Protein AF-0000000084678280 (afdb_homodimer)

Sequence (604 aa):
MEQLEYIAAVTRLGSLRRAAEELHLSQPALSETVRNLERELGVDLLERKRSGAKISDEGRELLPHIMSVLEAVDRLRGAAGDQHRISRMVRLGTVNTATVPLVIPTVREFRASHPVTQVELVGAQEADIHRGLLEGAFDLGLVNYLRGDDMPPGFETTELLCGRPVVCVRPDSPLAALDAVDADSLLAEPLVVMRSGYVMHRFVHRLLRGRAPSFSYSTDGAEMGKLMVAEGLGATVLPDFSVVGDPLERRGAITVRPLAGDATDVLLVLQRRHSGSVPRAVRDLHELFVRNAGRTAPLRDVMEQLEYIAAVTRLGSLRRAAEELHLSQPALSETVRNLERELGVDLLERKRSGAKISDEGRELLPHIMSVLEAVDRLRGAAGDQHRISRMVRLGTVNTATVPLVIPTVREFRASHPVTQVELVGAQEADIHRGLLEGAFDLGLVNYLRGDDMPPGFETTELLCGRPVVCVRPDSPLAALDAVDADSLLAEPLVVMRSGYVMHRFVHRLLRGRAPSFSYSTDGAEMGKLMVAEGLGATVLPDFSVVGDPLERRGAITVRPLAGDATDVLLVLQRRHSGSVPRAVRDLHELFVRNAGRTAPLRDV

Foldseek 3Di:
DVLLVLLVLCQVVQFLCRSCVVVVHPSVVSVVSPVVVCVVVVHDQWDQDPVGIGGDPRNVVCVVVSVVVVVVVLVVCVVPDDDPLSLAEAEEEELAALCPQFVVVLVVVLCVVRVSHHYHYDHDFPVVQVVCQVVVVHAKYKAKDWPVDDDDPFKDKAWQAKFAKWKKAACPDPCVPDQADALVNQLVKEEEEEDPRHNRNVVNCVRNVNDDRPHYHYDGYLVVRNVCRLVPRIMYIDTCSSPPPPPCCVVRSMHIHHHPPDDMMMIIMMIHGPDPDRPPSSVSSVVSSNVSSVVRDHPPDD/DVLLVLLVLCQVVQFLCRSCVVVVHPSVVSVVSPVVVCVVVVHDQWDQDPVGIGGDPRNVVCVVVSVVVVVVVLVVCVVPDDPPLSLAEAEEEELAALCQQFVVVLVVVLCVVVVSHHYHYDHDFPVVQVVCQVVVVHAKYKAKDWPVDDDDPFKDKAWQAKFAKWKKAACPDPCVPDQAAALVNQLVKEEAEEDPRHNRNVVNCVRNVNDDRDHYHYDGYLVVRNVCRLVPRIMYIDTCSSPPPPPCCVVRSMHIHHHPPDDMMMIIMMIHGPDPDRPPSSVSSVVSSNVSSVVRDHPPPD

Nearest PDB structures (foldseek):
  3k1m-assembly1_B  TM=5.382E-01  e=1.284E-21  Acinetobacter baylyi ADP1
  5y2v-assembly1_C  TM=5.672E-01  e=5.380E-20  Synechocystis sp. PCC 6803 substr. Kazusa
  8h3z-assembly1_A  TM=8.622E-01  e=3.289E-15  Anabaena
  2esn-assembly1_A  TM=5.997E-01  e=5.510E-19  Pseudomonas aeruginosa
  2esn-assembly1_D  TM=6.721E-01  e=1.251E-17  Pseudomonas aeruginosa

Secondary structure (DSSP, 8-state):
-HHHHHHHHHHHHS-HHHHHHHTT--HHHHHHHHHHHHHHHTS--EEEETTEEEE-HHHHHHHHHHHHHHHHHHHHHHHHS-SS----EEEEEE-S-SIIIIIHHHHHHHHHH-TT-EEEEEE--HHHHHHHHHHTS-SEEEEEEETTPPPPTTEEEEEEEEE-EEEEE-TTSGGGGSSSB-HHHHHTS-EEEEPTTSHHHHHHHHHTTT---SSEEEESHHHHHHHHHHTTS-BEEEEGGGTTT-HHHHTTS-EEEEBTT----EEEEEEEE--S---HHHHHHHHHHHHHHHHS------/-HHHHHHHHHHHHS-HHHHHHHTT--HHHHHHHHHHHHHHHTS--EEEETTEEEE-HHHHHHHHHHHHHHHHHHHHHHHHS-SS---EEEEEEE-S-SIIIIIHHHHHHHHHH-TTEEEEEEE--HHHHHHHHHHTS-SEEEEEEETTPPPPTTEEEEEEEEE-EEEEE-TTSGGGGSSSB-HHHHHTS-EEEEPTTSHHHHHHHHHTTT---SSEEEESHHHHHHHHHHTTS-BEEEEGGGTTT-HHHHTTS-EEEEBTT----EEEEEEEE--S---HHHHHHHHHHHHHHHHS------

Organism: Streptomyces collinus (strain DSM 40733 / Tue 365) (NCBI:txid1214242)

Structure (mmCIF, N/CA/C/O backbone):
data_AF-0000000084678280-model_v1
#
loop_
_entity.id
_entity.type
_entity.pdbx_description
1 polymer 'LysR family transcriptional regulator'
#
loop_
_atom_site.group_PDB
_atom_site.id
_atom_site.type_symbol
_atom_site.label_atom_id
_atom_site.label_alt_id
_atom_site.label_comp_id
_atom_site.label_asym_id
_atom_site.label_entity_id
_atom_site.label_seq_id
_atom_site.pdbx_PDB_ins_code
_atom_site.Cartn_x
_atom_site.Cartn_y
_atom_site.Cartn_z
_atom_site.occupancy
_atom_site.B_iso_or_equiv
_atom_site.auth_seq_id
_atom_site.auth_comp_id
_atom_site.auth_asym_id
_atom_site.auth_atom_id
_atom_site.pdbx_PDB_model_num
ATOM 1 N N . MET A 1 1 ? -7.977 29.594 -11.07 1 44.28 1 MET A N 1
ATOM 2 C CA . MET A 1 1 ? -7.387 28.906 -9.93 1 44.28 1 MET A CA 1
ATOM 3 C C . MET A 1 1 ? -8.406 28.719 -8.812 1 44.28 1 MET A C 1
ATOM 5 O O . MET A 1 1 ? -8.531 27.641 -8.242 1 44.28 1 MET A O 1
ATOM 9 N N . GLU A 1 2 ? -9.117 29.688 -8.523 1 54.56 2 GLU A N 1
ATOM 10 C CA . GLU A 1 2 ? -10.188 29.703 -7.531 1 54.56 2 GLU A CA 1
ATOM 11 C C . GLU A 1 2 ? -11.32 28.766 -7.918 1 54.56 2 GLU A C 1
ATOM 13 O O . GLU A 1 2 ? -11.898 28.094 -7.059 1 54.56 2 GLU A O 1
ATOM 18 N N . GLN A 1 3 ? -11.359 28.625 -9.117 1 55.97 3 GLN A N 1
ATOM 19 C CA . GLN A 1 3 ? -12.484 27.844 -9.633 1 55.97 3 GLN A CA 1
ATOM 20 C C . GLN A 1 3 ? -12.273 26.344 -9.375 1 55.97 3 GLN A C 1
ATOM 22 O O . GLN A 1 3 ? -13.219 25.625 -9.039 1 55.97 3 GLN A O 1
ATOM 27 N N . LEU A 1 4 ? -11.016 26.016 -9.492 1 54.59 4 LEU A N 1
ATOM 28 C CA . LEU A 1 4 ? -10.719 24.609 -9.258 1 54.59 4 LEU A CA 1
ATOM 29 C C . LEU A 1 4 ? -10.867 24.25 -7.785 1 54.59 4 LEU A C 1
ATOM 31 O O . LEU A 1 4 ? -11.297 23.156 -7.445 1 54.59 4 LEU A O 1
ATOM 35 N N . GLU A 1 5 ? -10.594 25.203 -6.98 1 59.41 5 GLU A N 1
ATOM 36 C CA . GLU A 1 5 ? -10.805 25.047 -5.547 1 59.41 5 GLU A CA 1
ATOM 37 C C . GLU A 1 5 ? -12.289 24.922 -5.211 1 59.41 5 GLU A C 1
ATOM 39 O O . GLU A 1 5 ? -12.664 24.156 -4.32 1 59.41 5 GLU A O 1
ATOM 44 N N . TYR A 1 6 ? -13.008 25.656 -5.961 1 62.81 6 TYR A N 1
ATOM 45 C CA . TYR A 1 6 ? -14.453 25.609 -5.758 1 62.81 6 TYR A CA 1
ATOM 46 C C . TYR A 1 6 ? -15.008 24.234 -6.121 1 62.81 6 TYR A C 1
ATOM 48 O O . TYR A 1 6 ? -15.836 23.672 -5.387 1 62.81 6 TYR A O 1
ATOM 56 N N . ILE A 1 7 ? -14.414 23.75 -7.098 1 61.03 7 ILE A N 1
ATOM 57 C CA . ILE A 1 7 ? -14.867 22.438 -7.535 1 61.03 7 ILE A CA 1
ATOM 58 C C . ILE A 1 7 ? -14.43 21.375 -6.535 1 61.03 7 ILE A C 1
ATOM 60 O O . ILE A 1 7 ? -15.188 20.453 -6.215 1 61.03 7 ILE A O 1
ATOM 64 N N . ALA A 1 8 ? -13.312 21.625 -6.102 1 59.69 8 ALA A N 1
ATOM 65 C CA . ALA A 1 8 ? -12.805 20.688 -5.094 1 59.69 8 ALA A CA 1
ATOM 66 C C . ALA A 1 8 ? -13.664 20.734 -3.832 1 59.69 8 ALA A C 1
ATOM 68 O O . ALA A 1 8 ? -13.961 19.688 -3.246 1 59.69 8 ALA A O 1
ATOM 69 N N . ALA A 1 9 ? -14.047 21.875 -3.436 1 64.56 9 ALA A N 1
ATOM 70 C CA . ALA A 1 9 ? -14.891 22.047 -2.256 1 64.56 9 ALA A CA 1
ATOM 71 C C . ALA A 1 9 ? -16.266 21.406 -2.467 1 64.56 9 ALA A C 1
ATOM 73 O O . ALA A 1 9 ? -16.781 20.734 -1.573 1 64.56 9 ALA A O 1
ATOM 74 N N . VAL A 1 10 ? -16.75 21.578 -3.619 1 64 10 VAL A N 1
ATOM 75 C CA . VAL A 1 10 ? -18.078 21.047 -3.934 1 64 10 VAL A CA 1
ATOM 76 C C . VAL A 1 10 ? -18.016 19.516 -3.957 1 64 10 VAL A C 1
ATOM 78 O O . VAL A 1 10 ? -18.922 18.844 -3.447 1 64 10 VAL A O 1
ATOM 81 N N . THR A 1 11 ? -16.938 19.094 -4.445 1 58.16 11 THR A N 1
ATOM 82 C CA . THR A 1 11 ? -16.766 17.641 -4.543 1 58.16 11 THR A CA 1
ATOM 83 C C . THR A 1 11 ? -16.531 17.031 -3.162 1 58.16 11 THR A C 1
ATOM 85 O O . THR A 1 11 ? -17.094 15.984 -2.838 1 58.16 11 THR A O 1
ATOM 88 N N . ARG A 1 12 ? -15.734 17.719 -2.396 1 56.69 12 ARG A N 1
ATOM 89 C CA . ARG A 1 12 ? -15.406 17.281 -1.043 1 56.69 12 ARG A CA 1
ATOM 90 C C . ARG A 1 12 ? -16.641 17.297 -0.147 1 56.69 12 ARG A C 1
ATOM 92 O O . ARG A 1 12 ? -16.859 16.375 0.633 1 56.69 12 ARG A O 1
ATOM 99 N N . LEU A 1 13 ? -17.438 18.297 -0.387 1 57.84 13 LEU A N 1
ATOM 100 C CA . LEU A 1 13 ? -18.562 18.531 0.514 1 57.84 13 LEU A CA 1
ATOM 101 C C . LEU A 1 13 ? -19.859 17.938 -0.052 1 57.84 13 LEU A C 1
ATOM 103 O O . LEU A 1 13 ? -20.844 17.797 0.666 1 57.84 13 LEU A O 1
ATOM 107 N N . GLY A 1 14 ? -19.766 17.5 -1.293 1 56.16 14 GLY A N 1
ATOM 108 C CA . GLY A 1 14 ? -20.891 16.875 -1.977 1 56.16 14 GLY A CA 1
ATOM 109 C C . GLY A 1 14 ? -22.078 17.812 -2.145 1 56.16 14 GLY A C 1
ATOM 110 O O . GLY A 1 14 ? -23.188 17.375 -2.465 1 56.16 14 GLY A O 1
ATOM 111 N N . SER A 1 15 ? -22.047 19.016 -1.707 1 64.31 15 SER A N 1
ATOM 112 C CA . SER A 1 15 ? -23.125 20 -1.734 1 64.31 15 SER A CA 1
ATOM 113 C C . SER A 1 15 ? -22.609 21.375 -2.143 1 64.31 15 SER A C 1
ATOM 115 O O . SER A 1 15 ? -21.594 21.828 -1.619 1 64.31 15 SER A O 1
ATOM 117 N N . LEU A 1 16 ? -23.312 21.969 -3.131 1 69.56 16 LEU A N 1
ATOM 118 C CA . LEU A 1 16 ? -22.969 23.328 -3.545 1 69.56 16 LEU A CA 1
ATOM 119 C C . LEU A 1 16 ? -23.172 24.312 -2.4 1 69.56 16 LEU A C 1
ATOM 121 O O . LEU A 1 16 ? -22.375 25.25 -2.229 1 69.56 16 LEU A O 1
ATOM 125 N N . ARG A 1 17 ? -24.297 24.047 -1.69 1 68.12 17 ARG A N 1
ATOM 126 C CA . ARG A 1 17 ? -24.594 24.922 -0.569 1 68.12 17 ARG A CA 1
ATOM 127 C C . ARG A 1 17 ? -23.5 24.844 0.495 1 68.12 17 ARG A C 1
ATOM 129 O O . ARG A 1 17 ? -23 25.875 0.963 1 68.12 17 ARG A O 1
ATOM 136 N N . ARG A 1 18 ? -23.125 23.766 0.802 1 70.19 18 ARG A N 1
ATOM 137 C CA . ARG A 1 18 ? -22.109 23.578 1.834 1 70.19 18 ARG A CA 1
ATOM 138 C C . ARG A 1 18 ? -20.75 24.062 1.362 1 70.19 18 ARG A C 1
ATOM 140 O O . ARG A 1 18 ? -19.984 24.641 2.141 1 70.19 18 ARG A O 1
ATOM 147 N N . ALA A 1 19 ? -20.531 23.859 0.188 1 70.62 19 ALA A N 1
ATOM 148 C CA . ALA A 1 19 ? -19.281 24.344 -0.395 1 70.62 19 ALA A CA 1
ATOM 149 C C . ALA A 1 19 ? -19.25 25.875 -0.405 1 70.62 19 ALA A C 1
ATOM 151 O O . ALA A 1 19 ? -18.234 26.484 -0.091 1 70.62 19 ALA A O 1
ATOM 152 N N . ALA A 1 20 ? -20.328 26.406 -0.68 1 73.88 20 ALA A N 1
ATOM 153 C CA . ALA A 1 20 ? -20.422 27.859 -0.685 1 73.88 20 ALA A CA 1
ATOM 154 C C . ALA A 1 20 ? -20.188 28.422 0.712 1 73.88 20 ALA A C 1
ATOM 156 O O . ALA A 1 20 ? -19.484 29.422 0.872 1 73.88 20 ALA A O 1
ATOM 157 N N . GLU A 1 21 ? -20.781 27.766 1.615 1 73.81 21 GLU A N 1
ATOM 158 C CA . GLU A 1 21 ? -20.609 28.188 3.002 1 73.81 21 GLU A CA 1
ATOM 159 C C . GLU A 1 21 ? -19.141 28.078 3.432 1 73.81 21 GLU A C 1
ATOM 161 O O . GLU A 1 21 ? -18.594 28.984 4.051 1 73.81 21 GLU A O 1
ATOM 166 N N . GLU A 1 22 ? -18.578 27.109 2.988 1 67.12 22 GLU A N 1
ATOM 167 C CA . GLU A 1 22 ? -17.188 26.859 3.375 1 67.12 22 GLU A CA 1
ATOM 168 C C . GLU A 1 22 ? -16.234 27.828 2.691 1 67.12 22 GLU A C 1
ATOM 170 O O . GLU A 1 22 ? -15.25 28.266 3.289 1 67.12 22 GLU A O 1
ATOM 175 N N . LEU A 1 23 ? -16.547 28.172 1.547 1 66.56 23 LEU A N 1
ATOM 176 C CA . LEU A 1 23 ? -15.688 29.016 0.73 1 66.56 23 LEU A CA 1
ATOM 177 C C . LEU A 1 23 ? -16.047 30.5 0.896 1 66.56 23 LEU A C 1
ATOM 179 O O . LEU A 1 23 ? -15.445 31.359 0.27 1 66.56 23 LEU A O 1
ATOM 183 N N . HIS A 1 24 ? -17.078 30.625 1.818 1 72.38 24 HIS A N 1
ATOM 184 C CA . HIS A 1 24 ? -17.578 31.969 2.08 1 72.38 24 HIS A CA 1
ATOM 185 C C . HIS A 1 24 ? -17.969 32.656 0.783 1 72.38 24 HIS A C 1
ATOM 187 O O . HIS A 1 24 ? -17.594 33.844 0.57 1 72.38 24 HIS A O 1
ATOM 193 N N . LEU A 1 25 ? -18.578 31.875 -0.019 1 73.56 25 LEU A N 1
ATOM 194 C CA . LEU A 1 25 ? -19.172 32.406 -1.248 1 73.56 25 LEU A CA 1
ATOM 195 C C . LEU A 1 25 ? -20.688 32.219 -1.242 1 73.56 25 LEU A C 1
ATOM 197 O O . LEU A 1 25 ? -21.203 31.359 -0.503 1 73.56 25 LEU A O 1
ATOM 201 N N . SER A 1 26 ? -21.375 33.094 -1.889 1 74.88 26 SER A N 1
ATOM 202 C CA . SER A 1 26 ? -22.781 32.812 -2.111 1 74.88 26 SER A CA 1
ATOM 203 C C . SER A 1 26 ? -22.969 31.594 -3.012 1 74.88 26 SER A C 1
ATOM 205 O O . SER A 1 26 ? -22.125 31.312 -3.873 1 74.88 26 SER A O 1
ATOM 207 N N . GLN A 1 27 ? -23.953 30.891 -2.666 1 74.31 27 GLN A N 1
ATOM 208 C CA . GLN A 1 27 ? -24.234 29.703 -3.461 1 74.31 27 GLN A CA 1
ATOM 209 C C . GLN A 1 27 ? -24.375 30.047 -4.941 1 74.31 27 GLN A C 1
ATOM 211 O O . GLN A 1 27 ? -23.844 29.344 -5.805 1 74.31 27 GLN A O 1
ATOM 216 N N . PRO A 1 28 ? -25.016 31.156 -5.301 1 72.81 28 PRO A N 1
ATOM 217 C CA . PRO A 1 28 ? -25.094 31.5 -6.727 1 72.81 28 PRO A CA 1
ATOM 218 C C . PRO A 1 28 ? -23.719 31.797 -7.324 1 72.81 28 PRO A C 1
ATOM 220 O O . PRO A 1 28 ? -23.438 31.406 -8.461 1 72.81 28 PRO A O 1
ATOM 223 N N . ALA A 1 29 ? -22.844 32.375 -6.625 1 70.56 29 ALA A N 1
ATOM 224 C CA . ALA A 1 29 ? -21.5 32.719 -7.09 1 70.56 29 ALA A CA 1
ATOM 225 C C . ALA A 1 29 ? -20.688 31.438 -7.316 1 70.56 29 ALA A C 1
ATOM 227 O O . ALA A 1 29 ? -19.984 31.312 -8.328 1 70.56 29 ALA A O 1
ATOM 228 N N . LEU A 1 30 ? -20.781 30.562 -6.406 1 73.5 30 LEU A N 1
ATOM 229 C CA . LEU A 1 30 ? -20.094 29.297 -6.547 1 73.5 30 LEU A CA 1
ATOM 230 C C . LEU A 1 30 ? -20.641 28.5 -7.719 1 73.5 30 LEU A C 1
ATOM 232 O O . LEU A 1 30 ? -19.891 27.906 -8.492 1 73.5 30 LEU A O 1
ATOM 236 N N . SER A 1 31 ? -21.938 28.547 -7.789 1 72.5 31 SER A N 1
ATOM 237 C CA . SER A 1 31 ? -22.594 27.859 -8.891 1 72.5 31 SER A CA 1
ATOM 238 C C . SER A 1 31 ? -22.172 28.422 -10.234 1 72.5 31 SER A C 1
ATOM 240 O O . SER A 1 31 ? -21.891 27.672 -11.172 1 72.5 31 SER A O 1
ATOM 242 N N . GLU A 1 32 ? -22.078 29.672 -10.297 1 69.69 32 GLU A N 1
ATOM 243 C CA . GLU A 1 32 ? -21.656 30.344 -11.531 1 69.69 32 GLU A CA 1
ATOM 244 C C . GLU A 1 32 ? -20.203 30 -11.859 1 69.69 32 GLU A C 1
ATOM 246 O O . GLU A 1 32 ? -19.859 29.766 -13.023 1 69.69 32 GLU A O 1
ATOM 251 N N . THR A 1 33 ? -19.391 30.062 -10.859 1 66.5 33 THR A N 1
ATOM 252 C CA . THR A 1 33 ? -17.984 29.734 -11.047 1 66.5 33 THR A CA 1
ATOM 253 C C . THR A 1 33 ? -17.812 28.312 -11.547 1 66.5 33 THR A C 1
ATOM 255 O O . THR A 1 33 ? -17.016 28.047 -12.445 1 66.5 33 THR A O 1
ATOM 258 N N . VAL A 1 34 ? -18.594 27.453 -10.938 1 71 34 VAL A N 1
ATOM 259 C CA . VAL A 1 34 ? -18.531 26.047 -11.344 1 71 34 VAL A CA 1
ATOM 260 C C . VAL A 1 34 ? -19.062 25.906 -12.766 1 71 34 VAL A C 1
ATOM 262 O O . VAL A 1 34 ? -18.5 25.172 -13.578 1 71 34 VAL A O 1
ATOM 265 N N . ARG A 1 35 ? -20.078 26.609 -13.07 1 71.06 35 ARG A N 1
ATOM 266 C CA . ARG A 1 35 ? -20.641 26.609 -14.414 1 71.06 35 ARG A CA 1
ATOM 267 C C . ARG A 1 35 ? -19.641 27.141 -15.43 1 71.06 35 ARG A C 1
ATOM 269 O O . ARG A 1 35 ? -19.547 26.609 -16.547 1 71.06 35 ARG A O 1
ATOM 276 N N . ASN A 1 36 ? -18.984 28.156 -15.062 1 63.75 36 ASN A N 1
ATOM 277 C CA . ASN A 1 36 ? -17.953 28.703 -15.938 1 63.75 36 ASN A CA 1
ATOM 278 C C . ASN A 1 36 ? -16.844 27.688 -16.203 1 63.75 36 ASN A C 1
ATOM 280 O O . ASN A 1 36 ? -16.391 27.547 -17.344 1 63.75 36 ASN A O 1
ATOM 284 N N . LEU A 1 37 ? -16.453 27.047 -15.172 1 61.69 37 LEU A N 1
ATOM 285 C CA . LEU A 1 37 ? -15.445 26.016 -15.336 1 61.69 37 LEU A CA 1
ATOM 286 C C . LEU A 1 37 ? -15.961 24.875 -16.219 1 61.69 37 LEU A C 1
ATOM 288 O O . LEU A 1 37 ? -15.227 24.359 -17.047 1 61.69 37 LEU A O 1
ATOM 292 N N . GLU A 1 38 ? -17.172 24.547 -16 1 65.81 38 GLU A N 1
ATOM 293 C CA . GLU A 1 38 ? -17.812 23.547 -16.828 1 65.81 38 GLU A CA 1
ATOM 294 C C . GLU A 1 38 ? -17.828 23.953 -18.297 1 65.81 38 GLU A C 1
ATOM 296 O O . GLU A 1 38 ? -17.531 23.156 -19.188 1 65.81 38 GLU A O 1
ATOM 301 N N . ARG A 1 39 ? -18.125 25.109 -18.516 1 63.31 39 ARG A N 1
ATOM 302 C CA . ARG A 1 39 ? -18.109 25.656 -19.875 1 63.31 39 ARG A CA 1
ATOM 303 C C . ARG A 1 39 ? -16.703 25.641 -20.453 1 63.31 39 ARG A C 1
ATOM 305 O O . ARG A 1 39 ? -16.516 25.297 -21.625 1 63.31 39 ARG A O 1
ATOM 312 N N . GLU A 1 40 ? -15.828 26.016 -19.641 1 57.66 40 GLU A N 1
ATOM 313 C CA . GLU A 1 40 ? -14.445 26.062 -20.094 1 57.66 40 GLU A CA 1
ATOM 314 C C . GLU A 1 40 ? -13.922 24.672 -20.422 1 57.66 40 GLU A C 1
ATOM 316 O O . GLU A 1 40 ? -13.156 24.5 -21.375 1 57.66 40 GLU A O 1
ATOM 321 N N . LEU A 1 41 ? -14.406 23.828 -19.609 1 55.44 41 LEU A N 1
ATOM 322 C CA . LEU A 1 41 ? -13.93 22.453 -19.766 1 55.44 41 LEU A CA 1
ATOM 323 C C . LEU A 1 41 ? -14.828 21.672 -20.719 1 55.44 41 LEU A C 1
ATOM 325 O O . LEU A 1 41 ? -14.453 20.609 -21.203 1 55.44 41 LEU A O 1
ATOM 329 N N . GLY A 1 42 ? -15.938 22.266 -21.031 1 59.56 42 GLY A N 1
ATOM 330 C CA . GLY A 1 42 ? -16.906 21.625 -21.906 1 59.56 42 GLY A CA 1
ATOM 331 C C . GLY A 1 42 ? -17.547 20.406 -21.281 1 59.56 42 GLY A C 1
ATOM 332 O O . GLY A 1 42 ? -17.906 19.453 -22 1 59.56 42 GLY A O 1
ATOM 333 N N . VAL A 1 43 ? -17.484 20.328 -19.922 1 62.22 43 VAL A N 1
ATOM 334 C CA . VAL A 1 43 ? -18.031 19.188 -19.219 1 62.22 43 VAL A CA 1
ATOM 335 C C . VAL A 1 43 ? -18.969 19.656 -18.094 1 62.22 43 VAL A C 1
ATOM 337 O O . VAL A 1 43 ? -18.766 20.75 -17.531 1 62.22 43 VAL A O 1
ATOM 340 N N . ASP A 1 44 ? -20.016 18.891 -17.953 1 66.25 44 ASP A N 1
ATOM 341 C CA . ASP A 1 44 ? -20.891 19.125 -16.797 1 66.25 44 ASP A CA 1
ATOM 342 C C . ASP A 1 44 ? -20.359 18.406 -15.562 1 66.25 44 ASP A C 1
ATOM 344 O O . ASP A 1 44 ? -20.438 17.172 -15.469 1 66.25 44 ASP A O 1
ATOM 348 N N . LEU A 1 45 ? -19.781 19.188 -14.68 1 65.88 45 LEU A N 1
ATOM 349 C CA . LEU A 1 45 ? -19.188 18.609 -13.484 1 65.88 45 LEU A CA 1
ATOM 350 C C . LEU A 1 45 ? -20.25 18.312 -12.43 1 65.88 45 LEU A C 1
ATOM 352 O O . LEU A 1 45 ? -20.109 17.391 -11.633 1 65.88 45 LEU A O 1
ATOM 356 N N . LEU A 1 46 ? -21.359 19.094 -12.5 1 69.5 46 LEU A N 1
ATOM 357 C CA . LEU A 1 46 ? -22.453 18.938 -11.555 1 69.5 46 LEU A CA 1
ATOM 358 C C . LEU A 1 46 ? -23.766 18.656 -12.281 1 69.5 46 LEU A C 1
ATOM 360 O O . LEU A 1 46 ? -24 19.172 -13.375 1 69.5 46 LEU A O 1
ATOM 364 N N . GLU A 1 47 ? -24.5 17.688 -11.727 1 73.25 47 GLU A N 1
ATOM 365 C CA . GLU A 1 47 ? -25.906 17.5 -12.117 1 73.25 47 GLU A CA 1
ATOM 366 C C . GLU A 1 47 ? -26.828 18.344 -11.25 1 73.25 47 GLU A C 1
ATOM 368 O O . GLU A 1 47 ? -26.875 18.188 -10.023 1 73.25 47 GLU A O 1
ATOM 373 N N . ARG A 1 48 ? -27.344 19.312 -11.906 1 65.69 48 ARG A N 1
ATOM 374 C CA . ARG A 1 48 ? -28.203 20.234 -11.18 1 65.69 48 ARG A CA 1
ATOM 375 C C . ARG A 1 48 ? -29.672 19.844 -11.32 1 65.69 48 ARG A C 1
ATOM 377 O O . ARG A 1 48 ? -30.156 19.609 -12.43 1 65.69 48 ARG A O 1
ATOM 384 N N . LYS A 1 49 ? -30.234 19.422 -10.227 1 67 49 LYS A N 1
ATOM 385 C CA . LYS A 1 49 ? -31.656 19.141 -10.148 1 67 49 LYS A CA 1
ATOM 386 C C . LYS A 1 49 ? -32.344 20.109 -9.188 1 67 49 LYS A C 1
ATOM 388 O O . LYS A 1 49 ? -31.703 20.922 -8.539 1 67 49 LYS A O 1
ATOM 393 N N . ARG A 1 50 ? -33.719 20.172 -9.133 1 64.62 50 ARG A N 1
ATOM 394 C CA . ARG A 1 50 ? -34.5 21.031 -8.242 1 64.62 50 ARG A CA 1
ATOM 395 C C . ARG A 1 50 ? -34.062 20.828 -6.789 1 64.62 50 ARG A C 1
ATOM 397 O O . ARG A 1 50 ? -34.125 21.781 -5.996 1 64.62 50 ARG A O 1
ATOM 404 N N . SER A 1 51 ? -33.688 19.75 -6.438 1 56.75 51 SER A N 1
ATOM 405 C CA . SER A 1 51 ? -33.406 19.375 -5.055 1 56.75 51 SER A CA 1
ATOM 406 C C . SER A 1 51 ? -31.969 19.688 -4.672 1 56.75 51 SER A C 1
ATOM 408 O O . SER A 1 51 ? -31.578 19.547 -3.51 1 56.75 51 SER A O 1
ATOM 410 N N . GLY A 1 52 ? -31.172 20.156 -5.652 1 59.84 52 GLY A N 1
ATOM 411 C CA . GLY A 1 52 ? -29.781 20.5 -5.371 1 59.84 52 GLY A CA 1
ATOM 412 C C . GLY A 1 52 ? -28.812 20.016 -6.434 1 59.84 52 GLY A C 1
ATOM 413 O O . GLY A 1 52 ? -29.234 19.484 -7.461 1 59.84 52 GLY A O 1
ATOM 414 N N . ALA A 1 53 ? -27.531 20.375 -6.246 1 62.19 53 ALA A N 1
ATOM 415 C CA . ALA A 1 53 ? -26.516 20.016 -7.242 1 62.19 53 ALA A CA 1
ATOM 416 C C . ALA A 1 53 ? -25.656 18.859 -6.746 1 62.19 53 ALA A C 1
ATOM 418 O O . ALA A 1 53 ? -25.25 18.844 -5.586 1 62.19 53 ALA A O 1
ATOM 419 N N . LYS A 1 54 ? -25.625 17.844 -7.539 1 62.91 54 LYS A N 1
ATOM 420 C CA . LYS A 1 54 ? -24.75 16.719 -7.262 1 62.91 54 LYS A CA 1
ATOM 421 C C . LYS A 1 54 ? -23.688 16.562 -8.352 1 62.91 54 LYS A C 1
ATOM 423 O O . LYS A 1 54 ? -23.859 17.047 -9.469 1 62.91 54 LYS A O 1
ATOM 428 N N . ILE A 1 55 ? -22.547 16.062 -7.965 1 60.75 55 ILE A N 1
ATOM 429 C CA . ILE A 1 55 ? -21.5 15.812 -8.953 1 60.75 55 ILE A CA 1
ATOM 430 C C . ILE A 1 55 ? -22.047 14.891 -10.055 1 60.75 55 ILE A C 1
ATOM 432 O O . ILE A 1 55 ? -22.719 13.898 -9.766 1 60.75 55 ILE A O 1
ATOM 436 N N . SER A 1 56 ? -21.906 15.352 -11.281 1 64.62 56 SER A N 1
ATOM 437 C CA . SER A 1 56 ? -22.344 14.555 -12.414 1 64.62 56 SER A CA 1
ATOM 438 C C . SER A 1 56 ? -21.438 13.352 -12.648 1 64.62 56 SER A C 1
ATOM 440 O O . SER A 1 56 ? -20.344 13.281 -12.078 1 64.62 56 SER A O 1
ATOM 442 N N . ASP A 1 57 ? -21.875 12.469 -13.43 1 56.84 57 ASP A N 1
ATOM 443 C CA . ASP A 1 57 ? -21.062 11.312 -13.812 1 56.84 57 ASP A CA 1
ATOM 444 C C . ASP A 1 57 ? -19.766 11.758 -14.508 1 56.84 57 ASP A C 1
ATOM 446 O O . ASP A 1 57 ? -18.703 11.211 -14.242 1 56.84 57 ASP A O 1
ATOM 450 N N . GLU A 1 58 ? -19.953 12.719 -15.32 1 57.69 58 GLU A N 1
ATOM 451 C CA . GLU A 1 58 ? -18.797 13.305 -16 1 57.69 58 GLU A CA 1
ATOM 452 C C . GLU A 1 58 ? -17.875 14.008 -15.016 1 57.69 58 GLU A C 1
ATOM 454 O O . GLU A 1 58 ? -16.656 13.93 -15.133 1 57.69 58 GLU A O 1
ATOM 459 N N . GLY A 1 59 ? -18.5 14.688 -14.148 1 57.03 59 GLY A N 1
ATOM 460 C CA . GLY A 1 59 ? -17.719 15.344 -13.102 1 57.03 59 GLY A CA 1
ATOM 461 C C . GLY A 1 59 ? -16.922 14.375 -12.258 1 57.03 59 GLY A C 1
ATOM 462 O O . GLY A 1 59 ? -15.75 14.633 -11.953 1 57.03 59 GLY A O 1
ATOM 463 N N . ARG A 1 60 ? -17.547 13.398 -11.938 1 55.06 60 ARG A N 1
ATOM 464 C CA . ARG A 1 60 ? -16.891 12.383 -11.125 1 55.06 60 ARG A CA 1
ATOM 465 C C . ARG A 1 60 ? -15.672 11.812 -11.852 1 55.06 60 ARG A C 1
ATOM 467 O O . ARG A 1 60 ? -14.633 11.555 -11.227 1 55.06 60 ARG A O 1
ATOM 474 N N . GLU A 1 61 ? -15.766 11.719 -13.164 1 53.66 61 GLU A N 1
ATOM 475 C CA . GLU A 1 61 ? -14.672 11.227 -13.992 1 53.66 61 GLU A CA 1
ATOM 476 C C . GLU A 1 61 ? -13.531 12.242 -14.047 1 53.66 61 GLU A C 1
ATOM 478 O O . GLU A 1 61 ? -12.367 11.867 -14.18 1 53.66 61 GLU A O 1
ATOM 483 N N . LEU A 1 62 ? -13.969 13.422 -13.961 1 52.62 62 LEU A N 1
ATOM 484 C CA . LEU A 1 62 ? -12.992 14.492 -14.125 1 52.62 62 LEU A CA 1
ATOM 485 C C . LEU A 1 62 ? -12.359 14.859 -12.781 1 52.62 62 LEU A C 1
ATOM 487 O O . LEU A 1 62 ? -11.289 15.477 -12.742 1 52.62 62 LEU A O 1
ATOM 491 N N . LEU A 1 63 ? -13 14.312 -11.773 1 54.47 63 LEU A N 1
ATOM 492 C CA . LEU A 1 63 ? -12.594 14.727 -10.43 1 54.47 63 LEU A CA 1
ATOM 493 C C . LEU A 1 63 ? -11.125 14.406 -10.18 1 54.47 63 LEU A C 1
ATOM 495 O O . LEU A 1 63 ? -10.375 15.25 -9.695 1 54.47 63 LEU A O 1
ATOM 499 N N . PRO A 1 64 ? -10.734 13.328 -10.586 1 50.84 64 PRO A N 1
ATOM 500 C CA . PRO A 1 64 ? -9.312 13.07 -10.375 1 50.84 64 PRO A CA 1
ATOM 501 C C . PRO A 1 64 ? -8.414 14.031 -11.156 1 50.84 64 PRO A C 1
ATOM 503 O O . PRO A 1 64 ? -7.375 14.461 -10.648 1 50.84 64 PRO A O 1
ATOM 506 N N . HIS A 1 65 ? -8.859 14.375 -12.227 1 49.56 65 HIS A N 1
ATOM 507 C CA . HIS A 1 65 ? -8.117 15.32 -13.047 1 49.56 65 HIS A CA 1
ATOM 508 C C . HIS A 1 65 ? -8.18 16.734 -12.469 1 49.56 65 HIS A C 1
ATOM 510 O O . HIS A 1 65 ? -7.188 17.453 -12.484 1 49.56 65 HIS A O 1
ATOM 516 N N . ILE A 1 66 ? -9.328 17.031 -11.969 1 51.38 66 ILE A N 1
ATOM 517 C CA . ILE A 1 66 ? -9.5 18.328 -11.32 1 51.38 66 ILE A CA 1
ATOM 518 C C . ILE A 1 66 ? -8.625 18.391 -10.062 1 51.38 66 ILE A C 1
ATOM 520 O O . ILE A 1 66 ? -7.949 19.391 -9.82 1 51.38 66 ILE A O 1
ATOM 524 N N . MET A 1 67 ? -8.648 17.312 -9.398 1 49.66 67 MET A N 1
ATOM 525 C CA . MET A 1 67 ? -7.805 17.266 -8.211 1 49.66 67 MET A CA 1
ATOM 526 C C . MET A 1 67 ? -6.328 17.359 -8.578 1 49.66 67 MET A C 1
ATOM 528 O O . MET A 1 67 ? -5.562 18.047 -7.906 1 49.66 67 MET A O 1
ATOM 532 N N . SER A 1 68 ? -6.059 16.797 -9.641 1 48.97 68 SER A N 1
ATOM 533 C CA . SER A 1 68 ? -4.691 16.906 -10.141 1 48.97 68 SER A CA 1
ATOM 534 C C . SER A 1 68 ? -4.355 18.328 -10.539 1 48.97 68 SER A C 1
ATOM 536 O O . SER A 1 68 ? -3.246 18.812 -10.289 1 48.97 68 SER A O 1
ATOM 538 N N . VAL A 1 69 ? -5.234 18.969 -11.164 1 47.62 69 VAL A N 1
ATOM 539 C CA . VAL A 1 69 ? -5.039 20.359 -11.555 1 47.62 69 VAL A CA 1
ATOM 540 C C . VAL A 1 69 ? -4.953 21.234 -10.305 1 47.62 69 VAL A C 1
ATOM 542 O O . VAL A 1 69 ? -4.09 22.109 -10.211 1 47.62 69 VAL A O 1
ATOM 545 N N . LEU A 1 70 ? -5.836 20.953 -9.406 1 49.56 70 LEU A N 1
ATOM 546 C CA . LEU A 1 70 ? -5.789 21.719 -8.172 1 49.56 70 LEU A CA 1
ATOM 547 C C . LEU A 1 70 ? -4.473 21.5 -7.434 1 49.56 70 LEU A C 1
ATOM 549 O O . LEU A 1 70 ? -3.887 22.438 -6.898 1 49.56 70 LEU A O 1
ATOM 553 N N . GLU A 1 71 ? -4.207 20.297 -7.512 1 47.66 71 GLU A N 1
ATOM 554 C CA . GLU A 1 71 ? -2.896 20 -6.941 1 47.66 71 GLU A CA 1
ATOM 555 C C . GLU A 1 71 ? -1.783 20.703 -7.711 1 47.66 71 GLU A C 1
ATOM 557 O O . GLU A 1 71 ? -0.842 21.219 -7.113 1 47.66 71 GLU A O 1
ATOM 562 N N . ALA A 1 72 ? -1.966 20.734 -8.977 1 45.25 72 ALA A N 1
ATOM 563 C CA . ALA A 1 72 ? -0.999 21.422 -9.82 1 45.25 72 ALA A CA 1
ATOM 564 C C . ALA A 1 72 ? -1.053 22.938 -9.586 1 45.25 72 ALA A C 1
ATOM 566 O O . ALA A 1 72 ? -0.015 23.594 -9.531 1 45.25 72 ALA A O 1
ATOM 567 N N . VAL A 1 73 ? -2.189 23.438 -9.547 1 45.28 73 VAL A N 1
ATOM 568 C CA . VAL A 1 73 ? -2.352 24.859 -9.25 1 45.28 73 VAL A CA 1
ATOM 569 C C . VAL A 1 73 ? -1.785 25.172 -7.863 1 45.28 73 VAL A C 1
ATOM 571 O O . VAL A 1 73 ? -1.104 26.172 -7.672 1 45.28 73 VAL A O 1
ATOM 574 N N . ASP A 1 74 ? -2.215 24.281 -7.039 1 45.56 74 ASP A N 1
ATOM 575 C CA . ASP A 1 74 ? -1.639 24.453 -5.707 1 45.56 74 ASP A CA 1
ATOM 576 C C . ASP A 1 74 ? -0.113 24.422 -5.762 1 45.56 74 ASP A C 1
ATOM 578 O O . ASP A 1 74 ? 0.552 25.219 -5.098 1 45.56 74 ASP A O 1
ATOM 582 N N . ARG A 1 75 ? 0.188 23.625 -6.605 1 45.38 75 ARG A N 1
ATOM 583 C CA . ARG A 1 75 ? 1.629 23.594 -6.828 1 45.38 75 ARG A CA 1
ATOM 584 C C . ARG A 1 75 ? 2.121 24.875 -7.477 1 45.38 75 ARG A C 1
ATOM 586 O O . ARG A 1 75 ? 3.166 25.406 -7.098 1 45.38 75 ARG A O 1
ATOM 593 N N . LEU A 1 76 ? 1.41 25.25 -8.461 1 41.41 76 LEU A N 1
ATOM 594 C CA . LEU A 1 76 ? 1.748 26.484 -9.148 1 41.41 76 LEU A CA 1
ATOM 595 C C . LEU A 1 76 ? 1.637 27.688 -8.211 1 41.41 76 LEU A C 1
ATOM 597 O O . LEU A 1 76 ? 2.498 28.562 -8.219 1 41.41 76 LEU A O 1
ATOM 601 N N . ARG A 1 77 ? 0.496 27.875 -7.672 1 43.09 77 ARG A N 1
ATOM 602 C CA . ARG A 1 77 ? 0.364 28.953 -6.68 1 43.09 77 ARG A CA 1
ATOM 603 C C . ARG A 1 77 ? 1.496 28.891 -5.66 1 43.09 77 ARG A C 1
ATOM 605 O O . ARG A 1 77 ? 2.018 29.922 -5.246 1 43.09 77 ARG A O 1
ATOM 612 N N . GLY A 1 78 ? 1.617 27.641 -5.242 1 40.44 78 GLY A N 1
ATOM 613 C CA . GLY A 1 78 ? 2.801 27.5 -4.41 1 40.44 78 GLY A CA 1
ATOM 614 C C . GLY A 1 78 ? 4.059 28.047 -5.062 1 40.44 78 GLY A C 1
ATOM 615 O O . GLY A 1 78 ? 4.895 28.656 -4.395 1 40.44 78 GLY A O 1
ATOM 616 N N . ALA A 1 79 ? 4.062 27.781 -6.344 1 38.97 79 ALA A N 1
ATOM 617 C CA . ALA A 1 79 ? 5.238 28.25 -7.074 1 38.97 79 ALA A CA 1
ATOM 618 C C . ALA A 1 79 ? 5.176 29.75 -7.312 1 38.97 79 ALA A C 1
ATOM 620 O O . ALA A 1 79 ? 6.203 30.438 -7.297 1 38.97 79 ALA A O 1
ATOM 621 N N . ALA A 1 80 ? 4.172 30.281 -7.875 1 37.47 80 ALA A N 1
ATOM 622 C CA . ALA A 1 80 ? 4.09 31.703 -8.219 1 37.47 80 ALA A CA 1
ATOM 623 C C . ALA A 1 80 ? 4.047 32.562 -6.969 1 37.47 80 ALA A C 1
ATOM 625 O O . ALA A 1 80 ? 4.523 33.719 -6.973 1 37.47 80 ALA A O 1
ATOM 626 N N . GLY A 1 81 ? 2.916 32.625 -6.191 1 37.22 81 GLY A N 1
ATOM 627 C CA . GLY A 1 81 ? 2.912 33.594 -5.094 1 37.22 81 GLY A CA 1
ATOM 628 C C . GLY A 1 81 ? 4.176 33.531 -4.254 1 37.22 81 GLY A C 1
ATOM 629 O O . GLY A 1 81 ? 4.934 32.562 -4.324 1 37.22 81 GLY A O 1
ATOM 630 N N . ASP A 1 82 ? 4.34 34.812 -3.271 1 34.12 82 ASP A N 1
ATOM 631 C CA . ASP A 1 82 ? 5.469 35.219 -2.43 1 34.12 82 ASP A CA 1
ATOM 632 C C . ASP A 1 82 ? 6.168 33.969 -1.85 1 34.12 82 ASP A C 1
ATOM 634 O O . ASP A 1 82 ? 5.586 32.906 -1.803 1 34.12 82 ASP A O 1
ATOM 638 N N . GLN A 1 83 ? 7.23 34.219 -0.631 1 33.06 83 GLN A N 1
ATOM 639 C CA . GLN A 1 83 ? 7.996 34.031 0.594 1 33.06 83 GLN A CA 1
ATOM 640 C C . GLN A 1 83 ? 7.234 33.156 1.589 1 33.06 83 GLN A C 1
ATOM 642 O O . GLN A 1 83 ? 7.68 32.969 2.723 1 33.06 83 GLN A O 1
ATOM 647 N N . HIS A 1 84 ? 5.906 33.344 1.839 1 35.5 84 HIS A N 1
ATOM 648 C CA . HIS A 1 84 ? 5.301 32.656 2.969 1 35.5 84 HIS A CA 1
ATOM 649 C C . HIS A 1 84 ? 5.488 31.141 2.85 1 35.5 84 HIS A C 1
ATOM 651 O O . HIS A 1 84 ? 5.672 30.625 1.748 1 35.5 84 HIS A O 1
ATOM 657 N N . ARG A 1 85 ? 5.492 30.438 4.07 1 37.75 85 ARG A N 1
ATOM 658 C CA . ARG A 1 85 ? 5.945 29.109 4.453 1 37.75 85 ARG A CA 1
ATOM 659 C C . ARG A 1 85 ? 5.262 28.031 3.615 1 37.75 85 ARG A C 1
ATOM 661 O O . ARG A 1 85 ? 4.199 27.531 3.986 1 37.75 85 ARG A O 1
ATOM 668 N N . ILE A 1 86 ? 4.887 28.172 2.42 1 40.19 86 ILE A N 1
ATOM 669 C CA . ILE A 1 86 ? 4.227 27.094 1.697 1 40.19 86 ILE A CA 1
ATOM 670 C C . ILE A 1 86 ? 4.898 25.766 2.033 1 40.19 86 ILE A C 1
ATOM 672 O O . ILE A 1 86 ? 6.09 25.578 1.772 1 40.19 86 ILE A O 1
ATOM 676 N N . SER A 1 87 ? 4.426 25.328 2.947 1 49.81 87 SER A N 1
ATOM 677 C CA . SER A 1 87 ? 4.852 24 3.346 1 49.81 87 SER A CA 1
ATOM 678 C C . SER A 1 87 ? 5.176 23.125 2.129 1 49.81 87 SER A C 1
ATOM 680 O O . SER A 1 87 ? 4.344 22.969 1.235 1 49.81 87 SER A O 1
ATOM 682 N N . ARG A 1 88 ? 6.492 23.328 1.326 1 65.56 88 ARG A N 1
ATOM 683 C CA . ARG A 1 88 ? 7.066 22.578 0.211 1 65.56 88 ARG A CA 1
ATOM 684 C C . ARG A 1 88 ? 6.867 21.078 0.396 1 65.56 88 ARG A C 1
ATOM 686 O O . ARG A 1 88 ? 6.879 20.578 1.522 1 65.56 88 ARG A O 1
ATOM 693 N N . MET A 1 89 ? 6.105 20.547 -0.627 1 79.31 89 MET A N 1
ATOM 694 C CA . MET A 1 89 ? 5.863 19.109 -0.63 1 79.31 89 MET A CA 1
ATOM 695 C C . MET A 1 89 ? 6.801 18.406 -1.605 1 79.31 89 MET A C 1
ATOM 697 O O . MET A 1 89 ? 7.023 18.891 -2.717 1 79.31 89 MET A O 1
ATOM 701 N N . VAL A 1 90 ? 7.477 17.406 -1.15 1 88.12 90 VAL A N 1
ATOM 702 C CA . VAL A 1 90 ? 8.211 16.484 -2.016 1 88.12 90 VAL A CA 1
ATOM 703 C C . VAL A 1 90 ? 7.453 15.172 -2.141 1 88.12 90 VAL A C 1
ATOM 705 O O . VAL A 1 90 ? 7.09 14.555 -1.135 1 88.12 90 VAL A O 1
ATOM 708 N N . ARG A 1 91 ? 7.164 14.789 -3.375 1 89.75 91 ARG A N 1
ATOM 709 C CA . ARG A 1 91 ? 6.406 13.57 -3.631 1 89.75 91 ARG A CA 1
ATOM 710 C C . ARG A 1 91 ? 7.32 12.445 -4.098 1 89.75 91 ARG A C 1
ATOM 712 O O . ARG A 1 91 ? 7.992 12.57 -5.121 1 89.75 91 ARG A O 1
ATOM 719 N N . LEU A 1 92 ? 7.281 11.383 -3.332 1 95.38 92 LEU A N 1
ATOM 720 C CA . LEU A 1 92 ? 8.102 10.203 -3.605 1 95.38 92 LEU A CA 1
ATOM 721 C C . LEU A 1 92 ? 7.223 9.016 -3.973 1 95.38 92 LEU A C 1
ATOM 723 O O . LEU A 1 92 ? 6.414 8.555 -3.16 1 95.38 92 LEU A O 1
ATOM 727 N N . GLY A 1 93 ? 7.324 8.562 -5.227 1 95.56 93 GLY A N 1
ATOM 728 C CA . GLY A 1 93 ? 6.73 7.285 -5.605 1 95.56 93 GLY A CA 1
ATOM 729 C C . GLY A 1 93 ? 7.609 6.098 -5.273 1 95.56 93 GLY A C 1
ATOM 730 O O . GLY A 1 93 ? 8.82 6.125 -5.512 1 95.56 93 GLY A O 1
ATOM 731 N N . THR A 1 94 ? 7.004 5.043 -4.691 1 96.12 94 THR A N 1
ATOM 732 C CA . THR A 1 94 ? 7.781 3.859 -4.336 1 96.12 94 THR A CA 1
ATOM 733 C C . THR A 1 94 ? 7.004 2.588 -4.66 1 96.12 94 THR A C 1
ATOM 735 O O . THR A 1 94 ? 5.781 2.541 -4.5 1 96.12 94 THR A O 1
ATOM 738 N N . VAL A 1 95 ? 7.734 1.567 -5.051 1 94.56 95 VAL A N 1
ATOM 739 C CA . VAL A 1 95 ? 7.125 0.254 -5.23 1 94.56 95 VAL A CA 1
ATOM 740 C C . VAL A 1 95 ? 7.051 -0.47 -3.891 1 94.56 95 VAL A C 1
ATOM 742 O O . VAL A 1 95 ? 6.945 -1.698 -3.846 1 94.56 95 VAL A O 1
ATOM 745 N N . ASN A 1 96 ? 7.18 0.28 -2.793 1 93 96 ASN A N 1
ATOM 746 C CA . ASN A 1 96 ? 7.098 -0.24 -1.433 1 93 96 ASN A CA 1
ATOM 747 C C . ASN A 1 96 ? 8.234 -1.214 -1.137 1 93 96 ASN A C 1
ATOM 749 O O . ASN A 1 96 ? 7.996 -2.352 -0.727 1 93 96 ASN A O 1
ATOM 753 N N . THR A 1 97 ? 9.453 -0.688 -1.283 1 92.38 97 THR A N 1
ATOM 754 C CA . THR A 1 97 ? 10.688 -1.446 -1.103 1 92.38 97 THR A CA 1
ATOM 755 C C . THR A 1 97 ? 11.68 -0.667 -0.243 1 92.38 97 THR A C 1
ATOM 757 O O . THR A 1 97 ? 11.672 0.565 -0.24 1 92.38 97 THR A O 1
ATOM 760 N N . ALA A 1 98 ? 12.477 -1.386 0.538 1 96.62 98 ALA A N 1
ATOM 761 C CA . ALA A 1 98 ? 13.516 -0.79 1.372 1 96.62 98 ALA A CA 1
ATOM 762 C C . ALA A 1 98 ? 12.945 0.307 2.264 1 96.62 98 ALA A C 1
ATOM 764 O O . ALA A 1 98 ? 13.594 1.329 2.498 1 96.62 98 ALA A O 1
ATOM 765 N N . THR A 1 99 ? 11.727 0.11 2.725 1 96.12 99 THR A N 1
ATOM 766 C CA . THR A 1 99 ? 11.023 1.129 3.498 1 96.12 99 THR A CA 1
ATOM 767 C C . THR A 1 99 ? 11.727 1.372 4.832 1 96.12 99 THR A C 1
ATOM 769 O O . THR A 1 99 ? 12.039 2.514 5.176 1 96.12 99 THR A O 1
ATOM 772 N N . VAL A 1 100 ? 12.133 0.342 5.477 1 97.12 100 VAL A N 1
ATOM 773 C CA . VAL A 1 100 ? 12.625 0.443 6.848 1 97.12 100 VAL A CA 1
ATOM 774 C C . VAL A 1 100 ? 14.109 0.803 6.836 1 97.12 100 VAL A C 1
ATOM 776 O O . VAL A 1 100 ? 14.531 1.734 7.527 1 97.12 100 VAL A O 1
ATOM 779 N N . PRO A 1 101 ? 14.914 0.156 6.043 1 96.94 101 PRO A N 1
ATOM 780 C CA . PRO A 1 101 ? 16.344 0.437 6.176 1 96.94 101 PRO A CA 1
ATOM 781 C C . PRO A 1 101 ? 16.766 1.731 5.48 1 96.94 101 PRO A C 1
ATOM 783 O O . PRO A 1 101 ? 17.828 2.285 5.777 1 96.94 101 PRO A O 1
ATOM 786 N N . LEU A 1 102 ? 15.93 2.184 4.578 1 97.69 102 LEU A N 1
ATOM 787 C CA . LEU A 1 102 ? 16.438 3.307 3.795 1 97.69 102 LEU A CA 1
ATOM 788 C C . LEU A 1 102 ? 15.422 4.441 3.752 1 97.69 102 LEU A C 1
ATOM 790 O O . LEU A 1 102 ? 15.727 5.57 4.133 1 97.69 102 LEU A O 1
ATOM 794 N N . VAL A 1 103 ? 14.141 4.23 3.363 1 96.88 103 VAL A N 1
ATOM 795 C CA . VAL A 1 103 ? 13.164 5.289 3.121 1 96.88 103 VAL A CA 1
ATOM 796 C C . VAL A 1 103 ? 12.852 6.016 4.426 1 96.88 103 VAL A C 1
ATOM 798 O O . VAL A 1 103 ? 12.953 7.242 4.504 1 96.88 103 VAL A O 1
ATOM 801 N N . ILE A 1 104 ? 12.586 5.27 5.484 1 96.31 104 ILE A N 1
ATOM 802 C CA . ILE A 1 104 ? 12.117 5.855 6.738 1 96.31 104 ILE A CA 1
ATOM 803 C C . ILE A 1 104 ? 13.242 6.668 7.375 1 96.31 104 ILE A C 1
ATOM 805 O O . ILE A 1 104 ? 13.062 7.844 7.699 1 96.31 104 ILE A O 1
ATOM 809 N N . PRO A 1 105 ? 14.484 6.117 7.5 1 96.06 105 PRO A N 1
ATOM 810 C CA . PRO A 1 105 ? 15.539 6.941 8.086 1 96.06 105 PRO A CA 1
ATOM 811 C C . PRO A 1 105 ? 15.859 8.18 7.254 1 96.06 105 PRO A C 1
ATOM 813 O O . PRO A 1 105 ? 16.203 9.227 7.805 1 96.06 105 PRO A O 1
ATOM 816 N N . THR A 1 106 ? 15.734 8.055 5.953 1 96.81 106 THR A N 1
ATOM 817 C CA . THR A 1 106 ? 16.047 9.164 5.066 1 96.81 106 THR A CA 1
ATOM 818 C C . THR A 1 106 ? 15.016 10.281 5.219 1 96.81 106 THR A C 1
ATOM 820 O O . THR A 1 106 ? 15.375 11.453 5.363 1 96.81 106 THR A O 1
ATOM 823 N N . VAL A 1 107 ? 13.742 9.93 5.234 1 94.69 107 VAL A N 1
ATOM 824 C CA . VAL A 1 107 ? 12.695 10.945 5.332 1 94.69 107 VAL A CA 1
ATOM 825 C C . VAL A 1 107 ? 12.711 11.578 6.723 1 94.69 107 VAL A C 1
ATOM 827 O O . VAL A 1 107 ? 12.422 12.766 6.875 1 94.69 107 VAL A O 1
ATOM 830 N N . ARG A 1 108 ? 13.055 10.773 7.699 1 93 108 ARG A N 1
ATOM 831 C CA . ARG A 1 108 ? 13.18 11.305 9.047 1 93 108 ARG A CA 1
ATOM 832 C C . ARG A 1 108 ? 14.281 12.359 9.125 1 93 108 ARG A C 1
ATOM 834 O O . ARG A 1 108 ? 14.07 13.445 9.664 1 93 108 ARG A O 1
ATOM 841 N N . GLU A 1 109 ? 15.422 12.031 8.594 1 94.19 109 GLU A N 1
ATOM 842 C CA . GLU A 1 109 ? 16.531 12.969 8.578 1 94.19 109 GLU A CA 1
ATOM 843 C C . GLU A 1 109 ? 16.203 14.211 7.754 1 94.19 109 GLU A C 1
ATOM 845 O O . GLU A 1 109 ? 16.562 15.328 8.133 1 94.19 109 GLU A O 1
ATOM 850 N N . PHE A 1 110 ? 15.555 14.055 6.676 1 94.44 110 PHE A N 1
ATOM 851 C CA . PHE A 1 110 ? 15.148 15.156 5.812 1 94.44 110 PHE A CA 1
ATOM 852 C C . PHE A 1 110 ? 14.273 16.141 6.57 1 94.44 110 PHE A C 1
ATOM 854 O O . PHE A 1 110 ? 14.43 17.359 6.441 1 94.44 110 PHE A O 1
ATOM 861 N N . ARG A 1 111 ? 13.375 15.617 7.316 1 87.25 111 ARG A N 1
ATOM 862 C CA . ARG A 1 111 ? 12.469 16.453 8.094 1 87.25 111 ARG A CA 1
ATOM 863 C C . ARG A 1 111 ? 13.25 17.344 9.062 1 87.25 111 ARG A C 1
ATOM 865 O O . ARG A 1 111 ? 12.875 18.5 9.281 1 87.25 111 ARG A O 1
ATOM 872 N N . ALA A 1 112 ? 14.25 16.797 9.617 1 87.12 112 ALA A N 1
ATOM 873 C CA . ALA A 1 112 ? 15.055 17.562 10.57 1 87.12 112 ALA A CA 1
ATOM 874 C C . ALA A 1 112 ? 15.68 18.797 9.906 1 87.12 112 ALA A C 1
ATOM 876 O O . ALA A 1 112 ? 15.781 19.859 10.523 1 87.12 112 ALA A O 1
ATOM 877 N N . SER A 1 113 ? 16.016 18.609 8.664 1 87.75 113 SER A N 1
ATOM 878 C CA . SER A 1 113 ? 16.672 19.703 7.957 1 87.75 113 SER A CA 1
ATOM 879 C C . SER A 1 113 ? 15.664 20.547 7.184 1 87.75 113 SER A C 1
ATOM 881 O O . SER A 1 113 ? 15.953 21.688 6.801 1 87.75 113 SER A O 1
ATOM 883 N N . HIS A 1 114 ? 14.547 19.984 6.938 1 85.75 114 HIS A N 1
ATOM 884 C CA . HIS A 1 114 ? 13.469 20.672 6.219 1 85.75 114 HIS A CA 1
ATOM 885 C C . HIS A 1 114 ? 12.156 20.578 6.98 1 85.75 114 HIS A C 1
ATOM 887 O O . HIS A 1 114 ? 11.188 19.984 6.492 1 85.75 114 HIS A O 1
ATOM 893 N N . PRO A 1 115 ? 12.016 21.25 8.07 1 78.62 115 PRO A N 1
ATOM 894 C CA . PRO A 1 115 ? 10.891 21.047 8.984 1 78.62 115 PRO A CA 1
ATOM 895 C C . PRO A 1 115 ? 9.562 21.531 8.391 1 78.62 115 PRO A C 1
ATOM 897 O O . PRO A 1 115 ? 8.492 21.125 8.867 1 78.62 115 PRO A O 1
ATOM 900 N N . VAL A 1 116 ? 9.641 22.312 7.352 1 74.06 116 VAL A N 1
ATOM 901 C CA . VAL A 1 116 ? 8.398 22.859 6.82 1 74.06 116 VAL A CA 1
ATOM 902 C C . VAL A 1 116 ? 8.039 22.156 5.516 1 74.06 116 VAL A C 1
ATOM 904 O O . VAL A 1 116 ? 7.016 22.453 4.898 1 74.06 116 VAL A O 1
ATOM 907 N N . THR A 1 117 ? 8.883 21.266 5.074 1 80.31 117 THR A N 1
ATOM 908 C CA . THR A 1 117 ? 8.633 20.531 3.838 1 80.31 117 THR A CA 1
ATOM 909 C C . THR A 1 117 ? 7.984 19.188 4.125 1 80.31 117 THR A C 1
ATOM 911 O O . THR A 1 117 ? 8.523 18.375 4.883 1 80.31 117 THR A O 1
ATOM 914 N N . GLN A 1 118 ? 6.82 18.953 3.568 1 82.88 118 GLN A N 1
ATOM 915 C CA . GLN A 1 118 ? 6.133 17.672 3.717 1 82.88 118 GLN A CA 1
ATOM 916 C C . GLN A 1 118 ? 6.625 16.656 2.686 1 82.88 118 GLN A C 1
ATOM 918 O O . GLN A 1 118 ? 6.914 17.016 1.543 1 82.88 118 GLN A O 1
ATOM 923 N N . VAL A 1 119 ? 6.773 15.453 3.109 1 89.81 119 VAL A N 1
ATOM 924 C CA . VAL A 1 119 ? 7.105 14.367 2.189 1 89.81 119 VAL A CA 1
ATOM 925 C C . VAL A 1 119 ? 5.906 13.438 2.025 1 89.81 119 VAL A C 1
ATOM 927 O O . VAL A 1 119 ? 5.336 12.969 3.016 1 89.81 119 VAL A O 1
ATOM 930 N N . GLU A 1 120 ? 5.504 13.234 0.861 1 90.38 120 GLU A N 1
ATOM 931 C CA . GLU A 1 120 ? 4.426 12.305 0.534 1 90.38 120 GLU A CA 1
ATOM 932 C C . GLU A 1 120 ? 4.977 11.023 -0.078 1 90.38 120 GLU A C 1
ATOM 934 O O . GLU A 1 120 ? 5.68 11.062 -1.09 1 90.38 120 GLU A O 1
ATOM 939 N N . LEU A 1 121 ? 4.703 9.938 0.586 1 93.62 121 LEU A N 1
ATOM 940 C CA . LEU A 1 121 ? 5.078 8.617 0.093 1 93.62 121 LEU A CA 1
ATOM 941 C C . LEU A 1 121 ? 3.895 7.934 -0.576 1 93.62 121 LEU A C 1
ATOM 943 O O . LEU A 1 121 ? 2.869 7.688 0.065 1 93.62 121 LEU A O 1
ATOM 947 N N . VAL A 1 122 ? 4.074 7.621 -1.828 1 92.06 122 VAL A N 1
ATOM 948 C CA . VAL A 1 122 ? 2.973 7.039 -2.59 1 92.06 122 VAL A CA 1
ATOM 949 C C . VAL A 1 122 ? 3.379 5.668 -3.123 1 92.06 122 VAL A C 1
ATOM 951 O O . VAL A 1 122 ? 4.367 5.547 -3.85 1 92.06 122 VAL A O 1
ATOM 954 N N . GLY A 1 123 ? 2.627 4.695 -2.734 1 93.12 123 GLY A N 1
ATOM 955 C CA . GLY A 1 123 ? 2.832 3.371 -3.305 1 93.12 123 GLY A CA 1
ATOM 956 C C . GLY A 1 123 ? 2.26 3.23 -4.703 1 93.12 123 GLY A C 1
ATOM 957 O O . GLY A 1 123 ? 1.118 3.621 -4.953 1 93.12 123 GLY A O 1
ATOM 958 N N . ALA A 1 124 ? 3.104 2.662 -5.629 1 90.75 124 ALA A N 1
ATOM 959 C CA . ALA A 1 124 ? 2.666 2.457 -7.008 1 90.75 124 ALA A CA 1
ATOM 960 C C . ALA A 1 124 ? 3.541 1.427 -7.715 1 90.75 124 ALA A C 1
ATOM 962 O O . ALA A 1 124 ? 4.602 1.05 -7.207 1 90.75 124 ALA A O 1
ATOM 963 N N . GLN A 1 125 ? 3.025 0.987 -8.812 1 89.44 125 GLN A N 1
ATOM 964 C CA . GLN A 1 125 ? 3.848 0.121 -9.656 1 89.44 125 GLN A CA 1
ATOM 965 C C . GLN A 1 125 ? 4.832 0.937 -10.484 1 89.44 125 GLN A C 1
ATOM 967 O O . GLN A 1 125 ? 4.695 2.156 -10.602 1 89.44 125 GLN A O 1
ATOM 972 N N . GLU A 1 126 ? 5.773 0.244 -10.984 1 89.06 126 GLU A N 1
ATOM 973 C CA . GLU A 1 126 ? 6.875 0.894 -11.688 1 89.06 126 GLU A CA 1
ATOM 974 C C . GLU A 1 126 ? 6.359 1.781 -12.812 1 89.06 126 GLU A C 1
ATOM 976 O O . GLU A 1 126 ? 6.742 2.949 -12.922 1 89.06 126 GLU A O 1
ATOM 981 N N . ALA A 1 127 ? 5.477 1.265 -13.641 1 83.62 127 ALA A N 1
ATOM 982 C CA . ALA A 1 127 ? 4.965 2.016 -14.789 1 83.62 127 ALA A CA 1
ATOM 983 C C . ALA A 1 127 ? 4.246 3.283 -14.336 1 83.62 127 ALA A C 1
ATOM 985 O O . ALA A 1 127 ? 4.363 4.332 -14.977 1 83.62 127 ALA A O 1
ATOM 986 N N . ASP A 1 128 ? 3.518 3.158 -13.281 1 84.75 128 ASP A N 1
ATOM 987 C CA . ASP A 1 128 ? 2.803 4.312 -12.742 1 84.75 128 ASP A CA 1
ATOM 988 C C . ASP A 1 128 ? 3.775 5.344 -12.172 1 84.75 128 ASP A C 1
ATOM 990 O O . ASP A 1 128 ? 3.533 6.551 -12.266 1 84.75 128 ASP A O 1
ATOM 994 N N . ILE A 1 129 ? 4.82 4.879 -11.562 1 92.81 129 ILE A N 1
ATOM 995 C CA . ILE A 1 129 ? 5.84 5.777 -11.039 1 92.81 129 ILE A CA 1
ATOM 996 C C . ILE A 1 129 ? 6.496 6.535 -12.188 1 92.81 129 ILE A C 1
ATOM 998 O O . ILE A 1 129 ? 6.668 7.758 -12.117 1 92.81 129 ILE A O 1
ATOM 1002 N N . HIS A 1 130 ? 6.816 5.848 -13.242 1 89.12 130 HIS A N 1
ATOM 1003 C CA . HIS A 1 130 ? 7.43 6.484 -14.406 1 89.12 130 HIS A CA 1
ATOM 1004 C C . HIS A 1 130 ? 6.496 7.527 -15.016 1 89.12 130 HIS A C 1
ATOM 1006 O O . HIS A 1 130 ? 6.922 8.648 -15.32 1 89.12 130 HIS A O 1
ATOM 1012 N N . ARG A 1 131 ? 5.27 7.133 -15.133 1 81.88 131 ARG A N 1
ATOM 1013 C CA . ARG A 1 131 ? 4.281 8.086 -15.641 1 81.88 131 ARG A CA 1
ATOM 1014 C C . ARG A 1 131 ? 4.184 9.305 -14.734 1 81.88 131 ARG A C 1
ATOM 1016 O O . ARG A 1 131 ? 4.152 10.445 -15.211 1 81.88 131 ARG A O 1
ATOM 1023 N N . GLY A 1 132 ? 4.172 9.039 -13.461 1 83.81 132 GLY A N 1
ATOM 1024 C CA . GLY A 1 132 ? 4.105 10.125 -12.5 1 83.81 132 GLY A CA 1
ATOM 1025 C C . GLY A 1 132 ? 5.312 11.039 -12.555 1 83.81 132 GLY A C 1
ATOM 1026 O O . GLY A 1 132 ? 5.188 12.258 -12.375 1 83.81 132 GLY A O 1
ATOM 1027 N N . LEU A 1 133 ? 6.441 10.492 -12.773 1 87.5 133 LEU A N 1
ATOM 1028 C CA . LEU A 1 133 ? 7.652 11.297 -12.906 1 87.5 133 LEU A CA 1
ATOM 1029 C C . LEU A 1 133 ? 7.586 12.164 -14.156 1 87.5 133 LEU A C 1
ATOM 1031 O O . LEU A 1 133 ? 7.906 13.352 -14.109 1 87.5 133 LEU A O 1
ATOM 1035 N N . LEU A 1 134 ? 7.113 11.602 -15.211 1 80.19 134 LEU A N 1
ATOM 1036 C CA . LEU A 1 134 ? 7.043 12.32 -16.484 1 80.19 134 LEU A CA 1
ATOM 1037 C C . LEU A 1 134 ? 6.016 13.445 -16.406 1 80.19 134 LEU A C 1
ATOM 1039 O O . LEU A 1 134 ? 6.238 14.531 -16.953 1 80.19 134 LEU A O 1
ATOM 1043 N N . GLU A 1 135 ? 4.949 13.164 -15.688 1 72.75 135 GLU A N 1
ATOM 1044 C CA . GLU A 1 135 ? 3.84 14.109 -15.609 1 72.75 135 GLU A CA 1
ATOM 1045 C C . GLU A 1 135 ? 4.039 15.102 -14.469 1 72.75 135 GLU A C 1
ATOM 1047 O O . GLU A 1 135 ? 3.25 16.031 -14.305 1 72.75 135 GLU A O 1
ATOM 1052 N N . GLY A 1 136 ? 4.988 14.859 -13.688 1 76.56 136 GLY A N 1
ATOM 1053 C CA . GLY A 1 136 ? 5.281 15.766 -12.586 1 76.56 136 GLY A CA 1
ATOM 1054 C C . GLY A 1 136 ? 4.492 15.453 -11.328 1 76.56 136 GLY A C 1
ATOM 1055 O O . GLY A 1 136 ? 4.441 16.266 -10.398 1 76.56 136 GLY A O 1
ATOM 1056 N N . ALA A 1 137 ? 3.883 14.312 -11.328 1 79.31 137 ALA A N 1
ATOM 1057 C CA . ALA A 1 137 ? 3.137 13.883 -10.148 1 79.31 137 ALA A CA 1
ATOM 1058 C C . ALA A 1 137 ? 4.082 13.406 -9.047 1 79.31 137 ALA A C 1
ATOM 1060 O O . ALA A 1 137 ? 3.727 13.43 -7.863 1 79.31 137 ALA A O 1
ATOM 1061 N N . PHE A 1 138 ? 5.238 12.969 -9.469 1 90 138 PHE A N 1
ATOM 1062 C CA . PHE A 1 138 ? 6.289 12.578 -8.539 1 90 138 PHE A CA 1
ATOM 1063 C C . PHE A 1 138 ? 7.562 13.375 -8.789 1 90 138 PHE A C 1
ATOM 1065 O O . PHE A 1 138 ? 7.895 13.68 -9.938 1 90 138 PHE A O 1
ATOM 1072 N N . ASP A 1 139 ? 8.18 13.734 -7.715 1 88.88 139 ASP A N 1
ATOM 1073 C CA . ASP A 1 139 ? 9.484 14.375 -7.812 1 88.88 139 ASP A CA 1
ATOM 1074 C C . ASP A 1 139 ? 10.602 13.344 -7.891 1 88.88 139 ASP A C 1
ATOM 1076 O O . ASP A 1 139 ? 11.609 13.555 -8.578 1 88.88 139 ASP A O 1
ATOM 1080 N N . LEU A 1 140 ? 10.469 12.289 -7.148 1 95.81 140 LEU A N 1
ATOM 1081 C CA . LEU A 1 140 ? 11.406 11.164 -7.094 1 95.81 140 LEU A CA 1
ATOM 1082 C C . LEU A 1 140 ? 10.664 9.836 -7.156 1 95.81 140 LEU A C 1
ATOM 1084 O O . LEU A 1 140 ? 9.516 9.742 -6.723 1 95.81 140 LEU A O 1
ATOM 1088 N N . GLY A 1 141 ? 11.297 8.836 -7.77 1 97.25 141 GLY A N 1
ATOM 1089 C CA . GLY A 1 141 ? 10.758 7.488 -7.828 1 97.25 141 GLY A CA 1
ATOM 1090 C C . GLY A 1 141 ? 11.734 6.43 -7.348 1 97.25 141 GLY A C 1
ATOM 1091 O O . GLY A 1 141 ? 12.914 6.465 -7.703 1 97.25 141 GLY A O 1
ATOM 1092 N N . LEU A 1 142 ? 11.297 5.586 -6.48 1 97.19 142 LEU A N 1
ATOM 1093 C CA . LEU A 1 142 ? 12.062 4.43 -6.02 1 97.19 142 LEU A CA 1
ATOM 1094 C C . LEU A 1 142 ? 11.539 3.145 -6.656 1 97.19 142 LEU A C 1
ATOM 1096 O O . LEU A 1 142 ? 10.406 2.74 -6.414 1 97.19 142 LEU A O 1
ATOM 1100 N N . VAL A 1 143 ? 12.383 2.516 -7.477 1 95.75 143 VAL A N 1
ATOM 1101 C CA . VAL A 1 143 ? 11.961 1.321 -8.195 1 95.75 143 VAL A CA 1
ATOM 1102 C C . VAL A 1 143 ? 13.047 0.252 -8.117 1 95.75 143 VAL A C 1
ATOM 1104 O O . VAL A 1 143 ? 14.203 0.557 -7.812 1 95.75 143 VAL A O 1
ATOM 1107 N N . ASN A 1 144 ? 12.625 -0.948 -8.266 1 96.12 144 ASN A N 1
ATOM 1108 C CA . ASN A 1 144 ? 13.555 -2.074 -8.289 1 96.12 144 ASN A CA 1
ATOM 1109 C C . ASN A 1 144 ? 13.805 -2.57 -9.711 1 96.12 144 ASN A C 1
ATOM 1111 O O . ASN A 1 144 ? 12.922 -2.486 -10.562 1 96.12 144 ASN A O 1
ATOM 1115 N N . TYR A 1 145 ? 14.984 -3.082 -9.922 1 93.62 145 TYR A N 1
ATOM 1116 C CA . TYR A 1 145 ? 15.367 -3.791 -11.141 1 93.62 145 TYR A CA 1
ATOM 1117 C C . TYR A 1 145 ? 16.125 -5.074 -10.805 1 93.62 145 TYR A C 1
ATOM 1119 O O . TYR A 1 145 ? 16.719 -5.188 -9.742 1 93.62 145 TYR A O 1
ATOM 1127 N N . LEU A 1 146 ? 15.953 -6.047 -11.711 1 91.94 146 LEU A N 1
ATOM 1128 C CA . LEU A 1 146 ? 16.891 -7.164 -11.672 1 91.94 146 LEU A CA 1
ATOM 1129 C C . LEU A 1 146 ? 18.172 -6.832 -12.438 1 91.94 146 LEU A C 1
ATOM 1131 O O . LEU A 1 146 ? 18.125 -6.168 -13.477 1 91.94 146 LEU A O 1
ATOM 1135 N N . ARG A 1 147 ? 19.234 -7.27 -11.836 1 89.31 147 ARG A N 1
ATOM 1136 C CA . ARG A 1 147 ? 20.469 -7.043 -12.586 1 89.31 147 ARG A CA 1
ATOM 1137 C C . ARG A 1 147 ? 20.359 -7.602 -14 1 89.31 147 ARG A C 1
ATOM 1139 O O . ARG A 1 147 ? 19.938 -8.742 -14.195 1 89.31 147 ARG A O 1
ATOM 1146 N N . GLY A 1 148 ? 20.734 -6.789 -14.922 1 82.88 148 GLY A N 1
ATOM 1147 C CA . GLY A 1 148 ? 20.641 -7.168 -16.328 1 82.88 148 GLY A CA 1
ATOM 1148 C C . GLY A 1 148 ? 19.438 -6.57 -17.031 1 82.88 148 GLY A C 1
ATOM 1149 O O . GLY A 1 148 ? 19.359 -6.578 -18.266 1 82.88 148 GLY A O 1
ATOM 1150 N N . ASP A 1 149 ? 18.438 -6.109 -16.203 1 81.19 149 ASP A N 1
ATOM 1151 C CA . ASP A 1 149 ? 17.297 -5.426 -16.797 1 81.19 149 ASP A CA 1
ATOM 1152 C C . ASP A 1 149 ? 17.75 -4.184 -17.562 1 81.19 149 ASP A C 1
ATOM 1154 O O . ASP A 1 149 ? 18.719 -3.531 -17.188 1 81.19 149 ASP A O 1
ATOM 1158 N N . ASP A 1 150 ? 17.016 -3.928 -18.609 1 74.81 150 ASP A N 1
ATOM 1159 C CA . ASP A 1 150 ? 17.188 -2.625 -19.25 1 74.81 150 ASP A CA 1
ATOM 1160 C C . ASP A 1 150 ? 16.531 -1.52 -18.422 1 74.81 150 ASP A C 1
ATOM 1162 O O . ASP A 1 150 ? 15.375 -1.662 -18 1 74.81 150 ASP A O 1
ATOM 1166 N N . MET A 1 151 ? 17.359 -0.573 -18.156 1 75 151 MET A N 1
ATOM 1167 C CA . MET A 1 151 ? 16.75 0.582 -17.484 1 75 151 MET A CA 1
ATOM 1168 C C . MET A 1 151 ? 16.125 1.53 -18.516 1 75 151 MET A C 1
ATOM 1170 O O . MET A 1 151 ? 16.703 1.76 -19.578 1 75 151 MET A O 1
ATOM 1174 N N . PRO A 1 152 ? 14.898 1.905 -18.203 1 67.88 152 PRO A N 1
ATOM 1175 C CA . PRO A 1 152 ? 14.289 2.812 -19.172 1 67.88 152 PRO A CA 1
ATOM 1176 C C . PRO A 1 152 ? 15.086 4.102 -19.359 1 67.88 152 PRO A C 1
ATOM 1178 O O . PRO A 1 152 ? 15.586 4.668 -18.391 1 67.88 152 PRO A O 1
ATOM 1181 N N . PRO A 1 153 ? 15.133 4.402 -20.688 1 68.56 153 PRO A N 1
ATOM 1182 C CA . PRO A 1 153 ? 15.758 5.703 -20.938 1 68.56 153 PRO A CA 1
ATOM 1183 C C . PRO A 1 153 ? 14.883 6.875 -20.484 1 68.56 153 PRO A C 1
ATOM 1185 O O . PRO A 1 153 ? 13.68 6.711 -20.297 1 68.56 153 PRO A O 1
ATOM 1188 N N . GLY A 1 154 ? 15.492 7.949 -20 1 80.06 154 GLY A N 1
ATOM 1189 C CA . GLY A 1 154 ? 14.703 9.156 -19.812 1 80.06 154 GLY A CA 1
ATOM 1190 C C . GLY A 1 154 ? 14.703 9.648 -18.375 1 80.06 154 GLY A C 1
ATOM 1191 O O . GLY A 1 154 ? 14.156 10.711 -18.078 1 80.06 154 GLY A O 1
ATOM 1192 N N . PHE A 1 155 ? 15.148 8.695 -17.609 1 89.31 155 PHE A N 1
ATOM 1193 C CA . PHE A 1 155 ? 15.219 9.133 -16.219 1 89.31 155 PHE A CA 1
ATOM 1194 C C . PHE A 1 155 ? 16.672 9.156 -15.727 1 89.31 155 PHE A C 1
ATOM 1196 O O . PHE A 1 155 ? 17.484 8.32 -16.125 1 89.31 155 PHE A O 1
ATOM 1203 N N . GLU A 1 156 ? 16.984 10.18 -15.008 1 92.81 156 GLU A N 1
ATOM 1204 C CA . GLU A 1 156 ? 18.203 10.078 -14.211 1 92.81 156 GLU A CA 1
ATOM 1205 C C . GLU A 1 156 ? 18.062 9 -13.141 1 92.81 156 GLU A C 1
ATOM 1207 O O . GLU A 1 156 ? 17.156 9.047 -12.312 1 92.81 156 GLU A O 1
ATOM 1212 N N . THR A 1 157 ? 18.938 8.078 -13.219 1 95 157 THR A N 1
ATOM 1213 C CA . THR A 1 157 ? 18.828 6.914 -12.352 1 95 157 THR A CA 1
ATOM 1214 C C . THR A 1 157 ? 20.062 6.766 -11.477 1 95 157 THR A C 1
ATOM 1216 O O . THR A 1 157 ? 21.188 6.82 -11.977 1 95 157 THR A O 1
ATOM 1219 N N . THR A 1 158 ? 19.844 6.641 -10.188 1 96 158 THR A N 1
ATOM 1220 C CA . THR A 1 158 ? 20.922 6.41 -9.227 1 96 158 THR A CA 1
ATOM 1221 C C . THR A 1 158 ? 20.703 5.09 -8.492 1 96 158 THR A C 1
ATOM 1223 O O . THR A 1 158 ? 19.656 4.875 -7.879 1 96 158 THR A O 1
ATOM 1226 N N . GLU A 1 159 ? 21.703 4.195 -8.57 1 95.5 159 GLU A N 1
ATOM 1227 C CA . GLU A 1 159 ? 21.641 2.953 -7.805 1 95.5 159 GLU A CA 1
ATOM 1228 C C . GLU A 1 159 ? 21.844 3.209 -6.316 1 95.5 159 GLU A C 1
ATOM 1230 O O . GLU A 1 159 ? 22.781 3.904 -5.926 1 95.5 159 GLU A O 1
ATOM 1235 N N . LEU A 1 160 ? 20.969 2.719 -5.531 1 97.56 160 LEU A N 1
ATOM 1236 C CA . LEU A 1 160 ? 21.047 2.943 -4.094 1 97.56 160 LEU A CA 1
ATOM 1237 C C . LEU A 1 160 ? 21.484 1.673 -3.367 1 97.56 160 LEU A C 1
ATOM 1239 O O . LEU A 1 160 ? 22.531 1.656 -2.707 1 97.56 160 LEU A O 1
ATOM 1243 N N . LEU A 1 161 ? 20.734 0.618 -3.514 1 97 161 LEU A N 1
ATOM 1244 C CA . LEU A 1 161 ? 21.016 -0.642 -2.84 1 97 161 LEU A CA 1
ATOM 1245 C C . LEU A 1 161 ? 21.078 -1.793 -3.84 1 97 161 LEU A C 1
ATOM 1247 O O . LEU A 1 161 ? 20.484 -1.714 -4.918 1 97 161 LEU A O 1
ATOM 1251 N N . CYS A 1 162 ? 21.781 -2.801 -3.482 1 96.06 162 CYS A N 1
ATOM 1252 C CA . CYS A 1 162 ? 21.828 -4.086 -4.172 1 96.06 162 CYS A CA 1
ATOM 1253 C C . CYS A 1 162 ? 21.641 -5.238 -3.191 1 96.06 162 CYS A C 1
ATOM 1255 O O . CYS A 1 162 ? 22.375 -5.348 -2.207 1 96.06 162 CYS A O 1
ATOM 1257 N N . GLY A 1 163 ? 20.625 -5.973 -3.451 1 96 163 GLY A N 1
ATOM 1258 C CA . GLY A 1 163 ? 20.328 -7.094 -2.57 1 96 163 GLY A CA 1
ATOM 1259 C C . GLY A 1 163 ? 20.016 -8.375 -3.32 1 96 163 GLY A C 1
ATOM 1260 O O . GLY A 1 163 ? 20.328 -8.508 -4.5 1 96 163 GLY A O 1
ATOM 1261 N N . ARG A 1 164 ? 19.453 -9.336 -2.535 1 96.19 164 ARG A N 1
ATOM 1262 C CA . ARG A 1 164 ? 19.094 -10.641 -3.064 1 96.19 164 ARG A CA 1
ATOM 1263 C C . ARG A 1 164 ? 17.625 -10.969 -2.752 1 96.19 164 ARG A C 1
ATOM 1265 O O . ARG A 1 164 ? 17.109 -10.539 -1.724 1 96.19 164 ARG A O 1
ATOM 1272 N N . PRO A 1 165 ? 17.047 -11.68 -3.77 1 96.56 165 PRO A N 1
ATOM 1273 C CA . PRO A 1 165 ? 15.734 -12.219 -3.387 1 96.56 165 PRO A CA 1
ATOM 1274 C C . PRO A 1 165 ? 15.82 -13.234 -2.246 1 96.56 165 PRO A C 1
ATOM 1276 O O . PRO A 1 165 ? 16.734 -14.062 -2.223 1 96.56 165 PRO A O 1
ATOM 1279 N N . VAL A 1 166 ? 14.93 -13.148 -1.293 1 97.44 166 VAL A N 1
ATOM 1280 C CA . VAL A 1 166 ? 14.859 -14.07 -0.167 1 97.44 166 VAL A CA 1
ATOM 1281 C C . VAL A 1 166 ? 13.422 -14.539 0.033 1 97.44 166 VAL A C 1
ATOM 1283 O O . VAL A 1 166 ? 12.484 -13.891 -0.433 1 97.44 166 VAL A O 1
ATOM 1286 N N . VAL A 1 167 ? 13.312 -15.617 0.689 1 97.75 167 VAL A N 1
ATOM 1287 C CA . VAL A 1 167 ? 12 -16.156 1.043 1 97.75 167 VAL A CA 1
ATOM 1288 C C . VAL A 1 167 ? 11.594 -15.648 2.426 1 97.75 167 VAL A C 1
ATOM 1290 O O . VAL A 1 167 ? 12.336 -15.812 3.398 1 97.75 167 VAL A O 1
ATOM 1293 N N . CYS A 1 168 ? 10.516 -14.945 2.488 1 98.25 168 CYS A N 1
ATOM 1294 C CA . CYS A 1 168 ? 9.914 -14.477 3.73 1 98.25 168 CYS A CA 1
ATOM 1295 C C . CYS A 1 168 ? 8.82 -15.43 4.203 1 98.25 168 CYS A C 1
ATOM 1297 O O . CYS A 1 168 ? 7.859 -15.688 3.475 1 98.25 168 CYS A O 1
ATOM 1299 N N . VAL A 1 169 ? 8.953 -15.977 5.371 1 98.38 169 VAL A N 1
ATOM 1300 C CA . VAL A 1 169 ? 8.039 -17 5.879 1 98.38 169 VAL A CA 1
ATOM 1301 C C . VAL A 1 169 ? 7.793 -16.781 7.367 1 98.38 169 VAL A C 1
ATOM 1303 O O . VAL A 1 169 ? 8.531 -16.031 8.023 1 98.38 169 VAL A O 1
ATOM 1306 N N . ARG A 1 170 ? 6.754 -17.391 7.855 1 98.19 170 ARG A N 1
ATOM 1307 C CA . ARG A 1 170 ? 6.598 -17.469 9.305 1 98.19 170 ARG A CA 1
ATOM 1308 C C . ARG A 1 170 ? 7.652 -18.375 9.93 1 98.19 170 ARG A C 1
ATOM 1310 O O . ARG A 1 170 ? 8.094 -19.344 9.297 1 98.19 170 ARG A O 1
ATOM 1317 N N . PRO A 1 171 ? 7.996 -18.109 11.164 1 98 171 PRO A N 1
ATOM 1318 C CA . PRO A 1 171 ? 9.016 -18.922 11.82 1 98 171 PRO A CA 1
ATOM 1319 C C . PRO A 1 171 ? 8.57 -20.375 12 1 98 171 PRO A C 1
ATOM 1321 O O . PRO A 1 171 ? 9.406 -21.281 12.109 1 98 171 PRO A O 1
ATOM 1324 N N . ASP A 1 172 ? 7.293 -20.578 11.984 1 97.69 172 ASP A N 1
ATOM 1325 C CA . ASP A 1 172 ? 6.789 -21.938 12.203 1 97.69 172 ASP A CA 1
ATOM 1326 C C . ASP A 1 172 ? 6.531 -22.641 10.875 1 97.69 172 ASP A C 1
ATOM 1328 O O . ASP A 1 172 ? 6.062 -23.781 10.859 1 97.69 172 ASP A O 1
ATOM 1332 N N . SER A 1 173 ? 6.828 -22.031 9.781 1 96.94 173 SER A N 1
ATOM 1333 C CA . SER A 1 173 ? 6.699 -22.641 8.469 1 96.94 173 SER A CA 1
ATOM 1334 C C . SER A 1 173 ? 7.719 -23.766 8.273 1 96.94 173 SER A C 1
ATOM 1336 O O . SER A 1 173 ? 8.852 -23.656 8.742 1 96.94 173 SER A O 1
ATOM 1338 N N . PRO A 1 174 ? 7.363 -24.844 7.566 1 96.75 174 PRO A N 1
ATOM 1339 C CA . PRO A 1 174 ? 8.352 -25.859 7.191 1 96.75 174 PRO A CA 1
ATOM 1340 C C . PRO A 1 174 ? 9.539 -25.266 6.43 1 96.75 174 PRO A C 1
ATOM 1342 O O . PRO A 1 174 ? 10.664 -25.766 6.555 1 96.75 174 PRO A O 1
ATOM 1345 N N . LEU A 1 175 ? 9.289 -24.266 5.727 1 97.56 175 LEU A N 1
ATOM 1346 C CA . LEU A 1 175 ? 10.352 -23.641 4.938 1 97.56 175 LEU A CA 1
ATOM 1347 C C . LEU A 1 175 ? 11.383 -22.984 5.844 1 97.56 175 LEU A C 1
ATOM 1349 O O . LEU A 1 175 ? 12.547 -22.828 5.465 1 97.56 175 LEU A O 1
ATOM 1353 N N . ALA A 1 176 ? 10.977 -22.531 7.016 1 97.94 176 ALA A N 1
ATOM 1354 C CA . ALA A 1 176 ? 11.867 -21.844 7.949 1 97.94 176 ALA A CA 1
ATOM 1355 C C . ALA A 1 176 ? 12.914 -22.797 8.516 1 97.94 176 ALA A C 1
ATOM 1357 O O . ALA A 1 176 ? 13.938 -22.359 9.047 1 97.94 176 ALA A O 1
ATOM 1358 N N . ALA A 1 177 ? 12.68 -24.062 8.422 1 97.38 177 ALA A N 1
ATOM 1359 C CA . ALA A 1 177 ? 13.602 -25.062 8.961 1 97.38 177 ALA A CA 1
ATOM 1360 C C . ALA A 1 177 ? 14.734 -25.344 7.977 1 97.38 177 ALA A C 1
ATOM 1362 O O . ALA A 1 177 ? 15.734 -25.969 8.336 1 97.38 177 ALA A O 1
ATOM 1363 N N . LEU A 1 178 ? 14.547 -24.906 6.801 1 97.5 178 LEU A N 1
ATOM 1364 C CA . LEU A 1 178 ? 15.539 -25.156 5.762 1 97.5 178 LEU A CA 1
ATOM 1365 C C . LEU A 1 178 ? 16.656 -24.109 5.801 1 97.5 178 LEU A C 1
ATOM 1367 O O . LEU A 1 178 ? 16.406 -22.953 6.156 1 97.5 178 LEU A O 1
ATOM 1371 N N . ASP A 1 179 ? 17.844 -24.531 5.406 1 96.38 179 ASP A N 1
ATOM 1372 C CA . ASP A 1 179 ? 18.938 -23.562 5.277 1 96.38 179 ASP A CA 1
ATOM 1373 C C . ASP A 1 179 ? 18.734 -22.656 4.074 1 96.38 179 ASP A C 1
ATOM 1375 O O . ASP A 1 179 ? 19.094 -21.484 4.109 1 96.38 179 ASP A O 1
ATOM 1379 N N . ALA A 1 180 ? 18.219 -23.234 3.047 1 97.44 180 ALA A N 1
ATOM 1380 C CA . ALA A 1 180 ? 17.859 -22.531 1.814 1 97.44 180 ALA A CA 1
ATOM 1381 C C . ALA A 1 180 ? 16.625 -23.156 1.165 1 97.44 180 ALA A C 1
ATOM 1383 O O . ALA A 1 180 ? 16.391 -24.359 1.283 1 97.44 180 ALA A O 1
ATOM 1384 N N . VAL A 1 181 ? 15.891 -22.328 0.517 1 97.38 181 VAL A N 1
ATOM 1385 C CA . VAL A 1 181 ? 14.633 -22.797 -0.065 1 97.38 181 VAL A CA 1
ATOM 1386 C C . VAL A 1 181 ? 14.773 -22.891 -1.582 1 97.38 181 VAL A C 1
ATOM 1388 O O . VAL A 1 181 ? 15.148 -21.922 -2.24 1 97.38 181 VAL A O 1
ATOM 1391 N N . ASP A 1 182 ? 14.477 -24 -2.119 1 95.5 182 ASP A N 1
ATOM 1392 C CA . ASP A 1 182 ? 14.484 -24.141 -3.572 1 95.5 182 ASP A CA 1
ATOM 1393 C C . ASP A 1 182 ? 13.086 -23.984 -4.148 1 95.5 182 ASP A C 1
ATOM 1395 O O . ASP A 1 182 ? 12.117 -23.828 -3.404 1 95.5 182 ASP A O 1
ATOM 1399 N N . ALA A 1 183 ? 13.023 -24 -5.496 1 92.44 183 ALA A N 1
ATOM 1400 C CA . ALA A 1 183 ? 11.766 -23.734 -6.188 1 92.44 183 ALA A CA 1
ATOM 1401 C C . ALA A 1 183 ? 10.711 -24.781 -5.844 1 92.44 183 ALA A C 1
ATOM 1403 O O . ALA A 1 183 ? 9.539 -24.469 -5.66 1 92.44 183 ALA A O 1
ATOM 1404 N N . ASP A 1 184 ? 11.109 -26 -5.727 1 91.88 184 ASP A N 1
ATOM 1405 C CA . ASP A 1 184 ? 10.172 -27.094 -5.441 1 91.88 184 ASP A CA 1
ATOM 1406 C C . ASP A 1 184 ? 9.594 -26.953 -4.035 1 91.88 184 ASP A C 1
ATOM 1408 O O . ASP A 1 184 ? 8.391 -27.141 -3.832 1 91.88 184 ASP A O 1
ATOM 1412 N N . SER A 1 185 ? 10.5 -26.688 -3.078 1 93.69 185 SER A N 1
ATOM 1413 C CA . SER A 1 185 ? 10.031 -26.469 -1.714 1 93.69 185 SER A CA 1
ATOM 1414 C C . SER A 1 185 ? 9.086 -25.281 -1.646 1 93.69 185 SER A C 1
ATOM 1416 O O . SER A 1 185 ? 8.094 -25.312 -0.915 1 93.69 185 SER A O 1
ATOM 1418 N N . LEU A 1 186 ? 9.391 -24.25 -2.408 1 92.38 186 LEU A N 1
ATOM 1419 C CA . LEU A 1 186 ? 8.562 -23.047 -2.455 1 92.38 186 LEU A CA 1
ATOM 1420 C C . LEU A 1 186 ? 7.172 -23.375 -2.996 1 92.38 186 LEU A C 1
ATOM 1422 O O . LEU A 1 186 ? 6.168 -22.875 -2.48 1 92.38 186 LEU A O 1
ATOM 1426 N N . LEU A 1 187 ? 7.094 -24.234 -3.939 1 89.5 187 LEU A N 1
ATOM 1427 C CA . LEU A 1 187 ? 5.844 -24.594 -4.605 1 89.5 187 LEU A CA 1
ATOM 1428 C C . LEU A 1 187 ? 4.992 -25.5 -3.723 1 89.5 187 LEU A C 1
ATOM 1430 O O . LEU A 1 187 ? 3.799 -25.672 -3.98 1 89.5 187 LEU A O 1
ATOM 1434 N N . ALA A 1 188 ? 5.602 -26.031 -2.732 1 89 188 ALA A N 1
ATOM 1435 C CA . ALA A 1 188 ? 4.887 -26.922 -1.834 1 89 188 ALA A CA 1
ATOM 1436 C C . ALA A 1 188 ? 4.055 -26.141 -0.822 1 89 188 ALA A C 1
ATOM 1438 O O . ALA A 1 188 ? 3.211 -26.719 -0.127 1 89 188 ALA A O 1
ATOM 1439 N N . GLU A 1 189 ? 4.238 -24.844 -0.729 1 89.19 189 GLU A N 1
ATOM 1440 C CA . GLU A 1 189 ? 3.518 -23.969 0.187 1 89.19 189 GLU A CA 1
ATOM 1441 C C . GLU A 1 189 ? 2.721 -22.906 -0.574 1 89.19 189 GLU A C 1
ATOM 1443 O O . GLU A 1 189 ? 3.074 -22.547 -1.698 1 89.19 189 GLU A O 1
ATOM 1448 N N . PRO A 1 190 ? 1.596 -22.391 0.097 1 89.88 190 PRO A N 1
ATOM 1449 C CA . PRO A 1 190 ? 0.94 -21.234 -0.514 1 89.88 190 PRO A CA 1
ATOM 1450 C C . PRO A 1 190 ? 1.877 -20.047 -0.66 1 89.88 190 PRO A C 1
ATOM 1452 O O . PRO A 1 190 ? 2.738 -19.812 0.194 1 89.88 190 PRO A O 1
ATOM 1455 N N . LEU A 1 191 ? 1.644 -19.328 -1.744 1 92.19 191 LEU A N 1
ATOM 1456 C CA . LEU A 1 191 ? 2.523 -18.203 -2.014 1 92.19 191 LEU A CA 1
ATOM 1457 C C . LEU A 1 191 ? 1.728 -16.906 -2.09 1 92.19 191 LEU A C 1
ATOM 1459 O O . LEU A 1 191 ? 0.632 -16.875 -2.656 1 92.19 191 LEU A O 1
ATOM 1463 N N . VAL A 1 192 ? 2.236 -15.93 -1.429 1 94.19 192 VAL A N 1
ATOM 1464 C CA . VAL A 1 192 ? 1.812 -14.555 -1.649 1 94.19 192 VAL A CA 1
ATOM 1465 C C . VAL A 1 192 ? 2.717 -13.891 -2.688 1 94.19 192 VAL A C 1
ATOM 1467 O O . VAL A 1 192 ? 3.867 -13.562 -2.396 1 94.19 192 VAL A O 1
ATOM 1470 N N . VAL A 1 193 ? 2.197 -13.68 -3.875 1 90.75 193 VAL A N 1
ATOM 1471 C CA . VAL A 1 193 ? 3.037 -13.148 -4.949 1 90.75 193 VAL A CA 1
ATOM 1472 C C . VAL A 1 193 ? 2.691 -11.688 -5.203 1 90.75 193 VAL A C 1
ATOM 1474 O O . VAL A 1 193 ? 1.592 -11.234 -4.875 1 90.75 193 VAL A O 1
ATOM 1477 N N . MET A 1 194 ? 3.668 -10.969 -5.715 1 91.19 194 MET A N 1
ATOM 1478 C CA . MET A 1 194 ? 3.381 -9.602 -6.141 1 91.19 194 MET A CA 1
ATOM 1479 C C . MET A 1 194 ? 2.553 -9.594 -7.422 1 91.19 194 MET A C 1
ATOM 1481 O O . MET A 1 194 ? 2.697 -10.484 -8.266 1 91.19 194 MET A O 1
ATOM 1485 N N . ARG A 1 195 ? 1.734 -8.609 -7.523 1 86.19 195 ARG A N 1
ATOM 1486 C CA . ARG A 1 195 ? 0.948 -8.445 -8.742 1 86.19 195 ARG A CA 1
ATOM 1487 C C . ARG A 1 195 ? 1.847 -8.148 -9.938 1 86.19 195 ARG A C 1
ATOM 1489 O O . ARG A 1 195 ? 2.99 -7.727 -9.773 1 86.19 195 ARG A O 1
ATOM 1496 N N . SER A 1 196 ? 1.226 -8.391 -11.055 1 81.06 196 SER A N 1
ATOM 1497 C CA . SER A 1 196 ? 1.927 -8.023 -12.281 1 81.06 196 SER A CA 1
ATOM 1498 C C . SER A 1 196 ? 2.281 -6.543 -12.297 1 81.06 196 SER A C 1
ATOM 1500 O O . SER A 1 196 ? 1.492 -5.707 -11.852 1 81.06 196 SER A O 1
ATOM 1502 N N . GLY A 1 197 ? 3.477 -6.215 -12.711 1 81.25 197 GLY A N 1
ATOM 1503 C CA . GLY A 1 197 ? 3.959 -4.84 -12.703 1 81.25 197 GLY A CA 1
ATOM 1504 C C . GLY A 1 197 ? 5.078 -4.609 -11.703 1 81.25 197 GLY A C 1
ATOM 1505 O O . GLY A 1 197 ? 5.781 -3.598 -11.773 1 81.25 197 GLY A O 1
ATOM 1506 N N . TYR A 1 198 ? 5.148 -5.492 -10.82 1 88.38 198 TYR A N 1
ATOM 1507 C CA . TYR A 1 198 ? 6.266 -5.477 -9.883 1 88.38 198 TYR A CA 1
ATOM 1508 C C . TYR A 1 198 ? 7.402 -6.359 -10.375 1 88.38 198 TYR A C 1
ATOM 1510 O O . TYR A 1 198 ? 7.168 -7.426 -10.953 1 88.38 198 TYR A O 1
ATOM 1518 N N . VAL A 1 199 ? 8.578 -5.992 -10.109 1 90 199 VAL A N 1
ATOM 1519 C CA . VAL A 1 199 ? 9.75 -6.738 -10.562 1 90 199 VAL A CA 1
ATOM 1520 C C . VAL A 1 199 ? 9.758 -8.125 -9.93 1 90 199 VAL A C 1
ATOM 1522 O O . VAL A 1 199 ? 10.188 -9.102 -10.555 1 90 199 VAL A O 1
ATOM 1525 N N . MET A 1 200 ? 9.281 -8.219 -8.711 1 92.44 200 MET A N 1
ATOM 1526 C CA . MET A 1 200 ? 9.32 -9.5 -8.016 1 92.44 200 MET A CA 1
ATOM 1527 C C . MET A 1 200 ? 8.297 -10.469 -8.594 1 92.44 200 MET A C 1
ATOM 1529 O O . MET A 1 200 ? 8.422 -11.688 -8.422 1 92.44 200 MET A O 1
ATOM 1533 N N . HIS A 1 201 ? 7.27 -9.922 -9.195 1 87.5 201 HIS A N 1
ATOM 1534 C CA . HIS A 1 201 ? 6.371 -10.789 -9.953 1 87.5 201 HIS A CA 1
ATOM 1535 C C . HIS A 1 201 ? 7.121 -11.523 -11.055 1 87.5 201 HIS A C 1
ATOM 1537 O O . HIS A 1 201 ? 7.016 -12.75 -11.172 1 87.5 201 HIS A O 1
ATOM 1543 N N . ARG A 1 202 ? 7.895 -10.789 -11.836 1 82.38 202 ARG A N 1
ATOM 1544 C CA . ARG A 1 202 ? 8.672 -11.359 -12.93 1 82.38 202 ARG A CA 1
ATOM 1545 C C . ARG A 1 202 ? 9.719 -12.328 -12.414 1 82.38 202 ARG A C 1
ATOM 1547 O O . ARG A 1 202 ? 9.93 -13.398 -12.992 1 82.38 202 ARG A O 1
ATOM 1554 N N . PHE A 1 203 ? 10.289 -11.953 -11.391 1 91.69 203 PHE A N 1
ATOM 1555 C CA . PHE A 1 203 ? 11.328 -12.805 -10.828 1 91.69 203 PHE A CA 1
ATOM 1556 C C . PHE A 1 203 ? 10.758 -14.156 -10.43 1 91.69 203 PHE A C 1
ATOM 1558 O O . PHE A 1 203 ? 11.32 -15.203 -10.781 1 91.69 203 PHE A O 1
ATOM 1565 N N . VAL A 1 204 ? 9.664 -14.172 -9.672 1 89.06 204 VAL A N 1
ATOM 1566 C CA . VAL A 1 204 ? 9.07 -15.406 -9.164 1 89.06 204 VAL A CA 1
ATOM 1567 C C . VAL A 1 204 ? 8.594 -16.266 -10.336 1 89.06 204 VAL A C 1
ATOM 1569 O O . VAL A 1 204 ? 8.734 -17.484 -10.312 1 89.06 204 VAL A O 1
ATOM 1572 N N . HIS A 1 205 ? 8.086 -15.609 -11.312 1 81.12 205 HIS A N 1
ATOM 1573 C CA . HIS A 1 205 ? 7.648 -16.344 -12.484 1 81.12 205 HIS A CA 1
ATOM 1574 C C . HIS A 1 205 ? 8.828 -17.047 -13.172 1 81.12 205 HIS A C 1
ATOM 1576 O O . HIS A 1 205 ? 8.703 -18.172 -13.633 1 81.12 205 HIS A O 1
ATOM 1582 N N . ARG A 1 206 ? 9.93 -16.391 -13.273 1 81.44 206 ARG A N 1
ATOM 1583 C CA . ARG A 1 206 ? 11.141 -16.969 -13.844 1 81.44 206 ARG A CA 1
ATOM 1584 C C . ARG A 1 206 ? 11.672 -18.094 -12.969 1 81.44 206 ARG A C 1
ATOM 1586 O O . ARG A 1 206 ? 12.055 -19.156 -13.477 1 81.44 206 ARG A O 1
ATOM 1593 N N . LEU A 1 207 ? 11.648 -17.812 -11.695 1 87.38 207 LEU A N 1
ATOM 1594 C CA . LEU A 1 207 ? 12.156 -18.781 -10.727 1 87.38 207 LEU A CA 1
ATOM 1595 C C . LEU A 1 207 ? 11.391 -20.094 -10.812 1 87.38 207 LEU A C 1
ATOM 1597 O O . LEU A 1 207 ? 11.992 -21.172 -10.742 1 87.38 207 LEU A O 1
ATOM 1601 N N . LEU A 1 208 ? 10.102 -19.969 -11.031 1 83.5 208 LEU A N 1
ATOM 1602 C CA . LEU A 1 208 ? 9.25 -21.156 -11.008 1 83.5 208 LEU A CA 1
ATOM 1603 C C . LEU A 1 208 ? 9.117 -21.766 -12.398 1 83.5 208 LEU A C 1
ATOM 1605 O O . LEU A 1 208 ? 8.422 -22.766 -12.578 1 83.5 208 LEU A O 1
ATOM 1609 N N . ARG A 1 209 ? 9.805 -21.266 -13.367 1 75.75 209 ARG A N 1
ATOM 1610 C CA . ARG A 1 209 ? 9.852 -21.766 -14.742 1 75.75 209 ARG A CA 1
ATOM 1611 C C . ARG A 1 209 ? 8.445 -21.984 -15.289 1 75.75 209 ARG A C 1
ATOM 1613 O O . ARG A 1 209 ? 8.156 -23.047 -15.859 1 75.75 209 ARG A O 1
ATOM 1620 N N . GLY A 1 210 ? 7.672 -21.062 -14.969 1 67.56 210 GLY A N 1
ATOM 1621 C CA . GLY A 1 210 ? 6.328 -21.078 -15.523 1 67.56 210 GLY A CA 1
ATOM 1622 C C . GLY A 1 210 ? 5.379 -21.984 -14.742 1 67.56 210 GLY A C 1
ATOM 1623 O O . GLY A 1 210 ? 4.188 -22.047 -15.047 1 67.56 210 GLY A O 1
ATOM 1624 N N . ARG A 1 211 ? 5.926 -22.688 -13.781 1 75 211 ARG A N 1
ATOM 1625 C CA . ARG A 1 211 ? 5.039 -23.5 -12.945 1 75 211 ARG A CA 1
ATOM 1626 C C . ARG A 1 211 ? 4.145 -22.609 -12.086 1 75 211 ARG A C 1
ATOM 1628 O O . ARG A 1 211 ? 4.574 -21.562 -11.617 1 75 211 ARG A O 1
ATOM 1635 N N . ALA A 1 212 ? 2.883 -22.922 -12.211 1 63.41 212 ALA A N 1
ATOM 1636 C CA . ALA A 1 212 ? 1.949 -22.125 -11.43 1 63.41 212 ALA A CA 1
ATOM 1637 C C . ALA A 1 212 ? 1.904 -22.594 -9.977 1 63.41 212 ALA A C 1
ATOM 1639 O O . ALA A 1 212 ? 1.741 -23.797 -9.719 1 63.41 212 ALA A O 1
ATOM 1640 N N . PRO A 1 213 ? 2.41 -21.641 -9.242 1 61.06 213 PRO A N 1
ATOM 1641 C CA . PRO A 1 213 ? 2.186 -22.078 -7.855 1 61.06 213 PRO A CA 1
ATOM 1642 C C . PRO A 1 213 ? 0.729 -22.438 -7.578 1 61.06 213 PRO A C 1
ATOM 1644 O O . PRO A 1 213 ? -0.17 -21.984 -8.289 1 61.06 213 PRO A O 1
ATOM 1647 N N . SER A 1 214 ? 0.484 -23.703 -6.98 1 53.72 214 SER A N 1
ATOM 1648 C CA . SER A 1 214 ? -0.889 -24.047 -6.637 1 53.72 214 SER A CA 1
ATOM 1649 C C . SER A 1 214 ? -1.72 -22.812 -6.324 1 53.72 214 SER A C 1
ATOM 1651 O O . SER A 1 214 ? -2.881 -22.719 -6.73 1 53.72 214 SER A O 1
ATOM 1653 N N . PHE A 1 215 ? -1.641 -22.062 -4.969 1 56.84 215 PHE A N 1
ATOM 1654 C CA . PHE A 1 215 ? -2.602 -21.047 -4.543 1 56.84 215 PHE A CA 1
ATOM 1655 C C . PHE A 1 215 ? -1.895 -19.734 -4.207 1 56.84 215 PHE A C 1
ATOM 1657 O O . PHE A 1 215 ? -0.884 -19.734 -3.5 1 56.84 215 PHE A O 1
ATOM 1664 N N . SER A 1 216 ? -2.271 -18.641 -5.129 1 70.12 216 SER A N 1
ATOM 1665 C CA . SER A 1 216 ? -1.45 -17.453 -4.969 1 70.12 216 SER A CA 1
ATOM 1666 C C . SER A 1 216 ? -2.305 -16.219 -4.641 1 70.12 216 SER A C 1
ATOM 1668 O O . SER A 1 216 ? -3.486 -16.172 -4.988 1 70.12 216 SER A O 1
ATOM 1670 N N . TYR A 1 217 ? -2.105 -15.641 -3.432 1 78.62 217 TYR A N 1
ATOM 1671 C CA . TYR A 1 217 ? -2.492 -14.25 -3.229 1 78.62 217 TYR A CA 1
ATOM 1672 C C . TYR A 1 217 ? -1.57 -13.312 -3.994 1 78.62 217 TYR A C 1
ATOM 1674 O O . TYR A 1 217 ? -0.386 -13.602 -4.176 1 78.62 217 TYR A O 1
ATOM 1682 N N . SER A 1 218 ? -2.24 -12.422 -4.656 1 81.5 218 SER A N 1
ATOM 1683 C CA . SER A 1 218 ? -1.392 -11.367 -5.203 1 81.5 218 SER A CA 1
ATOM 1684 C C . SER A 1 218 ? -1.688 -10.023 -4.547 1 81.5 218 SER A C 1
ATOM 1686 O O . SER A 1 218 ? -2.834 -9.734 -4.191 1 81.5 218 SER A O 1
ATOM 1688 N N . THR A 1 219 ? -0.608 -9.297 -4.266 1 81.88 219 THR A N 1
ATOM 1689 C CA . THR A 1 219 ? -0.771 -8.055 -3.531 1 81.88 219 THR A CA 1
ATOM 1690 C C . THR A 1 219 ? 0.196 -6.988 -4.047 1 81.88 219 THR A C 1
ATOM 1692 O O . THR A 1 219 ? 1.047 -7.277 -4.891 1 81.88 219 THR A O 1
ATOM 1695 N N . ASP A 1 220 ? -0.075 -5.797 -3.467 1 86.06 220 ASP A N 1
ATOM 1696 C CA . ASP A 1 220 ? 0.77 -4.656 -3.812 1 86.06 220 ASP A CA 1
ATOM 1697 C C . ASP A 1 220 ? 1.841 -4.426 -2.748 1 86.06 220 ASP A C 1
ATOM 1699 O O . ASP A 1 220 ? 1.523 -4.125 -1.596 1 86.06 220 ASP A O 1
ATOM 1703 N N . GLY A 1 221 ? 3.062 -4.645 -3.113 1 85.88 221 GLY A N 1
ATOM 1704 C CA . GLY A 1 221 ? 4.156 -4.137 -2.301 1 85.88 221 GLY A CA 1
ATOM 1705 C C . GLY A 1 221 ? 4.547 -5.078 -1.175 1 85.88 221 GLY A C 1
ATOM 1706 O O . GLY A 1 221 ? 3.838 -6.043 -0.89 1 85.88 221 GLY A O 1
ATOM 1707 N N . ALA A 1 222 ? 5.637 -4.781 -0.58 1 94.06 222 ALA A N 1
ATOM 1708 C CA . ALA A 1 222 ? 6.258 -5.637 0.427 1 94.06 222 ALA A CA 1
ATOM 1709 C C . ALA A 1 222 ? 5.488 -5.582 1.744 1 94.06 222 ALA A C 1
ATOM 1711 O O . ALA A 1 222 ? 5.379 -6.59 2.449 1 94.06 222 ALA A O 1
ATOM 1712 N N . GLU A 1 223 ? 4.859 -4.41 2.043 1 94.88 223 GLU A N 1
ATOM 1713 C CA . GLU A 1 223 ? 4.195 -4.25 3.332 1 94.88 223 GLU A CA 1
ATOM 1714 C C . GLU A 1 223 ? 2.996 -5.188 3.453 1 94.88 223 GLU A C 1
ATOM 1716 O O . GLU A 1 223 ? 2.838 -5.871 4.465 1 94.88 223 GLU A O 1
ATOM 1721 N N . MET A 1 224 ? 2.236 -5.203 2.424 1 94.31 224 MET A N 1
ATOM 1722 C CA . MET A 1 224 ? 1.082 -6.098 2.424 1 94.31 224 MET A CA 1
ATOM 1723 C C . MET A 1 224 ? 1.524 -7.555 2.363 1 94.31 224 MET A C 1
ATOM 1725 O O . MET A 1 224 ? 0.977 -8.406 3.07 1 94.31 224 MET A O 1
ATOM 1729 N N . GLY A 1 225 ? 2.486 -7.855 1.548 1 95.69 225 GLY A N 1
ATOM 1730 C CA . GLY A 1 225 ? 3 -9.211 1.458 1 95.69 225 GLY A CA 1
ATOM 1731 C C . GLY A 1 225 ? 3.498 -9.75 2.785 1 95.69 225 GLY A C 1
ATOM 1732 O O . GLY A 1 225 ? 3.141 -10.859 3.186 1 95.69 225 GLY A O 1
ATOM 1733 N N . LYS A 1 226 ? 4.301 -8.945 3.471 1 97.81 226 LYS A N 1
ATOM 1734 C CA . LYS A 1 226 ? 4.848 -9.359 4.758 1 97.81 226 LYS A CA 1
ATOM 1735 C C . LYS A 1 226 ? 3.736 -9.57 5.785 1 97.81 226 LYS A C 1
ATOM 1737 O O . LYS A 1 226 ? 3.791 -10.508 6.582 1 97.81 226 LYS A O 1
ATOM 1742 N N . LEU A 1 227 ? 2.736 -8.711 5.75 1 97.31 227 LEU A N 1
ATOM 1743 C CA . LEU A 1 227 ? 1.615 -8.836 6.676 1 97.31 227 LEU A CA 1
ATOM 1744 C C . LEU A 1 227 ? 0.856 -10.141 6.434 1 97.31 227 LEU A C 1
ATOM 1746 O O . LEU A 1 227 ? 0.514 -10.852 7.383 1 97.31 227 LEU A O 1
ATOM 1750 N N . MET A 1 228 ? 0.627 -10.422 5.172 1 96.25 228 MET A N 1
ATOM 1751 C CA . MET A 1 228 ? -0.079 -11.648 4.82 1 96.25 228 MET A CA 1
ATOM 1752 C C . MET A 1 228 ? 0.71 -12.875 5.258 1 96.25 228 MET A C 1
ATOM 1754 O O . MET A 1 228 ? 0.133 -13.844 5.754 1 96.25 228 MET A O 1
ATOM 1758 N N . VAL A 1 229 ? 2.01 -12.836 5.125 1 97.44 229 VAL A N 1
ATOM 1759 C CA . VAL A 1 229 ? 2.863 -13.93 5.578 1 97.44 229 VAL A CA 1
ATOM 1760 C C . VAL A 1 229 ? 2.771 -14.062 7.098 1 97.44 229 VAL A C 1
ATOM 1762 O O . VAL A 1 229 ? 2.588 -15.164 7.621 1 97.44 229 VAL A O 1
ATOM 1765 N N . ALA A 1 230 ? 2.885 -12.945 7.789 1 98.25 230 ALA A N 1
ATOM 1766 C CA . ALA A 1 230 ? 2.83 -12.945 9.25 1 98.25 230 ALA A CA 1
ATOM 1767 C C . ALA A 1 230 ? 1.521 -13.547 9.75 1 98.25 230 ALA A C 1
ATOM 1769 O O . ALA A 1 230 ? 1.482 -14.164 10.812 1 98.25 230 ALA A O 1
ATOM 1770 N N . GLU A 1 231 ? 0.514 -13.383 8.953 1 97 231 GLU A N 1
ATOM 1771 C CA . GLU A 1 231 ? -0.808 -13.852 9.359 1 97 231 GLU A CA 1
ATOM 1772 C C . GLU A 1 231 ? -1.089 -15.25 8.812 1 97 231 GLU A C 1
ATOM 1774 O O . GLU A 1 231 ? -2.213 -15.742 8.914 1 97 231 GLU A O 1
ATOM 1779 N N . GLY A 1 232 ? -0.168 -15.82 8.141 1 95.19 232 GLY A N 1
ATOM 1780 C CA . GLY A 1 232 ? -0.199 -17.25 7.879 1 95.19 232 GLY A CA 1
ATOM 1781 C C . GLY A 1 232 ? -0.753 -17.609 6.512 1 95.19 232 GLY A C 1
ATOM 1782 O O . GLY A 1 232 ? -1.229 -18.719 6.293 1 95.19 232 GLY A O 1
ATOM 1783 N N . LEU A 1 233 ? -0.712 -16.641 5.562 1 93.88 233 LEU A N 1
ATOM 1784 C CA . LEU A 1 233 ? -1.286 -16.922 4.25 1 93.88 233 LEU A CA 1
ATOM 1785 C C . LEU A 1 233 ? -0.278 -17.641 3.361 1 93.88 233 LEU A C 1
ATOM 1787 O O . LEU A 1 233 ? -0.618 -18.078 2.26 1 93.88 233 LEU A O 1
ATOM 1791 N N . GLY A 1 234 ? 0.94 -17.781 3.814 1 94.12 234 GLY A N 1
ATOM 1792 C CA . GLY A 1 234 ? 1.947 -18.484 3.035 1 94.12 234 GLY A CA 1
ATOM 1793 C C . GLY A 1 234 ? 3.305 -17.797 3.064 1 94.12 234 GLY A C 1
ATOM 1794 O O . GLY A 1 234 ? 3.645 -17.125 4.035 1 94.12 234 GLY A O 1
ATOM 1795 N N . ALA A 1 235 ? 4.121 -18.094 2.041 1 96.19 235 ALA A N 1
ATOM 1796 C CA . ALA A 1 235 ? 5.445 -17.5 1.882 1 96.19 235 ALA A CA 1
ATOM 1797 C C . ALA A 1 235 ? 5.453 -16.469 0.754 1 96.19 235 ALA A C 1
ATOM 1799 O O . ALA A 1 235 ? 4.566 -16.469 -0.102 1 96.19 235 ALA A O 1
ATOM 1800 N N . THR A 1 236 ? 6.34 -15.586 0.828 1 96.31 236 THR A N 1
ATOM 1801 C CA . THR A 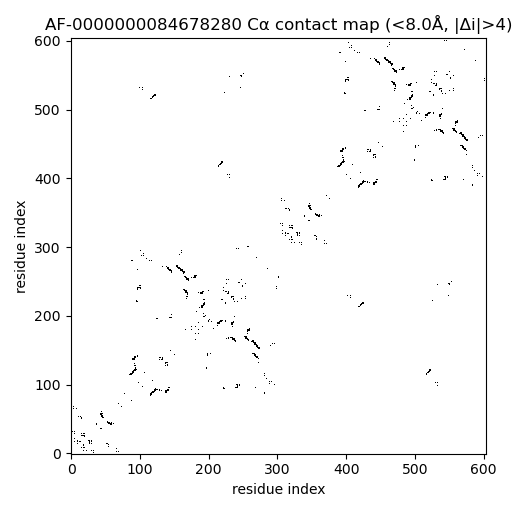1 236 ? 6.543 -14.641 -0.259 1 96.31 236 THR A CA 1
ATOM 1802 C C . THR A 1 236 ? 8.031 -14.484 -0.568 1 96.31 236 THR A C 1
ATOM 1804 O O . THR A 1 236 ? 8.883 -14.945 0.194 1 96.31 236 THR A O 1
ATOM 1807 N N . VAL A 1 237 ? 8.367 -14 -1.759 1 96.06 237 VAL A N 1
ATOM 1808 C CA . VAL A 1 237 ? 9.734 -13.727 -2.186 1 96.06 237 VAL A CA 1
ATOM 1809 C C . VAL A 1 237 ? 9.922 -12.219 -2.391 1 96.06 237 VAL A C 1
ATOM 1811 O O . VAL A 1 237 ? 9.195 -11.602 -3.172 1 96.06 237 VAL A O 1
ATOM 1814 N N . LEU A 1 238 ? 10.82 -11.664 -1.623 1 97.31 238 LEU A N 1
ATOM 1815 C CA .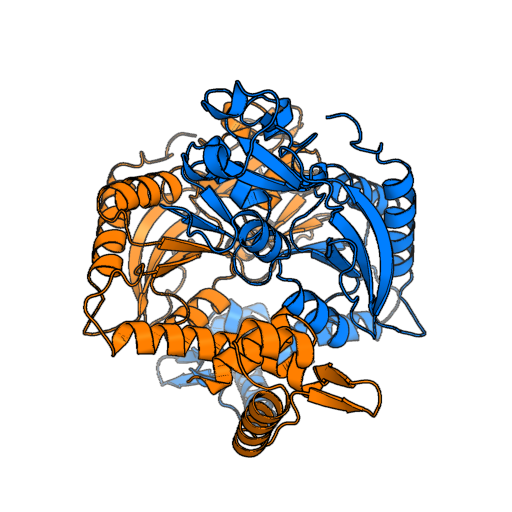 LEU A 1 238 ? 11.086 -10.227 -1.633 1 97.31 238 LEU A CA 1
ATOM 1816 C C . LEU A 1 238 ? 12.586 -9.953 -1.599 1 97.31 238 LEU A C 1
ATOM 1818 O O . LEU A 1 238 ? 13.375 -10.828 -1.23 1 97.31 238 LEU A O 1
ATOM 1822 N N . PRO A 1 239 ? 12.984 -8.734 -2.049 1 96.94 239 PRO A N 1
ATOM 1823 C CA . PRO A 1 239 ? 14.375 -8.375 -1.775 1 96.94 239 PRO A CA 1
ATOM 1824 C C . PRO A 1 239 ? 14.711 -8.383 -0.285 1 96.94 239 PRO A C 1
ATOM 1826 O O . PRO A 1 239 ? 13.875 -7.992 0.539 1 96.94 239 PRO A O 1
ATOM 1829 N N . ASP A 1 240 ? 15.898 -8.797 0.091 1 97 240 ASP A N 1
ATOM 1830 C CA . ASP A 1 240 ? 16.297 -8.898 1.491 1 97 240 ASP A CA 1
ATOM 1831 C C . ASP A 1 240 ? 16.156 -7.555 2.201 1 97 240 ASP A C 1
ATOM 1833 O O . ASP A 1 240 ? 15.719 -7.496 3.352 1 97 240 ASP A O 1
ATOM 1837 N N . PHE A 1 241 ? 16.422 -6.453 1.453 1 97 241 PHE A N 1
ATOM 1838 C CA . PHE A 1 241 ? 16.391 -5.137 2.082 1 97 241 PHE A CA 1
ATOM 1839 C C . PHE A 1 241 ? 14.953 -4.707 2.346 1 97 241 PHE A C 1
ATOM 1841 O O . PHE A 1 241 ? 14.719 -3.654 2.943 1 97 241 PHE A O 1
ATOM 1848 N N . SER A 1 242 ? 13.953 -5.496 1.919 1 96.81 242 SER A N 1
ATOM 1849 C CA . SER A 1 242 ? 12.562 -5.203 2.244 1 96.81 242 SER A CA 1
ATOM 1850 C C . SER A 1 242 ? 12.094 -6.016 3.449 1 96.81 242 SER A C 1
ATOM 1852 O O . SER A 1 242 ? 11 -5.789 3.969 1 96.81 242 SER A O 1
ATOM 1854 N N . VAL A 1 243 ? 12.867 -6.965 3.896 1 97.88 243 VAL A N 1
ATOM 1855 C CA . VAL A 1 243 ? 12.406 -7.867 4.949 1 97.88 243 VAL A CA 1
ATOM 1856 C C . VAL A 1 243 ? 13.32 -7.75 6.168 1 97.88 243 VAL A C 1
ATOM 1858 O O . VAL A 1 243 ? 12.844 -7.633 7.297 1 97.88 243 VAL A O 1
ATOM 1861 N N . VAL A 1 244 ? 14.617 -7.766 5.926 1 96.19 244 VAL A N 1
ATOM 1862 C CA . VAL A 1 244 ? 15.586 -7.738 7.012 1 96.19 244 VAL A CA 1
ATOM 1863 C C . VAL A 1 244 ? 15.492 -6.406 7.758 1 96.19 244 VAL A C 1
ATOM 1865 O O . VAL A 1 244 ? 15.5 -5.34 7.137 1 96.19 244 VAL A O 1
ATOM 1868 N N . GLY A 1 245 ? 15.328 -6.484 9.008 1 95.81 245 GLY A N 1
ATOM 1869 C CA . GLY A 1 245 ? 15.242 -5.289 9.828 1 95.81 245 GLY A CA 1
ATOM 1870 C C . GLY A 1 245 ? 13.82 -4.785 10.008 1 95.81 245 GLY A C 1
ATOM 1871 O O . GLY A 1 245 ? 13.57 -3.898 10.82 1 95.81 245 GLY A O 1
ATOM 1872 N N . ASP A 1 246 ? 12.883 -5.301 9.227 1 97.44 246 ASP A N 1
ATOM 1873 C CA . ASP A 1 246 ? 11.477 -4.949 9.398 1 97.44 246 ASP A CA 1
ATOM 1874 C C . ASP A 1 246 ? 10.992 -5.273 10.812 1 97.44 246 ASP A C 1
ATOM 1876 O O . ASP A 1 246 ? 11.391 -6.289 11.391 1 97.44 246 ASP A O 1
ATOM 1880 N N . PRO A 1 247 ? 10.156 -4.465 11.375 1 98.06 247 PRO A N 1
ATOM 1881 C CA . PRO A 1 247 ? 9.703 -4.734 12.742 1 98.06 247 PRO A CA 1
ATOM 1882 C C . PRO A 1 247 ? 9.031 -6.098 12.883 1 98.06 247 PRO A C 1
ATOM 1884 O O . PRO A 1 247 ? 9.117 -6.723 13.945 1 98.06 247 PRO A O 1
ATOM 1887 N N . LEU A 1 248 ? 8.352 -6.551 11.844 1 98.38 248 LEU A N 1
ATOM 1888 C CA . LEU A 1 248 ? 7.758 -7.883 11.898 1 98.38 248 LEU A CA 1
ATOM 1889 C C . LEU A 1 248 ? 8.836 -8.953 12.016 1 98.38 248 LEU A C 1
ATOM 1891 O O . LEU A 1 248 ? 8.641 -9.969 12.688 1 98.38 248 LEU A O 1
ATOM 1895 N N . GLU A 1 249 ? 9.945 -8.742 11.312 1 98.25 249 GLU A N 1
ATOM 1896 C CA . GLU A 1 249 ? 11.062 -9.68 11.398 1 98.25 249 GLU A CA 1
ATOM 1897 C C . GLU A 1 249 ? 11.773 -9.562 12.742 1 98.25 249 GLU A C 1
ATOM 1899 O O . GLU A 1 249 ? 12.023 -10.57 13.406 1 98.25 249 GLU A O 1
ATOM 1904 N N . ARG A 1 250 ? 12.031 -8.352 13.148 1 97.88 250 ARG A N 1
ATOM 1905 C CA . ARG A 1 250 ? 12.734 -8.094 14.398 1 97.88 250 ARG A CA 1
ATOM 1906 C C . ARG A 1 250 ? 11.961 -8.68 15.586 1 97.88 250 ARG A C 1
ATOM 1908 O O . ARG A 1 250 ? 12.57 -9.094 16.578 1 97.88 250 ARG A O 1
ATOM 1915 N N . ARG A 1 251 ? 10.68 -8.773 15.438 1 97.44 251 ARG A N 1
ATOM 1916 C CA . ARG A 1 251 ? 9.844 -9.18 16.562 1 97.44 251 ARG A CA 1
ATOM 1917 C C . ARG A 1 251 ? 9.367 -10.617 16.391 1 97.44 251 ARG A C 1
ATOM 1919 O O . ARG A 1 251 ? 8.492 -11.078 17.141 1 97.44 251 ARG A O 1
ATOM 1926 N N . GLY A 1 252 ? 9.797 -11.258 15.391 1 97.56 252 GLY A N 1
ATOM 1927 C CA . GLY A 1 252 ? 9.648 -12.703 15.266 1 97.56 252 GLY A CA 1
ATOM 1928 C C . GLY A 1 252 ? 8.352 -13.117 14.609 1 97.56 252 GLY A C 1
ATOM 1929 O O . GLY A 1 252 ? 7.914 -14.258 14.75 1 97.56 252 GLY A O 1
ATOM 1930 N N . ALA A 1 253 ? 7.668 -12.211 13.953 1 98.31 253 ALA A N 1
ATOM 1931 C CA . ALA A 1 253 ? 6.438 -12.562 13.242 1 98.31 253 ALA A CA 1
ATOM 1932 C C . ALA A 1 253 ? 6.746 -13.219 11.898 1 98.31 253 ALA A C 1
ATOM 1934 O O . ALA A 1 253 ? 5.949 -14.008 11.391 1 98.31 253 ALA A O 1
ATOM 1935 N N . ILE A 1 254 ? 7.883 -12.812 11.289 1 98.62 254 ILE A N 1
ATOM 1936 C CA . ILE A 1 254 ? 8.352 -13.398 10.039 1 98.62 254 ILE A CA 1
ATOM 1937 C C . ILE A 1 254 ? 9.859 -13.641 10.117 1 98.62 254 ILE A C 1
ATOM 1939 O O . ILE A 1 254 ? 10.531 -13.125 11.016 1 98.62 254 ILE A O 1
ATOM 1943 N N . THR A 1 255 ? 10.352 -14.461 9.281 1 98.44 255 THR A N 1
ATOM 1944 C CA . THR A 1 255 ? 11.781 -14.711 9.148 1 98.44 255 THR A CA 1
ATOM 1945 C C . THR A 1 255 ? 12.156 -14.914 7.68 1 98.44 255 THR A C 1
ATOM 1947 O O . THR A 1 255 ? 11.289 -14.938 6.809 1 98.44 255 THR A O 1
ATOM 1950 N N . VAL A 1 256 ? 13.453 -14.953 7.418 1 97.81 256 VAL A N 1
ATOM 1951 C CA . VAL A 1 256 ? 13.938 -14.992 6.043 1 97.81 256 VAL A CA 1
ATOM 1952 C C . VAL A 1 256 ? 14.789 -16.234 5.832 1 97.81 256 VAL A C 1
ATOM 1954 O O . VAL A 1 256 ? 15.453 -16.719 6.762 1 97.81 256 VAL A O 1
ATOM 1957 N N . ARG A 1 257 ? 14.695 -16.828 4.664 1 97.94 257 ARG A N 1
ATOM 1958 C CA . ARG A 1 257 ? 15.594 -17.859 4.18 1 97.94 257 ARG A CA 1
ATOM 1959 C C . ARG A 1 257 ? 16.109 -17.531 2.785 1 97.94 257 ARG A C 1
ATOM 1961 O O . ARG A 1 257 ? 15.375 -17.016 1.95 1 97.94 257 ARG A O 1
ATOM 1968 N N . PRO A 1 258 ? 17.359 -17.812 2.547 1 97.06 258 PRO A N 1
ATOM 1969 C CA . PRO A 1 258 ? 17.875 -17.609 1.191 1 97.06 258 PRO A CA 1
ATOM 1970 C C . PRO A 1 258 ? 17.25 -18.547 0.17 1 97.06 258 PRO A C 1
ATOM 1972 O O . PRO A 1 258 ? 16.75 -19.625 0.538 1 97.06 258 PRO A O 1
ATOM 1975 N N . LEU A 1 259 ? 17.156 -18.109 -1.06 1 96.06 259 LEU A N 1
ATOM 1976 C CA . LEU A 1 259 ? 16.797 -18.969 -2.174 1 96.06 259 LEU A CA 1
ATOM 1977 C C . LEU A 1 259 ? 17.984 -19.828 -2.6 1 96.06 259 LEU A C 1
ATOM 1979 O O . LEU A 1 259 ? 19.094 -19.312 -2.789 1 96.06 259 LEU A O 1
ATOM 1983 N N . ALA A 1 260 ? 17.719 -21.094 -2.781 1 94.69 260 ALA A N 1
ATOM 1984 C CA . ALA A 1 260 ? 18.781 -22 -3.172 1 94.69 260 ALA A CA 1
ATOM 1985 C C . ALA A 1 260 ? 19.172 -21.797 -4.633 1 94.69 260 ALA A C 1
ATOM 1987 O O . ALA A 1 260 ? 18.312 -21.75 -5.512 1 94.69 260 ALA A O 1
ATOM 1988 N N . GLY A 1 261 ? 20.484 -21.703 -4.812 1 86.44 261 GLY A N 1
ATOM 1989 C CA . GLY A 1 261 ? 21.031 -21.703 -6.16 1 86.44 261 GLY A CA 1
ATOM 1990 C C . GLY A 1 261 ? 20.688 -20.469 -6.953 1 86.44 261 GLY A C 1
ATOM 1991 O O . GLY A 1 261 ? 20.688 -20.484 -8.188 1 86.44 261 GLY A O 1
ATOM 1992 N N . ASP A 1 262 ? 20.188 -19.406 -6.375 1 82.06 262 ASP A N 1
ATOM 1993 C CA . ASP A 1 262 ? 19.828 -18.188 -7.09 1 82.06 262 ASP A CA 1
ATOM 1994 C C . ASP A 1 262 ? 20.797 -17.062 -6.738 1 82.06 262 ASP A C 1
ATOM 1996 O O . ASP A 1 262 ? 21 -16.75 -5.559 1 82.06 262 ASP A O 1
ATOM 2000 N N . ALA A 1 263 ? 21.391 -16.531 -7.781 1 84.19 263 ALA A N 1
ATOM 2001 C CA . ALA A 1 263 ? 22.359 -15.461 -7.57 1 84.19 263 ALA A CA 1
ATOM 2002 C C . ALA A 1 263 ? 21.875 -14.148 -8.156 1 84.19 263 ALA A C 1
ATOM 2004 O O . ALA A 1 263 ? 22.672 -13.242 -8.43 1 84.19 263 ALA A O 1
ATOM 2005 N N . THR A 1 264 ? 20.594 -14.047 -8.328 1 92.38 264 THR A N 1
ATOM 2006 C CA . THR A 1 264 ? 20.047 -12.844 -8.938 1 92.38 264 THR A CA 1
ATOM 2007 C C . THR A 1 264 ? 20.203 -11.648 -8 1 92.38 264 THR A C 1
ATOM 2009 O O . THR A 1 264 ? 19.969 -11.766 -6.793 1 92.38 264 THR A O 1
ATOM 2012 N N . ASP A 1 265 ? 20.703 -10.531 -8.555 1 95.06 265 ASP A N 1
ATOM 2013 C CA . ASP A 1 265 ? 20.75 -9.273 -7.82 1 95.06 265 ASP A CA 1
ATOM 2014 C C . ASP A 1 265 ? 19.5 -8.453 -8.055 1 95.06 265 ASP A C 1
ATOM 2016 O O . ASP A 1 265 ? 19.031 -8.336 -9.195 1 95.06 265 ASP A O 1
ATOM 2020 N N . VAL A 1 266 ? 18.953 -7.977 -6.988 1 96.12 266 VAL A N 1
ATOM 2021 C CA . VAL A 1 266 ? 17.859 -7.012 -7.066 1 96.12 266 VAL A CA 1
ATOM 2022 C C . VAL A 1 266 ? 18.391 -5.617 -6.73 1 96.12 266 VAL A C 1
ATOM 2024 O O . VAL A 1 266 ? 18.938 -5.395 -5.645 1 96.12 266 VAL A O 1
ATOM 2027 N N . LEU A 1 267 ? 18.203 -4.699 -7.664 1 95.94 267 LEU A N 1
ATOM 2028 C CA . LEU A 1 267 ? 18.703 -3.338 -7.5 1 95.94 267 LEU A CA 1
ATOM 2029 C C . LEU A 1 267 ? 17.578 -2.393 -7.082 1 95.94 267 LEU A C 1
ATOM 2031 O O . LEU A 1 267 ? 16.453 -2.482 -7.598 1 95.94 267 LEU A O 1
ATOM 2035 N N . LEU A 1 268 ? 17.875 -1.606 -6.082 1 97.19 268 LEU A N 1
ATOM 2036 C CA . LEU A 1 268 ? 17.031 -0.45 -5.77 1 97.19 268 LEU A CA 1
ATOM 2037 C C . LEU A 1 268 ? 17.625 0.823 -6.363 1 97.19 268 LEU A C 1
ATOM 2039 O O . LEU A 1 268 ? 18.797 1.143 -6.113 1 97.19 268 LEU A O 1
ATOM 2043 N N . VAL A 1 269 ? 16.797 1.524 -7.098 1 97 269 VAL A N 1
ATOM 2044 C CA . VAL A 1 269 ? 17.312 2.734 -7.727 1 97 269 VAL A CA 1
ATOM 2045 C C . VAL A 1 269 ? 16.375 3.906 -7.445 1 97 269 VAL A C 1
ATOM 2047 O O . VAL A 1 269 ? 15.18 3.713 -7.207 1 97 269 VAL A O 1
ATOM 2050 N N . LEU A 1 270 ? 16.938 5.051 -7.406 1 97.69 270 LEU A N 1
ATOM 2051 C CA . LEU A 1 270 ? 16.234 6.324 -7.32 1 97.69 270 LEU A CA 1
ATOM 2052 C C . LEU A 1 270 ? 16.219 7.031 -8.672 1 97.69 270 LEU A C 1
ATOM 2054 O O . LEU A 1 270 ? 17.266 7.18 -9.312 1 97.69 270 LEU A O 1
ATOM 2058 N N . GLN A 1 271 ? 15.008 7.414 -9.062 1 96.75 271 GLN A N 1
ATOM 2059 C CA . GLN A 1 271 ? 14.875 8.008 -10.383 1 96.75 271 GLN A CA 1
ATOM 2060 C C . GLN A 1 271 ? 14.227 9.391 -10.305 1 96.75 271 GLN A C 1
ATOM 2062 O O . GLN A 1 271 ? 13.391 9.641 -9.445 1 96.75 271 GLN A O 1
ATOM 2067 N N . ARG A 1 272 ? 14.594 10.242 -11.172 1 93.5 272 ARG A N 1
ATOM 2068 C CA . ARG A 1 272 ? 13.961 11.547 -11.367 1 93.5 272 ARG A CA 1
ATOM 2069 C C . ARG A 1 272 ? 13.969 11.938 -12.844 1 93.5 272 ARG A C 1
ATOM 2071 O O . ARG A 1 272 ? 14.75 11.398 -13.633 1 93.5 272 ARG A O 1
ATOM 2078 N N . ARG A 1 273 ? 13.062 12.781 -13.164 1 85.31 273 ARG A N 1
ATOM 2079 C CA . ARG A 1 273 ? 13.039 13.281 -14.531 1 85.31 273 ARG A CA 1
ATOM 2080 C C . ARG A 1 273 ? 14.289 14.086 -14.844 1 85.31 273 ARG A C 1
ATOM 2082 O O . ARG A 1 273 ? 14.867 14.719 -13.953 1 85.31 273 ARG A O 1
ATOM 2089 N N . HIS A 1 274 ? 14.602 14.008 -16.156 1 82.5 274 HIS A N 1
ATOM 2090 C CA . HIS A 1 274 ? 15.688 14.875 -16.594 1 82.5 274 HIS A CA 1
ATOM 2091 C C . HIS A 1 274 ? 15.25 16.328 -16.641 1 82.5 274 HIS A C 1
ATOM 2093 O O . HIS A 1 274 ? 14.32 16.688 -17.375 1 82.5 274 HIS A O 1
ATOM 2099 N N . SER A 1 275 ? 15.453 16.938 -15.57 1 67.44 275 SER A N 1
ATOM 2100 C CA . SER A 1 275 ? 15.102 18.344 -15.609 1 67.44 275 SER A CA 1
ATOM 2101 C C . SER A 1 275 ? 16.297 19.234 -15.258 1 67.44 275 SER A C 1
ATOM 2103 O O . SER A 1 275 ? 17.203 18.797 -14.547 1 67.44 275 SER A O 1
ATOM 2105 N N . GLY A 1 276 ? 16.359 20.312 -15.961 1 59.66 276 GLY A N 1
ATOM 2106 C CA . GLY A 1 276 ? 17.422 21.281 -15.68 1 59.66 276 GLY A CA 1
ATOM 2107 C C . GLY A 1 276 ? 17.328 21.875 -14.289 1 59.66 276 GLY A C 1
ATOM 2108 O O . GLY A 1 276 ? 18.328 21.953 -13.57 1 59.66 276 GLY A O 1
ATOM 2109 N N . SER A 1 277 ? 16.125 22.328 -13.859 1 68.75 277 SER A N 1
ATOM 2110 C CA . SER A 1 277 ? 16.016 22.953 -12.547 1 68.75 277 SER A CA 1
ATOM 2111 C C . SER A 1 277 ? 15.219 22.078 -11.586 1 68.75 277 SER A C 1
ATOM 2113 O O . SER A 1 277 ? 14.086 21.688 -11.883 1 68.75 277 SER A O 1
ATOM 2115 N N . VAL A 1 278 ? 15.922 21.609 -10.523 1 76.88 278 VAL A N 1
ATOM 2116 C CA . VAL A 1 278 ? 15.312 20.797 -9.469 1 76.88 278 VAL A CA 1
ATOM 2117 C C . VAL A 1 278 ? 15.18 21.625 -8.195 1 76.88 278 VAL A C 1
ATOM 2119 O O . VAL A 1 278 ? 16.141 22.266 -7.762 1 76.88 278 VAL A O 1
ATOM 2122 N N . PRO A 1 279 ? 13.922 21.625 -7.645 1 77.12 279 PRO A N 1
ATOM 2123 C CA . PRO A 1 279 ? 13.781 22.328 -6.363 1 77.12 279 PRO A CA 1
ATOM 2124 C C . PRO A 1 279 ? 14.773 21.828 -5.312 1 77.12 279 PRO A C 1
ATOM 2126 O O . PRO A 1 279 ? 15.117 20.641 -5.293 1 77.12 279 PRO A O 1
ATOM 2129 N N . ARG A 1 280 ? 15.219 22.688 -4.535 1 82.88 280 ARG A N 1
ATOM 2130 C CA . ARG A 1 280 ? 16.234 22.406 -3.531 1 82.88 280 ARG A CA 1
ATOM 2131 C C . ARG A 1 280 ? 15.82 21.234 -2.645 1 82.88 280 ARG A C 1
ATOM 2133 O O . ARG A 1 280 ? 16.625 20.359 -2.346 1 82.88 280 ARG A O 1
ATOM 2140 N N . ALA A 1 281 ? 14.547 21.234 -2.174 1 86.69 281 ALA A N 1
ATOM 2141 C CA . ALA A 1 281 ? 14.055 20.188 -1.292 1 86.69 281 ALA A CA 1
ATOM 2142 C C . ALA A 1 281 ? 14.188 18.812 -1.95 1 86.69 281 ALA A C 1
ATOM 2144 O O . ALA A 1 281 ? 14.547 17.828 -1.292 1 86.69 281 ALA A O 1
ATOM 2145 N N . VAL A 1 282 ? 13.93 18.734 -3.213 1 90.88 282 VAL A N 1
ATOM 2146 C CA . VAL A 1 282 ? 14.023 17.484 -3.961 1 90.88 282 VAL A CA 1
ATOM 2147 C C . VAL A 1 282 ? 15.484 17.062 -4.078 1 90.88 282 VAL A C 1
ATOM 2149 O O . VAL A 1 282 ? 15.812 15.891 -3.879 1 90.88 282 VAL A O 1
ATOM 2152 N N . ARG A 1 283 ? 16.328 18 -4.387 1 91.19 283 ARG A N 1
ATOM 2153 C CA . ARG A 1 283 ? 17.75 17.734 -4.48 1 91.19 283 ARG A CA 1
ATOM 2154 C C . ARG A 1 283 ? 18.312 17.234 -3.146 1 91.19 283 ARG A C 1
ATOM 2156 O O . ARG A 1 283 ? 19.094 16.297 -3.105 1 91.19 283 ARG A O 1
ATOM 2163 N N . ASP A 1 284 ? 17.906 17.922 -2.115 1 93.5 284 ASP A N 1
ATOM 2164 C CA . ASP A 1 284 ? 18.391 17.562 -0.787 1 93.5 284 ASP A CA 1
ATOM 2165 C C . ASP A 1 284 ? 17.922 16.156 -0.396 1 93.5 284 ASP A C 1
ATOM 2167 O O . ASP A 1 284 ? 18.688 15.375 0.171 1 93.5 284 ASP A O 1
ATOM 2171 N N . LEU A 1 285 ? 16.672 15.836 -0.689 1 95.56 285 LEU A N 1
ATOM 2172 C CA . LEU A 1 285 ? 16.156 14.508 -0.389 1 95.56 285 LEU A CA 1
ATOM 2173 C C . LEU A 1 285 ? 16.891 13.445 -1.21 1 95.56 285 LEU A C 1
ATOM 2175 O O . LEU A 1 285 ? 17.234 12.383 -0.693 1 95.56 285 LEU A O 1
ATOM 2179 N N . HIS A 1 286 ? 17.125 13.766 -2.453 1 96.62 286 HIS A N 1
ATOM 2180 C CA . HIS A 1 286 ? 17.906 12.875 -3.314 1 96.62 286 HIS A CA 1
ATOM 2181 C C . HIS A 1 286 ? 19.281 12.594 -2.721 1 96.62 286 HIS A C 1
ATOM 2183 O O . HIS A 1 286 ? 19.688 11.43 -2.625 1 96.62 286 HIS A O 1
ATOM 2189 N N . GLU A 1 287 ? 19.953 13.609 -2.326 1 97.06 287 GLU A N 1
ATOM 2190 C CA . GLU A 1 287 ? 21.297 13.469 -1.771 1 97.06 287 GLU A CA 1
ATOM 2191 C C . GLU A 1 287 ? 21.266 12.672 -0.471 1 97.06 287 GLU A C 1
ATOM 2193 O O . GLU A 1 287 ? 22.188 11.883 -0.203 1 97.06 287 GLU A O 1
ATOM 2198 N N . LEU A 1 288 ? 20.281 12.883 0.274 1 97.38 288 LEU A N 1
ATOM 2199 C CA . LEU A 1 288 ? 20.156 12.141 1.526 1 97.38 288 LEU A CA 1
ATOM 2200 C C . LEU A 1 288 ? 19.938 10.656 1.262 1 97.38 288 LEU A C 1
ATOM 2202 O O . LEU A 1 288 ? 20.484 9.812 1.976 1 97.38 288 LEU A O 1
ATOM 2206 N N . PHE A 1 289 ? 19.094 10.344 0.237 1 98.25 289 PHE A N 1
ATOM 2207 C CA . PHE A 1 289 ? 18.922 8.953 -0.139 1 98.25 289 PHE A CA 1
ATOM 2208 C C . PHE A 1 289 ? 20.25 8.312 -0.519 1 98.25 289 PHE A C 1
ATOM 2210 O O . PHE A 1 289 ? 20.562 7.203 -0.086 1 98.25 289 PHE A O 1
ATOM 2217 N N . VAL A 1 290 ? 21 9.023 -1.29 1 97.88 290 VAL A N 1
ATOM 2218 C CA . VAL A 1 290 ? 22.281 8.516 -1.757 1 97.88 290 VAL A CA 1
ATOM 2219 C C . VAL A 1 290 ? 23.219 8.312 -0.57 1 97.88 290 VAL A C 1
ATOM 2221 O O . VAL A 1 290 ? 23.859 7.266 -0.443 1 97.88 290 VAL A O 1
ATOM 2224 N N . ARG A 1 291 ? 23.234 9.234 0.276 1 97.38 291 ARG A N 1
ATOM 2225 C CA . ARG A 1 291 ? 24.125 9.172 1.441 1 97.38 291 ARG A CA 1
ATOM 2226 C C . ARG A 1 291 ? 23.734 8.016 2.357 1 97.38 291 ARG A C 1
ATOM 2228 O O . ARG A 1 291 ? 24.578 7.234 2.775 1 97.38 291 ARG A O 1
ATOM 2235 N N . ASN A 1 292 ? 22.438 7.898 2.664 1 97.38 292 ASN A N 1
ATOM 2236 C CA . ASN A 1 292 ? 21.969 6.883 3.596 1 97.38 292 ASN A CA 1
ATOM 2237 C C . ASN A 1 292 ? 22.078 5.48 3.002 1 97.38 292 ASN A C 1
ATOM 2239 O O . ASN A 1 292 ? 22.266 4.504 3.734 1 97.38 292 ASN A O 1
ATOM 2243 N N . ALA A 1 293 ? 21.891 5.406 1.665 1 97.25 293 ALA A N 1
ATOM 2244 C CA . ALA A 1 293 ? 22.094 4.117 1.011 1 97.25 293 ALA A CA 1
ATOM 2245 C C . ALA A 1 293 ? 23.516 3.607 1.232 1 97.25 293 ALA A C 1
ATOM 2247 O O . ALA A 1 293 ? 23.734 2.406 1.397 1 97.25 293 ALA A O 1
ATOM 2248 N N . GLY A 1 294 ? 24.5 4.477 1.196 1 92.25 294 GLY A N 1
ATOM 2249 C CA . GLY A 1 294 ? 25.891 4.125 1.439 1 92.25 294 GLY A CA 1
ATOM 2250 C C . GLY A 1 294 ? 26.141 3.613 2.846 1 92.25 294 GLY A C 1
ATOM 2251 O O . GLY A 1 294 ? 27.078 2.867 3.078 1 92.25 294 GLY A O 1
ATOM 2252 N N . ARG A 1 295 ? 25.234 3.967 3.742 1 86.31 295 ARG A N 1
ATOM 2253 C CA . ARG A 1 295 ? 25.391 3.578 5.141 1 86.31 295 ARG A CA 1
ATOM 2254 C C . ARG A 1 295 ? 24.641 2.281 5.434 1 86.31 295 ARG A C 1
ATOM 2256 O O . ARG A 1 295 ? 24.812 1.684 6.496 1 86.31 295 ARG A O 1
ATOM 2263 N N . THR A 1 296 ? 23.734 1.997 4.539 1 82.81 296 THR A N 1
ATOM 2264 C CA . THR A 1 296 ? 22.922 0.794 4.738 1 82.81 296 THR A CA 1
ATOM 2265 C C . THR A 1 296 ? 23.75 -0.458 4.441 1 82.81 296 THR A C 1
ATOM 2267 O O . THR A 1 296 ? 24.328 -0.584 3.361 1 82.81 296 THR A O 1
ATOM 2270 N N . ALA A 1 297 ? 24.203 -1.236 5.438 1 64.31 297 ALA A N 1
ATOM 2271 C CA . ALA A 1 297 ? 25.078 -2.41 5.348 1 64.31 297 ALA A CA 1
ATOM 2272 C C . ALA A 1 297 ? 24.578 -3.381 4.281 1 64.31 297 ALA A C 1
ATOM 2274 O O . ALA A 1 297 ? 23.375 -3.566 4.121 1 64.31 297 ALA A O 1
ATOM 2275 N N . PRO A 1 298 ? 25.516 -3.719 3.457 1 60.06 298 PRO A N 1
ATOM 2276 C CA . PRO A 1 298 ? 25.156 -4.785 2.521 1 60.06 298 PRO A CA 1
ATOM 2277 C C . PRO A 1 298 ? 24.562 -6.004 3.219 1 60.06 298 PRO A C 1
ATOM 2279 O O . PRO A 1 298 ? 24.984 -6.363 4.316 1 60.06 298 PRO A O 1
ATOM 2282 N N . LEU A 1 299 ? 23.156 -6.223 3.039 1 57.97 299 LEU A N 1
ATOM 2283 C CA . LEU A 1 299 ? 22.578 -7.414 3.65 1 57.97 299 LEU A CA 1
ATOM 2284 C C . LEU A 1 299 ? 23.234 -8.68 3.105 1 57.97 299 LEU A C 1
ATOM 2286 O O . LEU A 1 299 ? 22.922 -9.125 2.002 1 57.97 299 LEU A O 1
ATOM 2290 N N . ARG A 1 300 ? 24.531 -8.734 2.846 1 47.22 300 ARG A N 1
ATOM 2291 C CA . ARG A 1 300 ? 25.219 -9.875 2.254 1 47.22 300 ARG A CA 1
ATOM 2292 C C . ARG A 1 300 ? 24.688 -11.188 2.814 1 47.22 300 ARG A C 1
ATOM 2294 O O . ARG A 1 300 ? 24.078 -11.977 2.09 1 47.22 300 ARG A O 1
ATOM 2301 N N . ASP A 1 301 ? 25.359 -11.859 3.826 1 45.16 301 ASP A N 1
ATOM 2302 C CA . ASP A 1 301 ? 25.547 -13.266 4.176 1 45.16 301 ASP A CA 1
ATOM 2303 C C . ASP A 1 301 ? 24.281 -13.836 4.816 1 45.16 301 ASP A C 1
ATOM 2305 O O . ASP A 1 301 ? 24.125 -13.789 6.039 1 45.16 301 ASP A O 1
ATOM 2309 N N . VAL A 1 302 ? 23.234 -13.398 4.379 1 36.97 302 VAL A N 1
ATOM 2310 C CA . VAL A 1 302 ? 22.234 -14.312 4.922 1 36.97 302 VAL A CA 1
ATOM 2311 C C . VAL A 1 302 ? 22.188 -15.594 4.09 1 36.97 302 VAL A C 1
ATOM 2313 O O . VAL A 1 302 ? 22.281 -15.547 2.861 1 36.97 302 VAL A O 1
ATOM 2316 N N . MET B 1 1 ? -6.5 -11.336 -30.172 1 44.47 1 MET B N 1
ATOM 2317 C CA . MET B 1 1 ? -6.184 -11.789 -28.812 1 44.47 1 MET B CA 1
ATOM 2318 C C . MET B 1 1 ? -4.719 -12.195 -28.703 1 44.47 1 MET B C 1
ATOM 2320 O O . MET B 1 1 ? -4.035 -11.82 -27.75 1 44.47 1 MET B O 1
ATOM 2324 N N . GLU B 1 2 ? -4.262 -12.891 -29.609 1 54.66 2 GLU B N 1
ATOM 2325 C CA . GLU B 1 2 ? -2.877 -13.344 -29.719 1 54.66 2 GLU B CA 1
ATOM 2326 C C . GLU B 1 2 ? -1.921 -12.164 -29.875 1 54.66 2 GLU B C 1
ATOM 2328 O O . GLU B 1 2 ? -0.831 -12.164 -29.312 1 54.66 2 GLU B O 1
ATOM 2333 N N . GLN B 1 3 ? -2.494 -11.227 -30.391 1 56 3 GLN B N 1
ATOM 2334 C CA . GLN B 1 3 ? -1.66 -10.07 -30.703 1 56 3 GLN B CA 1
ATOM 2335 C C . GLN B 1 3 ? -1.314 -9.289 -29.453 1 56 3 GLN B C 1
ATOM 2337 O O . GLN B 1 3 ? -0.186 -8.812 -29.297 1 56 3 GLN B O 1
ATOM 2342 N N . LEU B 1 4 ? -2.301 -9.266 -28.594 1 54.88 4 LEU B N 1
ATOM 2343 C CA . LEU B 1 4 ? -2.057 -8.539 -27.359 1 54.88 4 LEU B CA 1
ATOM 2344 C C . LEU B 1 4 ? -1.074 -9.289 -26.469 1 54.88 4 LEU B C 1
ATOM 2346 O O . LEU B 1 4 ? -0.26 -8.672 -25.781 1 54.88 4 LEU B O 1
ATOM 2350 N N . GLU B 1 5 ? -1.109 -10.555 -26.594 1 59.47 5 GLU B N 1
ATOM 2351 C CA . GLU B 1 5 ? -0.144 -11.398 -25.891 1 59.47 5 GLU B CA 1
ATOM 2352 C C . GLU B 1 5 ? 1.268 -11.188 -26.438 1 59.47 5 GLU B C 1
ATOM 2354 O O . GLU B 1 5 ? 2.236 -11.195 -25.672 1 59.47 5 GLU B O 1
ATOM 2359 N N . TYR B 1 6 ? 1.277 -11 -27.703 1 62.84 6 TYR B N 1
ATOM 2360 C CA . TYR B 1 6 ? 2.568 -10.766 -28.344 1 62.84 6 TYR B CA 1
ATOM 2361 C C . TYR B 1 6 ? 3.178 -9.453 -27.875 1 62.84 6 TYR B C 1
ATOM 2363 O O . TYR B 1 6 ? 4.371 -9.383 -27.562 1 62.84 6 TYR B O 1
ATOM 2371 N N . ILE B 1 7 ? 2.309 -8.586 -27.688 1 61.09 7 ILE B N 1
ATOM 2372 C CA . ILE B 1 7 ? 2.783 -7.277 -27.25 1 61.09 7 ILE B CA 1
ATOM 2373 C C . ILE B 1 7 ? 3.227 -7.352 -25.781 1 61.09 7 ILE B C 1
ATOM 2375 O O . ILE B 1 7 ? 4.246 -6.77 -25.406 1 61.09 7 ILE B O 1
ATOM 2379 N N . ALA B 1 8 ? 2.482 -8.086 -25.156 1 59.66 8 ALA B N 1
ATOM 2380 C CA . ALA B 1 8 ? 2.844 -8.266 -23.75 1 59.66 8 ALA B CA 1
ATOM 2381 C C . ALA B 1 8 ? 4.191 -8.969 -23.609 1 59.66 8 ALA B C 1
ATOM 2383 O O . ALA B 1 8 ? 5.012 -8.594 -22.781 1 59.66 8 ALA B O 1
ATOM 2384 N N . ALA B 1 9 ? 4.422 -9.938 -24.406 1 64.31 9 ALA B N 1
ATOM 2385 C CA . ALA B 1 9 ? 5.684 -10.672 -24.391 1 64.31 9 ALA B CA 1
ATOM 2386 C C . ALA B 1 9 ? 6.848 -9.766 -24.797 1 64.31 9 ALA B C 1
ATOM 2388 O O . ALA B 1 9 ? 7.914 -9.805 -24.172 1 64.31 9 ALA B O 1
ATOM 2389 N N . VAL B 1 10 ? 6.602 -8.953 -25.75 1 63.81 10 VAL B N 1
ATOM 2390 C CA . VAL B 1 10 ? 7.645 -8.047 -26.25 1 63.81 10 VAL B CA 1
ATOM 2391 C C . VAL B 1 10 ? 7.977 -7.016 -25.172 1 63.81 10 VAL B C 1
ATOM 2393 O O . VAL B 1 10 ? 9.148 -6.703 -24.953 1 63.81 10 VAL B O 1
ATOM 2396 N N . THR B 1 11 ? 6.938 -6.656 -24.531 1 58.41 11 THR B N 1
ATOM 2397 C CA . THR B 1 11 ? 7.125 -5.648 -23.5 1 58.41 11 THR B CA 1
ATOM 2398 C C . THR B 1 11 ? 7.82 -6.254 -22.281 1 58.41 11 THR B C 1
ATOM 2400 O O . THR B 1 11 ? 8.711 -5.637 -21.703 1 58.41 11 THR B O 1
ATOM 2403 N N . ARG B 1 12 ? 7.398 -7.43 -21.938 1 56.75 12 ARG B N 1
ATOM 2404 C CA . ARG B 1 12 ? 7.957 -8.156 -20.812 1 56.75 12 ARG B CA 1
ATOM 2405 C C . ARG B 1 12 ? 9.43 -8.492 -21.047 1 56.75 12 ARG B C 1
ATOM 2407 O O . ARG B 1 12 ? 10.258 -8.359 -20.141 1 56.75 12 ARG B O 1
ATOM 2414 N N . LEU B 1 13 ? 9.703 -8.797 -22.281 1 57.62 13 LEU B N 1
ATOM 2415 C CA . LEU B 1 13 ? 11.031 -9.312 -22.609 1 57.62 13 LEU B CA 1
ATOM 2416 C C . LEU B 1 13 ? 11.922 -8.203 -23.156 1 57.62 13 LEU B C 1
ATOM 2418 O O . LEU B 1 13 ? 13.141 -8.367 -23.25 1 57.62 13 LEU B O 1
ATOM 2422 N N . GLY B 1 14 ? 11.297 -7.07 -23.422 1 56.19 14 GLY B N 1
ATOM 2423 C CA . GLY B 1 14 ? 12.008 -5.906 -23.938 1 56.19 14 GLY B CA 1
ATOM 2424 C C . GLY B 1 14 ? 12.633 -6.133 -25.297 1 56.19 14 GLY B C 1
ATOM 2425 O O . GLY B 1 14 ? 13.477 -5.348 -25.75 1 56.19 14 GLY B O 1
ATOM 2426 N N . SER B 1 15 ? 12.531 -7.25 -25.891 1 64.25 15 SER B N 1
ATOM 2427 C CA . SER B 1 15 ? 13.133 -7.637 -27.172 1 64.25 15 SER B CA 1
ATOM 2428 C C . SER B 1 15 ? 12.148 -8.422 -28.031 1 64.25 15 SER B C 1
ATOM 2430 O O . SER B 1 15 ? 11.492 -9.344 -27.547 1 64.25 15 SER B O 1
ATOM 2432 N N . LEU B 1 16 ? 12.039 -7.977 -29.312 1 69.88 16 LEU B N 1
ATOM 2433 C CA . LEU B 1 16 ? 11.195 -8.695 -30.266 1 69.88 16 LEU B CA 1
ATOM 2434 C C . LEU B 1 16 ? 11.719 -10.109 -30.484 1 69.88 16 LEU B C 1
ATOM 2436 O O . LEU B 1 16 ? 10.93 -11.055 -30.609 1 69.88 16 LEU B O 1
ATOM 2440 N N . ARG B 1 17 ? 13.078 -10.133 -30.547 1 68.44 17 ARG B N 1
ATOM 2441 C CA . ARG B 1 17 ? 13.688 -11.445 -30.766 1 68.44 17 ARG B CA 1
ATOM 2442 C C . ARG B 1 17 ? 13.398 -12.391 -29.609 1 68.44 17 ARG B C 1
ATOM 2444 O O . ARG B 1 17 ? 12.984 -13.531 -29.812 1 68.44 17 ARG B O 1
ATOM 2451 N N . ARG B 1 18 ? 13.547 -11.961 -28.531 1 70.12 18 ARG B N 1
ATOM 2452 C CA . ARG B 1 18 ? 13.328 -12.781 -27.344 1 70.12 18 ARG B CA 1
ATOM 2453 C C . ARG B 1 18 ? 11.852 -13.117 -27.172 1 70.12 18 ARG B C 1
ATOM 2455 O O . ARG B 1 18 ? 11.5 -14.234 -26.781 1 70.12 18 ARG B O 1
ATOM 2462 N N . ALA B 1 19 ? 11.094 -12.227 -27.484 1 70.81 19 ALA B N 1
ATOM 2463 C CA . ALA B 1 19 ? 9.648 -12.461 -27.453 1 70.81 19 ALA B CA 1
ATOM 2464 C C . ALA B 1 19 ? 9.234 -13.5 -28.484 1 70.81 19 ALA B C 1
ATOM 2466 O O . ALA B 1 19 ? 8.422 -14.383 -28.203 1 70.81 19 ALA B O 1
ATOM 2467 N N . ALA B 1 20 ? 9.812 -13.398 -29.562 1 74.12 20 ALA B N 1
ATOM 2468 C CA . ALA B 1 20 ? 9.523 -14.367 -30.609 1 74.12 20 ALA B CA 1
ATOM 2469 C C . ALA B 1 20 ? 9.938 -15.773 -30.188 1 74.12 20 ALA B C 1
ATOM 2471 O O . ALA B 1 20 ? 9.195 -16.734 -30.422 1 74.12 20 ALA B O 1
ATOM 2472 N N . GLU B 1 21 ? 11.062 -15.805 -29.625 1 73.94 21 GLU B N 1
ATOM 2473 C CA . GLU B 1 21 ? 11.547 -17.094 -29.141 1 73.94 21 GLU B CA 1
ATOM 2474 C C . GLU B 1 21 ? 10.625 -17.672 -28.062 1 73.94 21 GLU B C 1
ATOM 2476 O O . GLU B 1 21 ? 10.281 -18.859 -28.109 1 73.94 21 GLU B O 1
ATOM 2481 N N . GLU B 1 22 ? 10.188 -16.844 -27.328 1 67.25 22 GLU B N 1
ATOM 2482 C CA . GLU B 1 22 ? 9.336 -17.281 -26.219 1 67.25 22 GLU B CA 1
ATOM 2483 C C . GLU B 1 22 ? 7.957 -17.703 -26.719 1 67.25 22 GLU B C 1
ATOM 2485 O O . GLU B 1 22 ? 7.367 -18.656 -26.188 1 67.25 22 GLU B O 1
ATOM 2490 N N . LEU B 1 23 ? 7.496 -17.078 -27.672 1 66.75 23 LEU B N 1
ATOM 2491 C CA . LEU B 1 23 ? 6.152 -17.297 -28.188 1 66.75 23 LEU B CA 1
ATOM 2492 C C . LEU B 1 23 ? 6.168 -18.328 -29.312 1 66.75 23 LEU B C 1
ATOM 2494 O O . LEU B 1 23 ? 5.121 -18.641 -29.891 1 66.75 23 LEU B O 1
ATOM 2498 N N . HIS B 1 24 ? 7.453 -18.797 -29.5 1 72.62 24 HIS B N 1
ATOM 2499 C CA . HIS B 1 24 ? 7.656 -19.766 -30.578 1 72.62 24 HIS B CA 1
ATOM 2500 C C . HIS B 1 24 ? 7.094 -19.266 -31.891 1 72.62 24 HIS B C 1
ATOM 2502 O O . HIS B 1 24 ? 6.391 -19.984 -32.594 1 72.62 24 HIS B O 1
ATOM 2508 N N . LEU B 1 25 ? 7.352 -18.031 -32.062 1 73.75 25 LEU B N 1
ATOM 2509 C CA . LEU B 1 25 ? 7.043 -17.375 -33.344 1 73.75 25 LEU B CA 1
ATOM 2510 C C . LEU B 1 25 ? 8.32 -16.891 -34.031 1 73.75 25 LEU B C 1
ATOM 2512 O O . LEU B 1 25 ? 9.344 -16.703 -33.375 1 73.75 25 LEU B O 1
ATOM 2516 N N . SER B 1 26 ? 8.297 -16.875 -35.344 1 75.06 26 SER B N 1
ATOM 2517 C CA . SER B 1 26 ? 9.391 -16.188 -36 1 75.06 26 SER B CA 1
ATOM 2518 C C . SER B 1 26 ? 9.375 -14.695 -35.719 1 75.06 26 SER B C 1
ATOM 2520 O O . SER B 1 26 ? 8.312 -14.109 -35.469 1 75.06 26 SER B O 1
ATOM 2522 N N . GLN B 1 27 ? 10.531 -14.219 -35.562 1 74.5 27 GLN B N 1
ATOM 2523 C CA . GLN B 1 27 ? 10.641 -12.789 -35.312 1 74.5 27 GLN B CA 1
ATOM 2524 C C . GLN B 1 27 ? 9.883 -11.961 -36.344 1 74.5 27 GLN B C 1
ATOM 2526 O O . GLN B 1 27 ? 9.18 -11.016 -36 1 74.5 27 GLN B O 1
ATOM 2531 N N . PRO B 1 28 ? 9.93 -12.312 -37.625 1 73.19 28 PRO B N 1
ATOM 2532 C CA . PRO B 1 28 ? 9.141 -11.539 -38.594 1 73.19 28 PRO B CA 1
ATOM 2533 C C . PRO B 1 28 ? 7.637 -11.656 -38.344 1 73.19 28 PRO B C 1
ATOM 2535 O O . PRO B 1 28 ? 6.906 -10.672 -38.469 1 73.19 28 PRO B O 1
ATOM 2538 N N . ALA B 1 29 ? 7.16 -12.758 -37.938 1 71 29 ALA B N 1
ATOM 2539 C CA . ALA B 1 29 ? 5.742 -12.984 -37.656 1 71 29 ALA B CA 1
ATOM 2540 C C . ALA B 1 29 ? 5.285 -12.156 -36.438 1 71 29 ALA B C 1
ATOM 2542 O O . ALA B 1 29 ? 4.219 -11.539 -36.469 1 71 29 ALA B O 1
ATOM 2543 N N . LEU B 1 30 ? 6.074 -12.172 -35.469 1 73.75 30 LEU B N 1
ATOM 2544 C CA . LEU B 1 30 ? 5.766 -11.383 -34.281 1 73.75 30 LEU B CA 1
ATOM 2545 C C . LEU B 1 30 ? 5.793 -9.891 -34.625 1 73.75 30 LEU B C 1
ATOM 2547 O O . LEU B 1 30 ? 4.922 -9.133 -34.188 1 73.75 30 LEU B O 1
ATOM 2551 N N . SER B 1 31 ? 6.785 -9.57 -35.375 1 72.81 31 SER B N 1
ATOM 2552 C CA . SER B 1 31 ? 6.914 -8.172 -35.812 1 72.81 31 SER B CA 1
ATOM 2553 C C . SER B 1 31 ? 5.703 -7.727 -36.625 1 72.81 31 SER B C 1
ATOM 2555 O O . SER B 1 31 ? 5.176 -6.633 -36.406 1 72.81 31 SER B O 1
ATOM 2557 N N . GLU B 1 32 ? 5.273 -8.562 -37.469 1 70.25 32 GLU B N 1
ATOM 2558 C CA . GLU B 1 32 ? 4.109 -8.266 -38.281 1 70.25 32 GLU B CA 1
ATOM 2559 C C . GLU B 1 32 ? 2.844 -8.156 -37.438 1 70.25 32 GLU B C 1
ATOM 2561 O O . GLU B 1 32 ? 2.014 -7.273 -37.656 1 70.25 32 GLU B O 1
ATOM 2566 N N . THR B 1 33 ? 2.723 -9.078 -36.562 1 66.75 33 THR B N 1
ATOM 2567 C CA . THR B 1 33 ? 1.562 -9.07 -35.656 1 66.75 33 THR B CA 1
ATOM 2568 C C . THR B 1 33 ? 1.524 -7.793 -34.844 1 66.75 33 THR B C 1
ATOM 2570 O O . THR B 1 33 ? 0.465 -7.188 -34.656 1 66.75 33 THR B O 1
ATOM 2573 N N . VAL B 1 34 ? 2.688 -7.445 -34.375 1 71.25 34 VAL B N 1
ATOM 2574 C CA . VAL B 1 34 ? 2.789 -6.223 -33.594 1 71.25 34 VAL B CA 1
ATOM 2575 C C . VAL B 1 34 ? 2.494 -5.012 -34.469 1 71.25 34 VAL B C 1
ATOM 2577 O O . VAL B 1 34 ? 1.798 -4.082 -34.031 1 71.25 34 VAL B O 1
ATOM 2580 N N . ARG B 1 35 ? 2.967 -5.047 -35.656 1 71.44 35 ARG B N 1
ATOM 2581 C CA . ARG B 1 35 ? 2.709 -3.977 -36.594 1 71.44 35 ARG B CA 1
ATOM 2582 C C . ARG B 1 35 ? 1.221 -3.873 -36.906 1 71.44 35 ARG B C 1
ATOM 2584 O O . ARG B 1 35 ? 0.685 -2.771 -37.062 1 71.44 35 ARG B O 1
ATOM 2591 N N . ASN B 1 36 ? 0.629 -4.984 -37.094 1 64.06 36 ASN B N 1
ATOM 2592 C CA . ASN B 1 36 ? -0.808 -5 -37.344 1 64.06 36 ASN B CA 1
ATOM 2593 C C . ASN B 1 36 ? -1.586 -4.383 -36.188 1 64.06 36 ASN B C 1
ATOM 2595 O O . ASN B 1 36 ? -2.527 -3.619 -36.375 1 64.06 36 ASN B O 1
ATOM 2599 N N . LEU B 1 37 ? -1.186 -4.762 -35.031 1 61.88 37 LEU B N 1
ATOM 2600 C CA . LEU B 1 37 ? -1.828 -4.188 -33.844 1 61.88 37 LEU B CA 1
ATOM 2601 C C . LEU B 1 37 ? -1.586 -2.684 -33.781 1 61.88 37 LEU B C 1
ATOM 2603 O O . LEU B 1 37 ? -2.488 -1.92 -33.438 1 61.88 37 LEU B O 1
ATOM 2607 N N . GLU B 1 38 ? -0.41 -2.316 -34.094 1 65.94 38 GLU B N 1
ATOM 2608 C CA . GLU B 1 38 ? -0.077 -0.896 -34.156 1 65.94 38 GLU B CA 1
ATOM 2609 C C . GLU B 1 38 ? -0.959 -0.164 -35.156 1 65.94 38 GLU B C 1
ATOM 2611 O O . GLU B 1 38 ? -1.457 0.928 -34.875 1 65.94 38 GLU B O 1
ATOM 2616 N N . ARG B 1 39 ? -1.133 -0.73 -36.219 1 63.56 39 ARG B N 1
ATOM 2617 C CA . ARG B 1 39 ? -1.993 -0.158 -37.25 1 63.56 39 ARG B CA 1
ATOM 2618 C C . ARG B 1 39 ? -3.441 -0.083 -36.781 1 63.56 39 ARG B C 1
ATOM 2620 O O . ARG B 1 39 ? -4.121 0.92 -37 1 63.56 39 ARG B O 1
ATOM 2627 N N . GLU B 1 40 ? -3.799 -1.119 -36.156 1 58.16 40 GLU B N 1
ATOM 2628 C CA . GLU B 1 40 ? -5.172 -1.164 -35.656 1 58.16 40 GLU B CA 1
ATOM 2629 C C . GLU B 1 40 ? -5.406 -0.111 -34.562 1 58.16 40 GLU B C 1
ATOM 2631 O O . GLU B 1 40 ? -6.48 0.489 -34.5 1 58.16 40 GLU B O 1
ATOM 2636 N N . LEU B 1 41 ? -4.379 0.02 -33.844 1 55.88 41 LEU B N 1
ATOM 2637 C CA . LEU B 1 41 ? -4.488 0.952 -32.719 1 55.88 41 LEU B CA 1
ATOM 2638 C C . LEU B 1 41 ? -4.078 2.357 -33.156 1 55.88 41 LEU B C 1
ATOM 2640 O O . LEU B 1 41 ? -4.371 3.332 -32.469 1 55.88 41 LEU B O 1
ATOM 2644 N N . GLY B 1 42 ? -3.49 2.438 -34.312 1 59.62 42 GLY B N 1
ATOM 2645 C CA . GLY B 1 42 ? -3.004 3.709 -34.812 1 59.62 42 GLY B CA 1
ATOM 2646 C C . GLY B 1 42 ? -1.846 4.273 -34.031 1 59.62 42 GLY B C 1
ATOM 2647 O O . GLY B 1 42 ? -1.696 5.492 -33.906 1 59.62 42 GLY B O 1
ATOM 2648 N N . VAL B 1 43 ? -1.155 3.359 -33.25 1 62.44 43 VAL B N 1
ATOM 2649 C CA . VAL B 1 43 ? -0.033 3.789 -32.438 1 62.44 43 VAL B CA 1
ATOM 2650 C C . VAL B 1 43 ? 1.183 2.908 -32.719 1 62.44 43 VAL B C 1
ATOM 2652 O O . VAL B 1 43 ? 1.038 1.731 -33.062 1 62.44 43 VAL B O 1
ATOM 2655 N N . ASP B 1 44 ? 2.311 3.592 -32.688 1 66.38 44 ASP B N 1
ATOM 2656 C CA . ASP B 1 44 ? 3.559 2.836 -32.75 1 66.38 44 ASP B CA 1
ATOM 2657 C C . ASP B 1 44 ? 3.969 2.342 -31.375 1 66.38 44 ASP B C 1
ATOM 2659 O O . ASP B 1 44 ? 4.398 3.129 -30.531 1 66.38 44 ASP B O 1
ATOM 2663 N N . LEU B 1 45 ? 3.777 1.043 -31.188 1 66.31 45 LEU B N 1
ATOM 2664 C CA . LEU B 1 45 ? 4.078 0.462 -29.875 1 66.31 45 LEU B CA 1
ATOM 2665 C C . LEU B 1 45 ? 5.574 0.193 -29.734 1 66.31 45 LEU B C 1
ATOM 2667 O O . LEU B 1 45 ? 6.113 0.241 -28.625 1 66.31 45 LEU B O 1
ATOM 2671 N N . LEU B 1 46 ? 6.23 -0.015 -30.891 1 69.75 46 LEU B N 1
ATOM 2672 C CA . LEU B 1 46 ? 7.66 -0.305 -30.922 1 69.75 46 LEU B CA 1
ATOM 2673 C C . LEU B 1 46 ? 8.406 0.711 -31.781 1 69.75 46 LEU B C 1
ATOM 2675 O O . LEU B 1 46 ? 7.887 1.171 -32.781 1 69.75 46 LEU B O 1
ATOM 2679 N N . GLU B 1 47 ? 9.539 1.152 -31.25 1 73.62 47 GLU B N 1
ATOM 2680 C CA . GLU B 1 47 ? 10.516 1.881 -32.062 1 73.62 47 GLU B CA 1
ATOM 2681 C C . GLU B 1 47 ? 11.508 0.928 -32.719 1 73.62 47 GLU B C 1
ATOM 2683 O O . GLU B 1 47 ? 12.234 0.21 -32.031 1 73.62 47 GLU B O 1
ATOM 2688 N N . ARG B 1 48 ? 11.32 0.86 -33.969 1 65.94 48 ARG B N 1
ATOM 2689 C CA . ARG B 1 48 ? 12.164 -0.066 -34.719 1 65.94 48 ARG B CA 1
ATOM 2690 C C . ARG B 1 48 ? 13.367 0.652 -35.312 1 65.94 48 ARG B C 1
ATOM 2692 O O . ARG B 1 48 ? 13.227 1.696 -35.969 1 65.94 48 ARG B O 1
ATOM 2699 N N . LYS B 1 49 ? 14.5 0.31 -34.812 1 67.31 49 LYS B N 1
ATOM 2700 C CA . LYS B 1 49 ? 15.773 0.791 -35.344 1 67.31 49 LYS B CA 1
ATOM 2701 C C . LYS B 1 49 ? 16.594 -0.361 -35.906 1 67.31 49 LYS B C 1
ATOM 2703 O O . LYS B 1 49 ? 16.203 -1.524 -35.812 1 67.31 49 LYS B O 1
ATOM 2708 N N . ARG B 1 50 ? 17.719 -0.123 -36.688 1 64.88 50 ARG B N 1
ATOM 2709 C CA . ARG B 1 50 ? 18.609 -1.13 -37.25 1 64.88 50 ARG B CA 1
ATOM 2710 C C . ARG B 1 50 ? 19.094 -2.104 -36.156 1 64.88 50 ARG B C 1
ATOM 2712 O O . ARG B 1 50 ? 19.297 -3.285 -36.438 1 64.88 50 ARG B O 1
ATOM 2719 N N . SER B 1 51 ? 19.219 -1.692 -35.031 1 56.75 51 SER B N 1
ATOM 2720 C CA . SER B 1 51 ? 19.828 -2.455 -33.938 1 56.75 51 SER B CA 1
ATOM 2721 C C . SER B 1 51 ? 18.781 -3.285 -33.188 1 56.75 51 SER B C 1
ATOM 2723 O O . SER B 1 51 ? 19.125 -4.078 -32.312 1 56.75 51 SER B O 1
ATOM 2725 N N . GLY B 1 52 ? 17.516 -3.125 -33.594 1 60.22 52 GLY B N 1
ATOM 2726 C CA . GLY B 1 52 ? 16.453 -3.891 -32.938 1 60.22 52 GLY B CA 1
ATOM 2727 C C . GLY B 1 52 ? 15.242 -3.055 -32.594 1 60.22 52 GLY B C 1
ATOM 2728 O O . GLY B 1 52 ? 15.164 -1.88 -32.969 1 60.22 52 GLY B O 1
ATOM 2729 N N . ALA B 1 53 ? 14.219 -3.734 -32.062 1 62.47 53 ALA B N 1
ATOM 2730 C CA . ALA B 1 53 ? 12.969 -3.043 -31.734 1 62.47 53 ALA B CA 1
ATOM 2731 C C . ALA B 1 53 ? 12.836 -2.812 -30.234 1 62.47 53 ALA B C 1
ATOM 2733 O O . ALA B 1 53 ? 13.141 -3.699 -29.438 1 62.47 53 ALA B O 1
ATOM 2734 N N . LYS B 1 54 ? 12.648 -1.581 -29.906 1 62.81 54 LYS B N 1
ATOM 2735 C CA . LYS B 1 54 ? 12.375 -1.22 -28.516 1 62.81 54 LYS B CA 1
ATOM 2736 C C . LYS B 1 54 ? 10.977 -0.623 -28.375 1 62.81 54 LYS B C 1
ATOM 2738 O O . LYS B 1 54 ? 10.398 -0.138 -29.344 1 62.81 54 LYS B O 1
ATOM 2743 N N . ILE B 1 55 ? 10.391 -0.828 -27.234 1 60.94 55 ILE B N 1
ATOM 2744 C CA . ILE B 1 55 ? 9.094 -0.224 -26.969 1 60.94 55 ILE B CA 1
ATOM 2745 C C . ILE B 1 55 ? 9.18 1.289 -27.172 1 60.94 55 ILE B C 1
ATOM 2747 O O . ILE B 1 55 ? 10.125 1.926 -26.719 1 60.94 55 ILE B O 1
ATOM 2751 N N . SER B 1 56 ? 8.273 1.796 -28 1 64.94 56 SER B N 1
ATOM 2752 C CA . SER B 1 56 ? 8.234 3.232 -28.25 1 64.94 56 SER B CA 1
ATOM 2753 C C . SER B 1 56 ? 7.688 3.988 -27.047 1 64.94 56 SER B C 1
ATOM 2755 O O . SER B 1 56 ? 7.121 3.383 -26.125 1 64.94 56 SER B O 1
ATOM 2757 N N . ASP B 1 57 ? 7.84 5.234 -27.047 1 57.12 57 ASP B N 1
ATOM 2758 C CA . ASP B 1 57 ? 7.277 6.082 -26 1 57.12 57 ASP B CA 1
ATOM 2759 C C . ASP B 1 57 ? 5.758 5.957 -25.953 1 57.12 57 ASP B C 1
ATOM 2761 O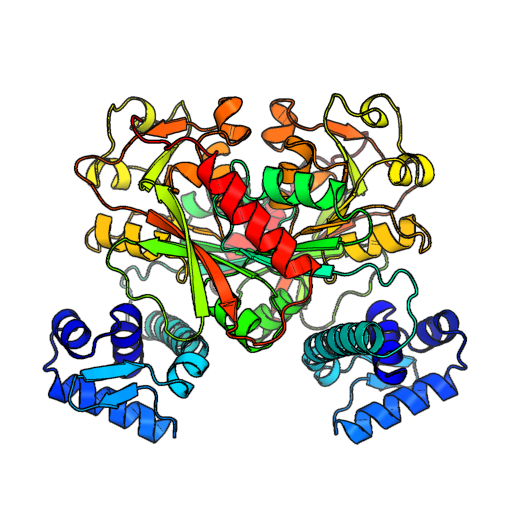 O . ASP B 1 57 ? 5.172 5.883 -24.875 1 57.12 57 ASP B O 1
ATOM 2765 N N . GLU B 1 58 ? 5.219 5.91 -27.109 1 57.84 58 GLU B N 1
ATOM 2766 C CA . GLU B 1 58 ? 3.779 5.707 -27.219 1 57.84 58 GLU B CA 1
ATOM 2767 C C . GLU B 1 58 ? 3.379 4.316 -26.734 1 57.84 58 GLU B C 1
ATOM 2769 O O . GLU B 1 58 ? 2.346 4.156 -26.078 1 57.84 58 GLU B O 1
ATOM 2774 N N . GLY B 1 59 ? 4.176 3.416 -27.094 1 57.25 59 GLY B N 1
ATOM 2775 C CA . GLY B 1 59 ? 3.943 2.059 -26.625 1 57.25 59 GLY B CA 1
ATOM 2776 C C . GLY B 1 59 ? 3.988 1.933 -25.125 1 57.25 59 GLY B C 1
ATOM 2777 O O . GLY B 1 59 ? 3.145 1.264 -24.516 1 57.25 59 GLY B O 1
ATOM 2778 N N . ARG B 1 60 ? 4.91 2.523 -24.641 1 55.22 60 ARG B N 1
ATOM 2779 C CA . ARG B 1 60 ? 5.066 2.49 -23.188 1 55.22 60 ARG B CA 1
ATOM 2780 C C . ARG B 1 60 ? 3.846 3.084 -22.5 1 55.22 60 ARG B C 1
ATOM 2782 O O . ARG B 1 60 ? 3.404 2.578 -21.453 1 55.22 60 ARG B O 1
ATOM 2789 N N . GLU B 1 61 ? 3.254 4.082 -23.125 1 53.69 61 GLU B N 1
ATOM 2790 C CA . GLU B 1 61 ? 2.051 4.727 -22.609 1 53.69 61 GLU B CA 1
ATOM 2791 C C . GLU B 1 61 ? 0.842 3.801 -22.703 1 53.69 61 GLU B C 1
ATOM 2793 O O . GLU B 1 61 ? -0.069 3.867 -21.875 1 53.69 61 GLU B O 1
ATOM 2798 N N . LEU B 1 62 ? 0.944 3.035 -23.703 1 52.72 62 LEU B N 1
ATOM 2799 C CA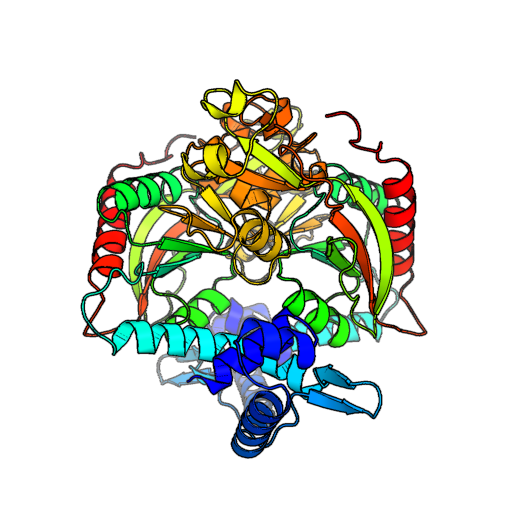 . LEU B 1 62 ? -0.209 2.188 -23.984 1 52.72 62 LEU B CA 1
ATOM 2800 C C . LEU B 1 62 ? -0.102 0.857 -23.25 1 52.72 62 LEU B C 1
ATOM 2802 O O . LEU B 1 62 ? -1.1 0.153 -23.078 1 52.72 62 LEU B O 1
ATOM 2806 N N . LEU B 1 63 ? 1.096 0.692 -22.719 1 54.47 63 LEU B N 1
ATOM 2807 C CA . LEU B 1 63 ? 1.372 -0.619 -22.141 1 54.47 63 LEU B CA 1
ATOM 2808 C C . LEU B 1 63 ? 0.405 -0.925 -21 1 54.47 63 LEU B C 1
ATOM 2810 O O . LEU B 1 63 ? -0.163 -2.018 -20.938 1 54.47 63 LEU B O 1
ATOM 2814 N N . PRO B 1 64 ? 0.159 -0.01 -20.25 1 50.75 64 PRO B N 1
ATOM 2815 C CA . PRO B 1 64 ? -0.812 -0.323 -19.203 1 50.75 64 PRO B CA 1
ATOM 2816 C C . PRO B 1 64 ? -2.197 -0.649 -19.75 1 50.75 64 PRO B C 1
ATOM 2818 O O . PRO B 1 64 ? -2.877 -1.541 -19.25 1 50.75 64 PRO B O 1
ATOM 2821 N N . HIS B 1 65 ? -2.498 -0.021 -20.75 1 49.44 65 HIS B N 1
ATOM 2822 C CA . HIS B 1 65 ? -3.783 -0.265 -21.391 1 49.44 65 HIS B CA 1
ATOM 2823 C C . HIS B 1 65 ? -3.789 -1.608 -22.109 1 49.44 65 HIS B C 1
ATOM 2825 O O . HIS B 1 65 ? -4.789 -2.33 -22.078 1 49.44 65 HIS B O 1
ATOM 2831 N N . ILE B 1 66 ? -2.674 -1.886 -22.688 1 51.53 66 ILE B N 1
ATOM 2832 C CA . ILE B 1 66 ? -2.531 -3.176 -23.359 1 51.53 66 ILE B CA 1
ATOM 2833 C C . ILE B 1 66 ? -2.594 -4.301 -22.328 1 51.53 66 ILE B C 1
ATOM 2835 O O . ILE B 1 66 ? -3.271 -5.309 -22.531 1 51.53 66 ILE B O 1
ATOM 2839 N N . MET B 1 67 ? -1.934 -4.023 -21.281 1 49.75 67 MET B N 1
ATOM 2840 C CA . MET B 1 67 ? -1.969 -5.023 -20.219 1 49.75 67 MET B CA 1
ATOM 2841 C C . MET B 1 67 ? -3.381 -5.188 -19.672 1 49.75 67 MET B C 1
ATOM 2843 O O . MET B 1 67 ? -3.826 -6.305 -19.406 1 49.75 67 MET B O 1
ATOM 2847 N N . SER B 1 68 ? -4.016 -4.117 -19.641 1 48.91 68 SER B N 1
ATOM 2848 C CA . SER B 1 68 ? -5.41 -4.168 -19.219 1 48.91 68 SER B CA 1
ATOM 2849 C C . SER B 1 68 ? -6.266 -4.938 -20.219 1 48.91 68 SER B C 1
ATOM 2851 O O . SER B 1 68 ? -7.152 -5.699 -19.812 1 48.91 68 SER B O 1
ATOM 2853 N N . VAL B 1 69 ? -6.062 -4.727 -21.422 1 47.53 69 VAL B N 1
ATOM 2854 C CA . VAL B 1 69 ? -6.789 -5.453 -22.469 1 47.53 69 VAL B CA 1
ATOM 2855 C C . VAL B 1 69 ? -6.43 -6.934 -22.406 1 47.53 69 VAL B C 1
ATOM 2857 O O . VAL B 1 69 ? -7.305 -7.797 -22.5 1 47.53 69 VAL B O 1
ATOM 2860 N N . LEU B 1 70 ? -5.16 -7.145 -22.266 1 49.81 70 LEU B N 1
ATOM 2861 C CA . LEU B 1 70 ? -4.75 -8.539 -22.172 1 49.81 70 LEU B CA 1
ATOM 2862 C C . LEU B 1 70 ? -5.359 -9.211 -20.953 1 49.81 70 LEU B C 1
ATOM 2864 O O . LEU B 1 70 ? -5.793 -10.367 -21.016 1 49.81 70 LEU B O 1
ATOM 2868 N N . GLU B 1 71 ? -5.289 -8.414 -20.016 1 47.5 71 GLU B N 1
ATOM 2869 C CA . GLU B 1 71 ? -5.961 -8.914 -18.828 1 47.5 71 GLU B CA 1
ATOM 2870 C C . GLU B 1 71 ? -7.449 -9.125 -19.078 1 47.5 71 GLU B C 1
ATOM 2872 O O . GLU B 1 71 ? -8.023 -10.125 -18.641 1 47.5 71 GLU B O 1
ATOM 2877 N N . ALA B 1 72 ? -7.984 -8.219 -19.812 1 45.22 72 ALA B N 1
ATOM 2878 C CA . ALA B 1 72 ? -9.398 -8.336 -20.172 1 45.22 72 ALA B CA 1
ATOM 2879 C C . ALA B 1 72 ? -9.625 -9.508 -21.125 1 45.22 72 ALA B C 1
ATOM 2881 O O . ALA B 1 72 ? -10.602 -10.242 -21 1 45.22 72 ALA B O 1
ATOM 2882 N N . VAL B 1 73 ? -8.82 -9.617 -22.078 1 45.28 73 VAL B N 1
ATOM 2883 C CA . VAL B 1 73 ? -8.898 -10.75 -23 1 45.28 73 VAL B CA 1
ATOM 2884 C C . VAL B 1 73 ? -8.711 -12.047 -22.219 1 45.28 73 VAL B C 1
ATOM 2886 O O . VAL B 1 73 ? -9.422 -13.031 -22.453 1 45.28 73 VAL B O 1
ATOM 2889 N N . ASP B 1 74 ? -7.691 -11.914 -21.453 1 45.72 74 ASP B N 1
ATOM 2890 C CA . ASP B 1 74 ? -7.496 -13.094 -20.609 1 45.72 74 ASP B CA 1
ATOM 2891 C C . ASP B 1 74 ? -8.75 -13.398 -19.797 1 45.72 74 ASP B C 1
ATOM 2893 O O . ASP B 1 74 ? -9.141 -14.555 -19.672 1 45.72 74 ASP B O 1
ATOM 2897 N N . ARG B 1 75 ? -9.211 -12.336 -19.5 1 45.28 75 ARG B N 1
ATOM 2898 C CA . ARG B 1 75 ? -10.477 -12.492 -18.797 1 45.28 75 ARG B CA 1
ATOM 2899 C C . ARG B 1 75 ? -11.555 -13.031 -19.719 1 45.28 75 ARG B C 1
ATOM 2901 O O . ARG B 1 75 ? -12.336 -13.906 -19.344 1 45.28 75 ARG B O 1
ATOM 2908 N N . LEU B 1 76 ? -11.617 -12.445 -20.844 1 41.47 76 LEU B N 1
ATOM 2909 C CA . LEU B 1 76 ? -12.578 -12.891 -21.844 1 41.47 76 LEU B CA 1
ATOM 2910 C C . LEU B 1 76 ? -12.305 -14.328 -22.266 1 41.47 76 LEU B C 1
ATOM 2912 O O . LEU B 1 76 ? -13.234 -15.125 -22.422 1 41.47 76 LEU B O 1
ATOM 2916 N N . ARG B 1 77 ? -11.141 -14.555 -22.781 1 43.16 77 ARG B N 1
ATOM 2917 C CA . ARG B 1 77 ? -10.789 -15.93 -23.109 1 43.16 77 ARG B CA 1
ATOM 2918 C C . ARG B 1 77 ? -11.141 -16.875 -21.969 1 43.16 77 ARG B C 1
ATOM 2920 O O . ARG B 1 77 ? -11.609 -17.984 -22.188 1 43.16 77 ARG B O 1
ATOM 2927 N N . GLY B 1 78 ? -10.648 -16.344 -20.844 1 40.25 78 GLY B N 1
ATOM 2928 C CA . GLY B 1 78 ? -11.109 -17.109 -19.703 1 40.25 78 GLY B CA 1
ATOM 2929 C C . GLY B 1 78 ? -12.609 -17.328 -19.703 1 40.25 78 GLY B C 1
ATOM 2930 O O . GLY B 1 78 ? -13.086 -18.406 -19.344 1 40.25 78 GLY B O 1
ATOM 2931 N N . ALA B 1 79 ? -13.234 -16.25 -20.109 1 39.62 79 ALA B N 1
ATOM 2932 C CA . ALA B 1 79 ? -14.688 -16.344 -20.141 1 39.62 79 ALA B CA 1
ATOM 2933 C C . ALA B 1 79 ? -15.156 -17.203 -21.328 1 39.62 79 ALA B C 1
ATOM 2935 O O . ALA B 1 79 ? -16.156 -17.922 -21.219 1 39.62 79 ALA B O 1
ATOM 2936 N N . ALA B 1 80 ? -14.797 -16.922 -22.484 1 37.91 80 ALA B N 1
ATOM 2937 C CA . ALA B 1 80 ? -15.289 -17.625 -23.656 1 37.91 80 ALA B CA 1
ATOM 2938 C C . ALA B 1 80 ? -14.836 -19.078 -23.656 1 37.91 80 ALA B C 1
ATOM 2940 O O . ALA B 1 80 ? -15.555 -19.969 -24.125 1 37.91 80 ALA B O 1
ATOM 2941 N N . GLY B 1 81 ? -13.57 -19.406 -24.078 1 37.81 81 GLY B N 1
ATOM 2942 C CA . GLY B 1 81 ? -13.234 -20.812 -24.312 1 37.81 81 GLY B CA 1
ATOM 2943 C C . GLY B 1 81 ? -13.586 -21.703 -23.141 1 37.81 81 GLY B C 1
ATOM 2944 O O . GLY B 1 81 ? -14.008 -21.219 -22.094 1 37.81 81 GLY B O 1
ATOM 2945 N N . ASP B 1 82 ? -12.742 -23.141 -23.156 1 33.16 82 ASP B N 1
ATOM 2946 C CA . ASP B 1 82 ? -12.992 -24.391 -22.438 1 33.16 82 ASP B CA 1
ATOM 2947 C C . ASP B 1 82 ? -13.312 -24.125 -20.969 1 33.16 82 ASP B C 1
ATOM 2949 O O . ASP B 1 82 ? -12.914 -23.094 -20.422 1 33.16 82 ASP B O 1
ATOM 2953 N N . GLN B 1 83 ? -14.055 -25.078 -20.172 1 33.66 83 GLN B N 1
ATOM 2954 C CA . GLN B 1 83 ? -14.148 -25.797 -18.906 1 33.66 83 GLN B CA 1
ATOM 2955 C C . GLN B 1 83 ? -12.82 -25.734 -18.156 1 33.66 83 GLN B C 1
ATOM 2957 O O . GLN B 1 83 ? -12.656 -26.406 -17.125 1 33.66 83 GLN B O 1
ATOM 2962 N N . HIS B 1 84 ? -11.664 -25.891 -18.828 1 35.53 84 HIS B N 1
ATOM 2963 C CA . HIS B 1 84 ? -10.398 -26.078 -18.125 1 35.53 84 HIS B CA 1
ATOM 2964 C C . HIS B 1 84 ? -10.203 -25 -17.047 1 35.53 84 HIS B C 1
ATOM 2966 O O . HIS B 1 84 ? -10.812 -23.938 -17.109 1 35.53 84 HIS B O 1
ATOM 2972 N N . ARG B 1 85 ? -9.258 -25.359 -16.062 1 37.62 85 ARG B N 1
ATOM 2973 C CA . ARG B 1 85 ? -9.047 -24.812 -14.727 1 37.62 85 ARG B CA 1
ATOM 2974 C C . ARG B 1 85 ? -8.781 -23.312 -14.773 1 37.62 85 ARG B C 1
ATOM 2976 O O . ARG B 1 85 ? -7.637 -22.891 -14.93 1 37.62 85 ARG B O 1
ATOM 2983 N N . ILE B 1 86 ? -9.281 -22.547 -15.633 1 39.94 86 ILE B N 1
ATOM 2984 C CA . ILE B 1 86 ? -9.039 -21.109 -15.617 1 39.94 86 ILE B CA 1
ATOM 2985 C C . ILE B 1 86 ? -8.945 -20.625 -14.172 1 39.94 86 ILE B C 1
ATOM 2987 O O . ILE B 1 86 ? -9.906 -20.719 -13.414 1 39.94 86 ILE B O 1
ATOM 2991 N N . SER B 1 87 ? -7.914 -20.844 -13.789 1 49.22 87 SER B N 1
ATOM 2992 C CA . SER B 1 87 ? -7.621 -20.312 -12.461 1 49.22 87 SER B CA 1
ATOM 2993 C C . SER B 1 87 ? -8.359 -19 -12.227 1 49.22 87 SER B C 1
ATOM 2995 O O . SER B 1 87 ? -8.219 -18.047 -13 1 49.22 87 SER B O 1
ATOM 2997 N N . ARG B 1 88 ? -9.875 -18.984 -11.953 1 65.38 88 ARG B N 1
ATOM 2998 C CA . ARG B 1 88 ? -10.789 -17.906 -11.609 1 65.38 88 ARG B CA 1
ATOM 2999 C C . ARG B 1 88 ? -10.156 -16.938 -10.617 1 65.38 88 ARG B C 1
ATOM 3001 O O . ARG B 1 88 ? -9.414 -17.359 -9.727 1 65.38 88 ARG B O 1
ATOM 3008 N N . MET B 1 89 ? -9.961 -15.703 -11.195 1 79.38 89 MET B N 1
ATOM 3009 C CA . MET B 1 89 ? -9.406 -14.648 -10.352 1 79.38 89 MET B CA 1
ATOM 3010 C C . MET B 1 89 ? -10.508 -13.734 -9.836 1 79.38 89 MET B C 1
ATOM 3012 O O . MET B 1 89 ? -11.414 -13.367 -10.578 1 79.38 89 MET B O 1
ATOM 3016 N N . VAL B 1 90 ? -10.547 -13.516 -8.555 1 88 90 VAL B N 1
ATOM 3017 C CA . VAL B 1 90 ? -11.375 -12.477 -7.957 1 88 90 VAL B CA 1
ATOM 3018 C C . VAL B 1 90 ? -10.508 -11.289 -7.547 1 88 90 VAL B C 1
ATOM 3020 O O . VAL B 1 90 ? -9.508 -11.461 -6.844 1 88 90 VAL B O 1
ATOM 3023 N N . ARG B 1 91 ? -10.852 -10.117 -8.062 1 89.62 91 ARG B N 1
ATOM 3024 C CA . ARG B 1 91 ? -10.078 -8.914 -7.781 1 89.62 91 ARG B CA 1
ATOM 3025 C C . ARG B 1 91 ? -10.781 -8.039 -6.746 1 89.62 91 ARG B C 1
ATOM 3027 O O . ARG B 1 91 ? -11.914 -7.594 -6.969 1 89.62 91 ARG B O 1
ATOM 3034 N N . LEU B 1 92 ? -10.07 -7.82 -5.672 1 95.38 92 LEU B N 1
ATOM 3035 C CA . LEU B 1 92 ? -10.578 -7.023 -4.562 1 95.38 92 LEU B CA 1
ATOM 3036 C C . LEU B 1 92 ? -9.789 -5.727 -4.418 1 95.38 92 LEU B C 1
ATOM 3038 O O . LEU B 1 92 ? -8.586 -5.762 -4.156 1 95.38 92 LEU B O 1
ATOM 3042 N N . GLY B 1 93 ? -10.438 -4.598 -4.668 1 95.62 93 GLY B N 1
ATOM 3043 C CA . GLY B 1 93 ? -9.859 -3.311 -4.316 1 95.62 93 GLY B CA 1
ATOM 3044 C C . GLY B 1 93 ? -10.086 -2.928 -2.867 1 95.62 93 GLY B C 1
ATOM 3045 O O . GLY B 1 93 ? -11.188 -3.086 -2.342 1 95.62 93 GLY B O 1
ATOM 3046 N N . THR B 1 94 ? -9.023 -2.439 -2.205 1 96.12 94 THR B N 1
ATOM 3047 C CA . THR B 1 94 ? -9.148 -2.055 -0.804 1 96.12 94 THR B CA 1
ATOM 3048 C C . THR B 1 94 ? -8.383 -0.761 -0.527 1 96.12 94 THR B C 1
ATOM 3050 O O . THR B 1 94 ? -7.316 -0.532 -1.093 1 96.12 94 THR B O 1
ATOM 3053 N N . VAL B 1 95 ? -8.93 0.035 0.366 1 94.56 95 VAL B N 1
ATOM 3054 C CA . VAL B 1 95 ? -8.211 1.218 0.831 1 94.56 95 VAL B CA 1
ATOM 3055 C C . VAL B 1 95 ? -7.234 0.828 1.939 1 94.56 95 VAL B C 1
ATOM 3057 O O . VAL B 1 95 ? -6.812 1.676 2.729 1 94.56 95 VAL B O 1
ATOM 3060 N N . ASN B 1 96 ? -6.93 -0.472 2.047 1 92.94 96 ASN B N 1
ATOM 3061 C CA . ASN B 1 96 ? -5.992 -1.015 3.021 1 92.94 96 ASN B CA 1
ATOM 3062 C C . ASN B 1 96 ? -6.492 -0.825 4.449 1 92.94 96 ASN B C 1
ATOM 3064 O O . ASN B 1 96 ? -5.797 -0.248 5.285 1 92.94 96 ASN B O 1
ATOM 3068 N N . THR B 1 97 ? -7.676 -1.393 4.695 1 92.31 97 THR B N 1
ATOM 3069 C CA . THR B 1 97 ? -8.375 -1.296 5.977 1 92.31 97 THR B CA 1
ATOM 3070 C C . THR B 1 97 ? -8.891 -2.664 6.41 1 92.31 97 THR B C 1
ATOM 3072 O O . THR B 1 97 ? -9.18 -3.52 5.574 1 92.31 97 THR B O 1
ATOM 3075 N N . ALA B 1 98 ? -8.922 -2.889 7.711 1 96.56 98 ALA B N 1
ATOM 3076 C CA . ALA B 1 98 ? -9.445 -4.121 8.289 1 96.56 98 ALA B CA 1
ATOM 3077 C C . ALA B 1 98 ? -8.773 -5.348 7.672 1 96.56 98 ALA B C 1
ATOM 3079 O O . ALA B 1 98 ? -9.422 -6.371 7.449 1 96.56 98 ALA B O 1
ATOM 3080 N N . THR B 1 99 ? -7.504 -5.219 7.367 1 96.12 99 THR B N 1
ATOM 3081 C CA . THR B 1 99 ? -6.773 -6.277 6.676 1 96.12 99 THR B CA 1
ATOM 3082 C C . THR B 1 99 ? -6.668 -7.523 7.551 1 96.12 99 THR B C 1
ATOM 3084 O O . THR B 1 99 ? -7.023 -8.625 7.121 1 96.12 99 THR B O 1
ATOM 3087 N N . VAL B 1 100 ? -6.371 -7.348 8.789 1 97.06 100 VAL B N 1
ATOM 3088 C CA . VAL B 1 100 ? -6.043 -8.469 9.664 1 97.06 100 VAL B CA 1
ATOM 3089 C C . VAL B 1 100 ? -7.324 -9.078 10.227 1 97.06 100 VAL B C 1
ATOM 3091 O O . VAL B 1 100 ? -7.52 -10.297 10.164 1 97.06 100 VAL B O 1
ATOM 3094 N N . PRO B 1 101 ? -8.242 -8.289 10.711 1 96.94 101 PRO B N 1
ATOM 3095 C CA . PRO B 1 101 ? -9.391 -8.922 11.367 1 96.94 101 PRO B CA 1
ATOM 3096 C C . PRO B 1 101 ? -10.422 -9.453 10.375 1 96.94 101 PRO B C 1
ATOM 3098 O O . PRO B 1 101 ? -11.25 -10.297 10.734 1 96.94 101 PRO B O 1
ATOM 3101 N N . LEU B 1 102 ? -10.367 -8.953 9.172 1 97.69 102 LEU B N 1
ATOM 3102 C CA . LEU B 1 102 ? -11.477 -9.328 8.305 1 97.69 102 LEU B CA 1
ATOM 3103 C C . LEU B 1 102 ? -10.969 -9.836 6.957 1 97.69 102 LEU B C 1
ATOM 3105 O O . LEU B 1 102 ? -11.289 -10.953 6.547 1 97.69 102 LEU B O 1
ATOM 3109 N N . VAL B 1 103 ? -10.117 -9.109 6.207 1 97 103 VAL B N 1
ATOM 3110 C CA . VAL B 1 103 ? -9.727 -9.438 4.84 1 97 103 VAL B CA 1
ATOM 3111 C C . VAL B 1 103 ? -8.945 -10.75 4.82 1 97 103 VAL B C 1
ATOM 3113 O O . VAL B 1 103 ? -9.297 -11.672 4.086 1 97 103 VAL B O 1
ATOM 3116 N N . ILE B 1 104 ? -7.961 -10.875 5.695 1 96.5 104 ILE B N 1
ATOM 3117 C CA . ILE B 1 104 ? -7.051 -12.016 5.66 1 96.5 104 ILE B CA 1
ATOM 3118 C C . ILE B 1 104 ? -7.805 -13.289 6.047 1 96.5 104 ILE B C 1
ATOM 3120 O O . ILE B 1 104 ? -7.777 -14.281 5.309 1 96.5 104 ILE B O 1
ATOM 3124 N N . PRO B 1 105 ? -8.594 -13.297 7.16 1 96.25 105 PRO B N 1
ATOM 3125 C CA . PRO B 1 105 ? -9.32 -14.531 7.469 1 96.25 105 PRO B CA 1
ATOM 3126 C C . PRO B 1 105 ? -10.336 -14.898 6.395 1 96.25 105 PRO B C 1
ATOM 3128 O O . PRO B 1 105 ? -10.578 -16.078 6.148 1 96.25 105 PRO B O 1
ATOM 3131 N N . THR B 1 106 ? -10.914 -13.906 5.773 1 96.94 106 THR B N 1
ATOM 3132 C CA . THR B 1 106 ? -11.93 -14.156 4.754 1 96.94 106 THR B CA 1
ATOM 3133 C C . THR B 1 106 ? -11.305 -14.781 3.51 1 96.94 106 THR B C 1
ATOM 3135 O O . THR B 1 106 ? -11.805 -15.773 2.988 1 96.94 106 THR B O 1
ATOM 3138 N N . VAL B 1 107 ? -10.188 -14.234 3.055 1 94.94 107 VAL B N 1
ATOM 3139 C CA . VAL B 1 107 ? -9.547 -14.742 1.844 1 94.94 107 VAL B CA 1
ATOM 3140 C C . VAL B 1 107 ? -8.961 -16.125 2.113 1 94.94 107 VAL B C 1
ATOM 3142 O O . VAL B 1 107 ? -8.938 -16.984 1.227 1 94.94 107 VAL B O 1
ATOM 3145 N N . ARG B 1 108 ? -8.5 -16.328 3.324 1 93.25 108 ARG B N 1
ATOM 3146 C CA . ARG B 1 108 ? -7.992 -17.641 3.699 1 93.25 108 ARG B CA 1
ATOM 3147 C C . ARG B 1 108 ? -9.094 -18.688 3.623 1 93.25 108 ARG B C 1
ATOM 3149 O O . ARG B 1 108 ? -8.906 -19.75 3.041 1 93.25 108 ARG B O 1
ATOM 3156 N N . GLU B 1 109 ? -10.219 -18.375 4.211 1 94.38 109 GLU B N 1
ATOM 3157 C CA . GLU B 1 109 ? -11.359 -19.297 4.184 1 94.38 109 GLU B CA 1
ATOM 3158 C C . GLU B 1 109 ? -11.852 -19.516 2.756 1 94.38 109 GLU B C 1
ATOM 3160 O O . GLU B 1 109 ? -12.211 -20.641 2.383 1 94.38 109 GLU B O 1
ATOM 3165 N N . PHE B 1 110 ? -11.891 -18.516 1.969 1 94.56 110 PHE B N 1
ATOM 3166 C CA . PHE B 1 110 ? -12.312 -18.594 0.576 1 94.56 110 PHE B CA 1
ATOM 3167 C C . PHE B 1 110 ? -11.445 -19.578 -0.2 1 94.56 110 PHE B C 1
ATOM 3169 O O . PHE B 1 110 ? -11.945 -20.359 -1.004 1 94.56 110 PHE B O 1
ATOM 3176 N N . ARG B 1 111 ? -10.188 -19.484 0.049 1 87.81 111 ARG B N 1
ATOM 3177 C CA . ARG B 1 111 ? -9.25 -20.375 -0.637 1 87.81 111 ARG B CA 1
ATOM 3178 C C . ARG B 1 111 ? -9.562 -21.844 -0.343 1 87.81 111 ARG B C 1
ATOM 3180 O O . ARG B 1 111 ? -9.43 -22.703 -1.219 1 87.81 111 ARG B O 1
ATOM 3187 N N . ALA B 1 112 ? -9.93 -22.094 0.84 1 87.62 112 ALA B N 1
ATOM 3188 C CA . ALA B 1 112 ? -10.242 -23.469 1.225 1 87.62 112 ALA B CA 1
ATOM 3189 C C . ALA B 1 112 ? -11.406 -24.016 0.406 1 87.62 112 ALA B C 1
ATOM 3191 O O . ALA B 1 112 ? -11.422 -25.188 0.039 1 87.62 112 ALA B O 1
ATOM 3192 N N . SER B 1 113 ? -12.312 -23.141 0.106 1 87.81 113 SER B N 1
ATOM 3193 C CA . SER B 1 113 ? -13.5 -23.562 -0.627 1 87.81 113 SER B CA 1
ATOM 3194 C C . SER B 1 113 ? -13.32 -23.375 -2.129 1 87.81 113 SER B C 1
ATOM 3196 O O . SER B 1 113 ? -14.047 -23.969 -2.928 1 87.81 113 SER B O 1
ATOM 3198 N N . HIS B 1 114 ? -12.422 -22.547 -2.479 1 86 114 HIS B N 1
ATOM 3199 C CA . HIS B 1 114 ? -12.125 -22.266 -3.879 1 86 114 HIS B CA 1
ATOM 3200 C C . HIS B 1 114 ? -10.633 -22.391 -4.164 1 86 114 HIS B C 1
ATOM 3202 O O . HIS B 1 114 ? -9.984 -21.422 -4.535 1 86 114 HIS B O 1
ATOM 3208 N N . PRO B 1 115 ? -10.102 -23.562 -4.148 1 79.38 115 PRO B N 1
ATOM 3209 C CA . PRO B 1 115 ? -8.648 -23.766 -4.184 1 79.38 115 PRO B CA 1
ATOM 3210 C C . PRO B 1 115 ? -8.031 -23.375 -5.523 1 79.38 115 PRO B C 1
ATOM 3212 O O . PRO B 1 115 ? -6.82 -23.156 -5.605 1 79.38 115 PRO B O 1
ATOM 3215 N N . VAL B 1 116 ? -8.859 -23.234 -6.539 1 74.69 116 VAL B N 1
ATOM 3216 C CA . VAL B 1 116 ? -8.297 -22.938 -7.852 1 74.69 116 VAL B CA 1
ATOM 3217 C C . VAL B 1 116 ? -8.539 -21.484 -8.203 1 74.69 116 VAL B C 1
ATOM 3219 O O . VAL B 1 116 ? -8.141 -21.016 -9.273 1 74.69 116 VAL B O 1
ATOM 3222 N N . THR B 1 117 ? -9.211 -20.766 -7.348 1 80.62 117 THR B N 1
ATOM 3223 C CA . THR B 1 117 ? -9.5 -19.359 -7.598 1 80.62 117 THR B CA 1
ATOM 3224 C C . THR B 1 117 ? -8.477 -18.469 -6.902 1 80.62 117 THR B C 1
ATOM 3226 O O . THR B 1 117 ? -8.281 -18.562 -5.688 1 80.62 117 THR B O 1
ATOM 3229 N N . GLN B 1 118 ? -7.797 -17.625 -7.66 1 83.44 118 GLN B N 1
ATOM 3230 C CA . GLN B 1 118 ? -6.852 -16.672 -7.102 1 83.44 118 GLN B CA 1
ATOM 3231 C C . GLN B 1 118 ? -7.559 -15.398 -6.652 1 83.44 118 GLN B C 1
ATOM 3233 O O . GLN B 1 118 ? -8.508 -14.953 -7.293 1 83.44 118 GLN B O 1
ATOM 3238 N N . VAL B 1 119 ? -7.133 -14.891 -5.543 1 90.19 119 VAL B N 1
ATOM 3239 C CA . VAL B 1 119 ? -7.633 -13.602 -5.078 1 90.19 119 VAL B CA 1
ATOM 3240 C C . VAL B 1 119 ? -6.531 -12.547 -5.184 1 90.19 119 VAL B C 1
ATOM 3242 O O . VAL B 1 119 ? -5.422 -12.75 -4.691 1 90.19 119 VAL B O 1
ATOM 3245 N N . GLU B 1 120 ? -6.809 -11.516 -5.848 1 90.56 120 GLU B N 1
ATOM 3246 C CA . GLU B 1 120 ? -5.898 -10.383 -5.965 1 90.56 120 GLU B CA 1
ATOM 3247 C C . GLU B 1 120 ? -6.355 -9.219 -5.094 1 90.56 120 GLU B C 1
ATOM 3249 O O . GLU B 1 120 ? -7.484 -8.742 -5.227 1 90.56 120 GLU B O 1
ATOM 3254 N N . LEU B 1 121 ? -5.504 -8.844 -4.188 1 93.75 121 LEU B N 1
ATOM 3255 C CA . LEU B 1 121 ? -5.746 -7.691 -3.328 1 93.75 121 LEU B CA 1
ATOM 3256 C C . LEU B 1 121 ? -4.996 -6.465 -3.836 1 93.75 121 LEU B C 1
ATOM 3258 O O . LEU B 1 121 ? -3.764 -6.473 -3.908 1 93.75 121 LEU B O 1
ATOM 3262 N N . VAL B 1 122 ? -5.742 -5.441 -4.148 1 92.25 122 VAL B N 1
ATOM 3263 C CA . VAL B 1 122 ? -5.137 -4.25 -4.734 1 92.25 122 VAL B CA 1
ATOM 3264 C C . VAL B 1 122 ? -5.41 -3.041 -3.842 1 92.25 122 VAL B C 1
ATOM 3266 O O . VAL B 1 122 ? -6.566 -2.711 -3.572 1 92.25 122 VAL B O 1
ATOM 3269 N N . GLY B 1 123 ? -4.359 -2.449 -3.402 1 93.19 123 GLY B N 1
ATOM 3270 C CA . GLY B 1 123 ? -4.508 -1.2 -2.674 1 93.19 123 GLY B CA 1
ATOM 3271 C C . GLY B 1 123 ? -4.781 -0.011 -3.576 1 93.19 123 GLY B C 1
ATOM 3272 O O . GLY B 1 123 ? -4.102 0.176 -4.586 1 93.19 123 GLY B O 1
ATOM 3273 N N . ALA B 1 124 ? -5.816 0.806 -3.189 1 90.81 124 ALA B N 1
ATOM 3274 C CA . ALA B 1 124 ? -6.172 1.989 -3.969 1 90.81 124 ALA B CA 1
ATOM 3275 C C . ALA B 1 124 ? -7 2.965 -3.137 1 90.81 124 ALA B C 1
ATOM 3277 O O . ALA B 1 124 ? -7.473 2.619 -2.053 1 90.81 124 ALA B O 1
ATOM 3278 N N . GLN B 1 125 ? -7.09 4.148 -3.662 1 89.31 125 GLN B N 1
ATOM 3279 C CA . GLN B 1 125 ? -7.984 5.113 -3.035 1 89.31 125 GLN B CA 1
ATOM 3280 C C . GLN B 1 125 ? -9.43 4.875 -3.457 1 89.31 125 GLN B C 1
ATOM 3282 O O . GLN B 1 125 ? -9.695 4.145 -4.414 1 89.31 125 GLN B O 1
ATOM 3287 N N . GLU B 1 126 ? -10.281 5.457 -2.721 1 88.88 126 GLU B N 1
ATOM 3288 C CA . GLU B 1 126 ? -11.711 5.211 -2.902 1 88.88 126 GLU B CA 1
ATOM 3289 C C . GLU B 1 126 ? -12.141 5.488 -4.34 1 88.88 126 GLU B C 1
ATOM 3291 O O . GLU B 1 126 ? -12.797 4.656 -4.969 1 88.88 126 GLU B O 1
ATOM 3296 N N . ALA B 1 127 ? -11.758 6.629 -4.883 1 83.62 127 ALA B N 1
ATOM 3297 C CA . ALA B 1 127 ? -12.164 7.012 -6.23 1 83.62 127 ALA B CA 1
ATOM 3298 C C . ALA B 1 127 ? -11.656 6.008 -7.262 1 83.62 127 ALA B C 1
ATOM 3300 O O . ALA B 1 127 ? -12.359 5.688 -8.227 1 83.62 127 ALA B O 1
ATOM 3301 N N . ASP B 1 128 ? -10.461 5.555 -7.051 1 84.88 128 ASP B N 1
ATOM 3302 C CA . ASP B 1 128 ? -9.883 4.566 -7.957 1 84.88 128 ASP B CA 1
ATOM 3303 C C . ASP B 1 128 ? -10.609 3.229 -7.848 1 84.88 128 ASP B C 1
ATOM 3305 O O . ASP B 1 128 ? -10.766 2.518 -8.844 1 84.88 128 ASP B O 1
ATOM 3309 N N . ILE B 1 129 ? -10.992 2.875 -6.66 1 92.88 129 ILE B N 1
ATOM 3310 C CA . ILE B 1 129 ? -11.75 1.644 -6.453 1 92.88 129 ILE B CA 1
ATOM 3311 C C . ILE B 1 129 ? -13.094 1.734 -7.176 1 92.88 129 ILE B C 1
ATOM 3313 O O . ILE B 1 129 ? -13.492 0.799 -7.875 1 92.88 129 ILE B O 1
ATOM 3317 N N . HIS B 1 130 ? -13.758 2.85 -7.055 1 88.94 130 HIS B N 1
ATOM 3318 C CA . HIS B 1 130 ? -15.039 3.043 -7.723 1 88.94 130 HIS B CA 1
ATOM 3319 C C . HIS B 1 130 ? -14.883 2.969 -9.242 1 88.94 130 HIS B C 1
ATOM 3321 O O . HIS B 1 130 ? -15.672 2.293 -9.914 1 88.94 130 HIS B O 1
ATOM 3327 N N . ARG B 1 131 ? -13.867 3.637 -9.711 1 81.88 131 ARG B N 1
ATOM 3328 C CA . ARG B 1 131 ? -13.594 3.568 -11.141 1 81.88 131 ARG B CA 1
ATOM 3329 C C . ARG B 1 131 ? -13.32 2.131 -11.578 1 81.88 131 ARG B C 1
ATOM 3331 O O . ARG B 1 131 ? -13.844 1.68 -12.602 1 81.88 131 ARG B O 1
ATOM 3338 N N . GLY B 1 132 ? -12.547 1.449 -10.781 1 83.69 132 GLY B N 1
ATOM 3339 C CA . GLY B 1 132 ? -12.234 0.06 -11.086 1 83.69 132 GLY B CA 1
ATOM 3340 C C . GLY B 1 132 ? -13.461 -0.838 -11.07 1 83.69 132 GLY B C 1
ATOM 3341 O O . GLY B 1 132 ? -13.562 -1.766 -11.875 1 83.69 132 GLY B O 1
ATOM 3342 N N . LEU B 1 133 ? -14.344 -0.596 -10.18 1 87.25 133 LEU B N 1
ATOM 3343 C CA . LEU B 1 133 ? -15.586 -1.358 -10.133 1 87.25 133 LEU B CA 1
ATOM 3344 C C . LEU B 1 133 ? -16.438 -1.099 -11.375 1 87.25 133 LEU B C 1
ATOM 3346 O O . LEU B 1 133 ? -16.969 -2.035 -11.977 1 87.25 133 LEU B O 1
ATOM 3350 N N . LEU B 1 134 ? -16.5 0.137 -11.758 1 79.88 134 LEU B N 1
ATOM 3351 C CA . LEU B 1 134 ? -17.312 0.518 -12.906 1 79.88 134 LEU B CA 1
ATOM 3352 C C . LEU B 1 134 ? -16.734 -0.051 -14.195 1 79.88 134 LEU B C 1
ATOM 3354 O O . LEU B 1 134 ? -17.484 -0.493 -15.078 1 79.88 134 LEU B O 1
ATOM 3358 N N . GLU B 1 135 ? -15.414 -0.093 -14.234 1 72.62 135 GLU B N 1
ATOM 3359 C CA . GLU B 1 135 ? -14.727 -0.525 -15.445 1 72.62 135 GLU B CA 1
ATOM 3360 C C . GLU B 1 135 ? -14.508 -2.035 -15.445 1 72.62 135 GLU B C 1
ATOM 3362 O O . GLU B 1 135 ? -14.023 -2.598 -16.438 1 72.62 135 GLU B O 1
ATOM 3367 N N . GLY B 1 136 ? -14.781 -2.639 -14.383 1 76.25 136 GLY B N 1
ATOM 3368 C CA . GLY B 1 136 ? -14.641 -4.082 -14.297 1 76.25 136 GLY B CA 1
ATOM 3369 C C . GLY B 1 136 ? -13.242 -4.523 -13.898 1 76.25 136 GLY B C 1
ATOM 3370 O O . GLY B 1 136 ? -12.906 -5.703 -14.016 1 76.25 136 GLY B O 1
ATOM 3371 N N . ALA B 1 137 ? -12.469 -3.586 -13.453 1 79.19 137 ALA B N 1
ATOM 3372 C CA . ALA B 1 137 ? -11.117 -3.898 -12.984 1 79.19 137 ALA B CA 1
ATOM 3373 C C . ALA B 1 137 ? -11.156 -4.555 -11.602 1 79.19 137 ALA B C 1
ATOM 3375 O O . ALA B 1 137 ? -10.234 -5.281 -11.234 1 79.19 137 ALA B O 1
ATOM 3376 N N . PHE B 1 138 ? -12.203 -4.258 -10.891 1 89.94 138 PHE B N 1
ATOM 3377 C CA . PHE B 1 138 ? -12.438 -4.875 -9.586 1 89.94 138 PHE B CA 1
ATOM 3378 C C . PHE B 1 138 ? -13.789 -5.574 -9.555 1 89.94 138 PHE B C 1
ATOM 3380 O O . PHE B 1 138 ? -14.758 -5.09 -10.141 1 89.94 138 PHE B O 1
ATOM 3387 N N . ASP B 1 139 ? -13.781 -6.695 -8.93 1 88.75 139 ASP B N 1
ATOM 3388 C CA . ASP B 1 139 ? -15.039 -7.398 -8.695 1 88.75 139 ASP B CA 1
ATOM 3389 C C . ASP B 1 139 ? -15.719 -6.906 -7.422 1 88.75 139 ASP B C 1
ATOM 3391 O O . ASP B 1 139 ? -16.938 -6.836 -7.352 1 88.75 139 ASP B O 1
ATOM 3395 N N . LEU B 1 140 ? -14.938 -6.648 -6.41 1 95.69 140 LEU B N 1
ATOM 3396 C CA . LEU B 1 140 ? -15.383 -6.141 -5.113 1 95.69 140 LEU B CA 1
ATOM 3397 C C . LEU B 1 140 ? -14.492 -4.992 -4.648 1 95.69 140 LEU B C 1
ATOM 3399 O O . LEU B 1 140 ? -13.312 -4.934 -5 1 95.69 140 LEU B O 1
ATOM 3403 N N . GLY B 1 141 ? -15.078 -4.039 -3.936 1 97.19 141 GLY B N 1
ATOM 3404 C CA . GLY B 1 141 ? -14.344 -2.932 -3.346 1 97.19 141 GLY B CA 1
ATOM 3405 C C . GLY B 1 141 ? -14.602 -2.77 -1.859 1 97.19 141 GLY B C 1
ATOM 3406 O O . GLY B 1 141 ? -15.742 -2.848 -1.409 1 97.19 141 GLY B O 1
ATOM 3407 N N . LEU B 1 142 ? -13.562 -2.662 -1.096 1 97.19 142 LEU B N 1
ATOM 3408 C CA . LEU B 1 142 ? -13.633 -2.365 0.331 1 97.19 142 LEU B CA 1
ATOM 3409 C C . LEU B 1 142 ? -13.25 -0.915 0.604 1 97.19 142 LEU B C 1
ATOM 3411 O O . LEU B 1 142 ? -12.109 -0.519 0.378 1 97.19 142 LEU B O 1
ATOM 3415 N N . VAL B 1 143 ? -14.219 -0.136 1.085 1 95.75 143 VAL B N 1
ATOM 3416 C CA . VAL B 1 143 ? -13.977 1.286 1.305 1 95.75 143 VAL B CA 1
ATOM 3417 C C . VAL B 1 143 ? -14.531 1.701 2.666 1 95.75 143 VAL B C 1
ATOM 3419 O O . VAL B 1 143 ? -15.375 1.004 3.238 1 95.75 143 VAL B O 1
ATOM 3422 N N . ASN B 1 144 ? -13.984 2.73 3.176 1 96.06 144 ASN B N 1
ATOM 3423 C CA . ASN B 1 144 ? -14.453 3.295 4.438 1 96.06 144 ASN B CA 1
ATOM 3424 C C . ASN B 1 144 ? -15.305 4.539 4.211 1 96.06 144 ASN B C 1
ATOM 3426 O O . ASN B 1 144 ? -15.086 5.277 3.248 1 96.06 144 ASN B O 1
ATOM 3430 N N . TYR B 1 145 ? -16.234 4.75 5.105 1 93.62 145 TYR B N 1
ATOM 3431 C CA . TYR B 1 145 ? -17.031 5.973 5.199 1 93.62 145 TYR B CA 1
ATOM 3432 C C . TYR B 1 145 ? -17.125 6.449 6.645 1 93.62 145 TYR B C 1
ATOM 3434 O O . TYR B 1 145 ? -17 5.656 7.578 1 93.62 145 TYR B O 1
ATOM 3442 N N . LEU B 1 146 ? -17.25 7.77 6.766 1 91.88 146 LEU B N 1
ATOM 3443 C CA . LEU B 1 146 ? -17.703 8.289 8.055 1 91.88 146 LEU B CA 1
ATOM 3444 C C . LEU B 1 146 ? -19.219 8.25 8.148 1 91.88 146 LEU B C 1
ATOM 3446 O O . LEU B 1 146 ? -19.922 8.508 7.168 1 91.88 146 LEU B O 1
ATOM 3450 N N . ARG B 1 147 ? -19.641 7.879 9.32 1 89.38 147 ARG B N 1
ATOM 3451 C CA . ARG B 1 147 ? -21.094 7.918 9.477 1 89.38 147 ARG B CA 1
ATOM 3452 C C . ARG B 1 147 ? -21.641 9.289 9.102 1 89.38 147 ARG B C 1
ATOM 3454 O O . ARG B 1 147 ? -21.141 10.32 9.547 1 89.38 147 ARG B O 1
ATOM 3461 N N . GLY B 1 148 ? -22.656 9.258 8.305 1 83.06 148 GLY B N 1
ATOM 3462 C CA . GLY B 1 148 ? -23.25 10.492 7.824 1 83.06 148 GLY B CA 1
ATOM 3463 C C . GLY B 1 148 ? -22.828 10.859 6.418 1 83.06 148 GLY B C 1
ATOM 3464 O O . GLY B 1 148 ? -23.438 11.719 5.777 1 83.06 148 GLY B O 1
ATOM 3465 N N . ASP B 1 149 ? -21.688 10.234 5.961 1 81.44 149 ASP B N 1
ATOM 3466 C CA . ASP B 1 149 ? -21.266 10.461 4.582 1 81.44 149 ASP B CA 1
ATOM 3467 C C . ASP B 1 149 ? -22.344 10 3.604 1 81.44 149 ASP B C 1
ATOM 3469 O O . ASP B 1 149 ? -23.078 9.047 3.879 1 81.44 149 ASP B O 1
ATOM 3473 N N . ASP B 1 150 ? -22.391 10.719 2.521 1 74.94 150 ASP B N 1
ATOM 3474 C CA . ASP B 1 150 ? -23.203 10.203 1.423 1 74.94 150 ASP B CA 1
ATOM 3475 C C . ASP B 1 150 ? -22.5 9.047 0.714 1 74.94 150 ASP B C 1
ATOM 3477 O O . ASP B 1 150 ? -21.312 9.133 0.402 1 74.94 150 ASP B O 1
ATOM 3481 N N . MET B 1 151 ? -23.266 7.996 0.654 1 75.31 151 MET B N 1
ATOM 3482 C CA . MET B 1 151 ? -22.703 6.895 -0.131 1 75.31 151 MET B CA 1
ATOM 3483 C C . MET B 1 151 ? -23 7.086 -1.615 1 75.31 151 MET B C 1
ATOM 3485 O O . MET B 1 151 ? -24.109 7.496 -1.987 1 75.31 151 MET B O 1
ATOM 3489 N N . PRO B 1 152 ? -21.938 6.938 -2.391 1 67.81 152 PRO B N 1
ATOM 3490 C CA . PRO B 1 152 ? -22.203 7.117 -3.818 1 67.81 152 PRO B CA 1
ATOM 3491 C C . PRO B 1 152 ? -23.266 6.156 -4.348 1 67.81 152 PRO B C 1
ATOM 3493 O O . PRO B 1 152 ? -23.266 4.977 -3.979 1 67.81 152 PRO B O 1
ATOM 3496 N N . PRO B 1 153 ? -24.109 6.84 -5.18 1 68.62 153 PRO B N 1
ATOM 3497 C CA . PRO B 1 153 ? -25.062 5.941 -5.836 1 68.62 153 PRO B CA 1
ATOM 3498 C C . PRO B 1 153 ? -24.406 5.051 -6.887 1 68.62 153 PRO B C 1
ATOM 3500 O O . PRO B 1 153 ? -23.297 5.336 -7.336 1 68.62 153 PRO B O 1
ATOM 3503 N N . GLY B 1 154 ? -24.891 3.824 -7.059 1 80.38 154 GLY B N 1
ATOM 3504 C CA . GLY B 1 154 ? -24.453 3.055 -8.211 1 80.38 154 GLY B CA 1
ATOM 3505 C C . GLY B 1 154 ? -23.797 1.744 -7.84 1 80.38 154 GLY B C 1
ATOM 3506 O O . GLY B 1 154 ? -23.469 0.937 -8.711 1 80.38 154 GLY B O 1
ATOM 3507 N N . PHE B 1 155 ? -23.5 1.758 -6.57 1 89.31 155 PHE B N 1
ATOM 3508 C CA . PHE B 1 155 ? -22.906 0.494 -6.145 1 89.31 155 PHE B CA 1
ATOM 3509 C C . PHE B 1 155 ? -23.812 -0.209 -5.133 1 89.31 155 PHE B C 1
ATOM 3511 O O . PHE B 1 155 ? -24.469 0.444 -4.32 1 89.31 155 PHE B O 1
ATOM 3518 N N . GLU B 1 156 ? -23.906 -1.48 -5.293 1 92.75 156 GLU B N 1
ATOM 3519 C CA . GLU B 1 156 ? -24.422 -2.244 -4.16 1 92.75 156 GLU B CA 1
ATOM 3520 C C . GLU B 1 156 ? -23.469 -2.195 -2.977 1 92.75 156 GLU B C 1
ATOM 3522 O O . GLU B 1 156 ? -22.297 -2.557 -3.105 1 92.75 156 GLU B O 1
ATOM 3527 N N . THR B 1 157 ? -23.984 -1.718 -1.921 1 94.94 157 THR B N 1
ATOM 3528 C CA . THR B 1 157 ? -23.125 -1.474 -0.768 1 94.94 157 THR B CA 1
ATOM 3529 C C . THR B 1 157 ? -23.609 -2.271 0.442 1 94.94 157 THR B C 1
ATOM 3531 O O . THR B 1 157 ? -24.797 -2.252 0.775 1 94.94 157 THR B O 1
ATOM 3534 N N . THR B 1 158 ? -22.703 -3.01 1.043 1 95.94 158 THR B N 1
ATOM 3535 C CA . THR B 1 158 ? -22.969 -3.766 2.26 1 95.94 158 THR B CA 1
ATOM 3536 C C . THR B 1 158 ? -22.062 -3.301 3.4 1 95.94 158 THR B C 1
ATOM 3538 O O . THR B 1 158 ? -20.844 -3.307 3.271 1 95.94 158 THR B O 1
ATOM 3541 N N . GLU B 1 159 ? -22.688 -2.873 4.512 1 95.5 159 GLU B N 1
ATOM 3542 C CA . GLU B 1 159 ? -21.891 -2.514 5.688 1 95.5 159 GLU B CA 1
ATOM 3543 C C . GLU B 1 159 ? -21.312 -3.752 6.363 1 95.5 159 GLU B C 1
ATOM 3545 O O . GLU B 1 159 ? -22.031 -4.73 6.598 1 95.5 159 GLU B O 1
ATOM 3550 N N . LEU B 1 160 ? -20.062 -3.725 6.613 1 97.56 160 LEU B N 1
ATOM 3551 C CA . LEU B 1 160 ? -19.406 -4.875 7.215 1 97.56 160 LEU B CA 1
ATOM 3552 C C . LEU B 1 160 ? -19.047 -4.594 8.672 1 97.56 160 LEU B C 1
ATOM 3554 O O . LEU B 1 160 ? -19.5 -5.289 9.57 1 97.56 160 LEU B O 1
ATOM 3558 N N . LEU B 1 161 ? -18.25 -3.574 8.891 1 97 161 LEU B N 1
ATOM 3559 C CA . LEU B 1 161 ? -17.797 -3.232 10.234 1 97 161 LEU B CA 1
ATOM 3560 C C . LEU B 1 161 ? -18.109 -1.775 10.562 1 97 161 LEU B C 1
ATOM 3562 O O . LEU B 1 161 ? -18.234 -0.95 9.656 1 97 161 LEU B O 1
ATOM 3566 N N . CYS B 1 162 ? -18.219 -1.49 11.797 1 96 162 CYS B N 1
ATOM 3567 C CA . CYS B 1 162 ? -18.328 -0.148 12.359 1 96 162 CYS B CA 1
ATOM 3568 C C . CYS B 1 162 ? -17.344 0.029 13.516 1 96 162 CYS B C 1
ATOM 3570 O O . CYS B 1 162 ? -17.359 -0.744 14.477 1 96 162 CYS B O 1
ATOM 3572 N N . GLY B 1 163 ? -16.484 0.962 13.336 1 95.88 163 GLY B N 1
ATOM 3573 C CA . GLY B 1 163 ? -15.5 1.21 14.375 1 95.88 163 GLY B CA 1
ATOM 3574 C C . GLY B 1 163 ? -15.328 2.682 14.695 1 95.88 163 GLY B C 1
ATOM 3575 O O . GLY B 1 163 ? -16.203 3.496 14.391 1 95.88 163 GLY B O 1
ATOM 3576 N N . ARG B 1 164 ? -14.219 2.955 15.422 1 96.06 164 ARG B N 1
ATOM 3577 C CA . ARG B 1 164 ? -13.883 4.312 15.844 1 96.06 164 ARG B CA 1
ATOM 3578 C C . ARG B 1 164 ? -12.469 4.688 15.414 1 96.06 164 ARG B C 1
ATOM 3580 O O . ARG B 1 164 ? -11.594 3.828 15.344 1 96.06 164 ARG B O 1
ATOM 3587 N N . PRO B 1 165 ? -12.375 6.016 15.078 1 96.44 165 PRO B N 1
ATOM 3588 C CA . PRO B 1 165 ? -10.984 6.453 14.914 1 96.44 165 PRO B CA 1
ATOM 3589 C C . PRO B 1 165 ? -10.18 6.355 16.203 1 96.44 165 PRO B C 1
ATOM 3591 O O . PRO B 1 165 ? -10.688 6.691 17.281 1 96.44 165 PRO B O 1
ATOM 3594 N N . VAL B 1 166 ? -8.969 5.867 16.141 1 97.38 166 VAL B N 1
ATOM 3595 C CA . VAL B 1 166 ? -8.062 5.758 17.281 1 97.38 166 VAL B CA 1
ATOM 3596 C C . VAL B 1 166 ? -6.691 6.309 16.906 1 97.38 166 VAL B C 1
ATOM 3598 O O . VAL B 1 166 ? -6.359 6.414 15.719 1 97.38 166 VAL B O 1
ATOM 3601 N N . VAL B 1 167 ? -5.973 6.637 17.891 1 97.69 167 VAL B N 1
ATOM 3602 C CA . VAL B 1 167 ? -4.602 7.098 17.703 1 97.69 167 VAL B CA 1
ATOM 3603 C C . VAL B 1 167 ? -3.639 5.914 17.812 1 97.69 167 VAL B C 1
ATOM 3605 O O . VAL B 1 167 ? -3.652 5.191 18.812 1 97.69 167 VAL B O 1
ATOM 3608 N N . CYS B 1 168 ? -2.92 5.66 16.781 1 98.19 168 CYS B N 1
ATOM 3609 C CA . CYS B 1 168 ? -1.873 4.645 16.734 1 98.19 168 CYS B CA 1
ATOM 3610 C C . CYS B 1 168 ? -0.507 5.258 17.016 1 98.19 168 CYS B C 1
ATOM 3612 O O . CYS B 1 168 ? -0.073 6.168 16.312 1 98.19 168 CYS B O 1
ATOM 3614 N N . VAL B 1 169 ? 0.158 4.801 18.031 1 98.31 169 VAL B N 1
ATOM 3615 C CA . VAL B 1 169 ? 1.416 5.391 18.484 1 98.31 169 VAL B CA 1
ATOM 3616 C C . VAL B 1 169 ? 2.377 4.289 18.922 1 98.31 169 VAL B C 1
ATOM 3618 O O . VAL B 1 169 ? 1.965 3.15 19.141 1 98.31 169 VAL B O 1
ATOM 3621 N N . ARG B 1 170 ? 3.627 4.645 19 1 98.19 170 ARG B N 1
ATOM 3622 C CA . ARG B 1 170 ? 4.57 3.756 19.672 1 98.19 170 ARG B CA 1
ATOM 3623 C C . ARG B 1 170 ? 4.293 3.699 21.172 1 98.19 170 ARG B C 1
ATOM 3625 O O . ARG B 1 170 ? 3.84 4.684 21.766 1 98.19 170 ARG B O 1
ATOM 3632 N N . PRO B 1 171 ? 4.637 2.584 21.797 1 98 171 PRO B N 1
ATOM 3633 C CA . PRO B 1 171 ? 4.391 2.461 23.234 1 98 171 PRO B CA 1
ATOM 3634 C C . PRO B 1 171 ? 5.203 3.451 24.062 1 98 171 PRO B C 1
ATOM 3636 O O . PRO B 1 171 ? 4.816 3.789 25.172 1 98 171 PRO B O 1
ATOM 3639 N N . ASP B 1 172 ? 6.262 3.912 23.484 1 97.69 172 ASP B N 1
ATOM 3640 C CA . ASP B 1 172 ? 7.121 4.824 24.234 1 97.69 172 ASP B CA 1
ATOM 3641 C C . ASP B 1 172 ? 6.777 6.281 23.922 1 97.69 172 ASP B C 1
ATOM 3643 O O . ASP B 1 172 ? 7.43 7.195 24.422 1 97.69 172 ASP B O 1
ATOM 3647 N N . SER B 1 173 ? 5.785 6.527 23.141 1 96.88 173 SER B N 1
ATOM 3648 C CA . SER B 1 173 ? 5.324 7.879 22.844 1 96.88 173 SER B CA 1
ATOM 3649 C C . SER B 1 173 ? 4.684 8.523 24.062 1 96.88 173 SER B C 1
ATOM 3651 O O . SER B 1 173 ? 4.004 7.855 24.844 1 96.88 173 SER B O 1
ATOM 3653 N N . PRO B 1 174 ? 4.84 9.852 24.25 1 96.69 174 PRO B N 1
ATOM 3654 C CA . PRO B 1 174 ? 4.098 10.555 25.297 1 96.69 174 PRO B CA 1
ATOM 3655 C C . PRO B 1 174 ? 2.588 10.375 25.172 1 96.69 174 PRO B C 1
ATOM 3657 O O . PRO B 1 174 ? 1.882 10.344 26.188 1 96.69 174 PRO B O 1
ATOM 3660 N N . LEU B 1 175 ? 2.15 10.219 24.016 1 97.56 175 LEU B N 1
ATOM 3661 C CA . LEU B 1 175 ? 0.718 10.055 23.797 1 97.56 175 LEU B CA 1
ATOM 3662 C C . LEU B 1 175 ? 0.228 8.719 24.344 1 97.56 175 LEU B C 1
ATOM 3664 O O . LEU B 1 175 ? -0.947 8.586 24.688 1 97.56 175 LEU B O 1
ATOM 3668 N N . ALA B 1 176 ? 1.086 7.727 24.391 1 97.94 176 ALA B N 1
ATOM 3669 C CA . ALA B 1 176 ? 0.718 6.395 24.875 1 97.94 176 ALA B CA 1
ATOM 3670 C C . ALA B 1 176 ? 0.423 6.402 26.359 1 97.94 176 ALA B C 1
ATOM 3672 O O . ALA B 1 176 ? -0.214 5.484 26.891 1 97.94 176 ALA B O 1
ATOM 3673 N N . ALA B 1 177 ? 0.879 7.395 27.062 1 97.38 177 ALA B N 1
ATOM 3674 C CA . ALA B 1 177 ? 0.688 7.492 28.5 1 97.38 177 ALA B CA 1
ATOM 3675 C C . ALA B 1 177 ? -0.679 8.078 28.844 1 97.38 177 ALA B C 1
ATOM 3677 O O . ALA B 1 177 ? -1.125 8.016 29.984 1 97.38 177 ALA B O 1
ATOM 3678 N N . LEU B 1 178 ? -1.292 8.617 27.859 1 97.44 178 LEU B N 1
ATOM 3679 C CA . LEU B 1 178 ? -2.59 9.25 28.062 1 97.44 178 LEU B CA 1
ATOM 3680 C C . LEU B 1 178 ? -3.715 8.227 27.984 1 97.44 178 LEU B C 1
ATOM 3682 O O . LEU B 1 178 ? -3.613 7.242 27.25 1 97.44 178 LEU B O 1
ATOM 3686 N N . ASP B 1 179 ? -4.785 8.484 28.719 1 96.38 179 ASP B N 1
ATOM 3687 C CA . ASP B 1 179 ? -5.973 7.641 28.609 1 96.38 179 ASP B CA 1
ATOM 3688 C C . ASP B 1 179 ? -6.691 7.871 27.281 1 96.38 179 ASP B C 1
ATOM 3690 O O . ASP B 1 179 ? -7.266 6.945 26.719 1 96.38 179 ASP B O 1
ATOM 3694 N N . ALA B 1 180 ? -6.691 9.094 26.891 1 97.38 180 ALA B N 1
ATOM 3695 C CA . ALA B 1 180 ? -7.258 9.531 25.625 1 97.38 180 ALA B CA 1
ATOM 3696 C C . ALA B 1 180 ? -6.473 10.711 25.047 1 97.38 180 ALA B C 1
ATOM 3698 O O . ALA B 1 180 ? -5.918 11.516 25.797 1 97.38 180 ALA B O 1
ATOM 3699 N N . VAL B 1 181 ? -6.449 10.758 23.766 1 97.38 181 VAL B N 1
ATOM 3700 C CA . VAL B 1 181 ? -5.652 11.789 23.094 1 97.38 181 VAL B CA 1
ATOM 3701 C C . VAL B 1 181 ? -6.57 12.852 22.5 1 97.38 181 VAL B C 1
ATOM 3703 O O . VAL B 1 181 ? -7.477 12.523 21.734 1 97.38 181 VAL B O 1
ATOM 3706 N N . ASP B 1 182 ? -6.348 14.062 22.812 1 95.31 182 ASP B N 1
ATOM 3707 C CA . ASP B 1 182 ? -7.113 15.141 22.203 1 95.31 182 ASP B CA 1
ATOM 3708 C C . ASP B 1 182 ? -6.352 15.766 21.031 1 95.31 182 ASP B C 1
ATOM 3710 O O . ASP B 1 182 ? -5.203 15.398 20.781 1 95.31 182 ASP B O 1
ATOM 3714 N N . ALA B 1 183 ? -7.035 16.703 20.359 1 92.19 183 ALA B N 1
ATOM 3715 C CA . ALA B 1 183 ? -6.477 17.297 19.156 1 92.19 183 ALA B CA 1
ATOM 3716 C C . ALA B 1 183 ? -5.188 18.062 19.453 1 92.19 183 ALA B C 1
ATOM 3718 O O . ALA B 1 183 ? -4.227 18 18.688 1 92.19 183 ALA B O 1
ATOM 3719 N N . ASP B 1 184 ? -5.133 18.719 20.562 1 91.56 184 ASP B N 1
ATOM 3720 C CA . ASP B 1 184 ? -3.959 19.516 20.922 1 91.56 184 ASP B CA 1
ATOM 3721 C C . ASP B 1 184 ? -2.76 18.609 21.203 1 91.56 184 ASP B C 1
ATOM 3723 O O . ASP B 1 184 ? -1.642 18.906 20.781 1 91.56 184 ASP B O 1
ATOM 3727 N N . SER B 1 185 ? -3.029 17.547 22 1 93.38 185 SER B N 1
ATOM 3728 C CA . SER B 1 185 ? -1.963 16.594 22.266 1 93.38 185 SER B CA 1
ATOM 3729 C C . SER B 1 185 ? -1.465 15.945 20.969 1 93.38 185 SER B C 1
ATOM 3731 O O . SER B 1 185 ? -0.264 15.727 20.812 1 93.38 185 SER B O 1
ATOM 3733 N N . LEU B 1 186 ? -2.387 15.672 20.062 1 92.25 186 LEU B N 1
ATOM 3734 C CA . LEU B 1 186 ? -2.045 15.078 18.781 1 92.25 186 LEU B CA 1
ATOM 3735 C C . LEU B 1 186 ? -1.149 16.016 17.969 1 92.25 186 LEU B C 1
ATOM 3737 O O . LEU B 1 186 ? -0.188 15.57 17.344 1 92.25 186 LEU B O 1
ATOM 3741 N N . LEU B 1 187 ? -1.396 17.281 18.047 1 89.25 187 LEU B N 1
ATOM 3742 C CA . LEU B 1 187 ? -0.676 18.281 17.266 1 89.25 187 LEU B CA 1
ATOM 3743 C C . LEU B 1 187 ? 0.714 18.516 17.844 1 89.25 187 LEU B C 1
ATOM 3745 O O . LEU B 1 187 ? 1.571 19.109 17.188 1 89.25 187 LEU B O 1
ATOM 3749 N N . ALA B 1 188 ? 0.908 18.078 19.031 1 88.56 188 ALA B N 1
ATOM 3750 C CA . ALA B 1 188 ? 2.197 18.281 19.688 1 88.56 188 ALA B CA 1
ATOM 3751 C C . ALA B 1 188 ? 3.223 17.25 19.203 1 88.56 188 ALA B C 1
ATOM 3753 O O . ALA B 1 188 ? 4.418 17.391 19.469 1 88.56 188 ALA B O 1
ATOM 3754 N N . GLU B 1 189 ? 2.801 16.234 18.469 1 88.81 189 GLU B N 1
ATOM 3755 C CA . GLU B 1 189 ? 3.66 15.188 17.922 1 88.81 189 GLU B CA 1
ATOM 3756 C C . GLU B 1 189 ? 3.615 15.164 16.391 1 88.81 189 GLU B C 1
ATOM 3758 O O . GLU B 1 189 ? 2.627 15.594 15.797 1 88.81 189 GLU B O 1
ATOM 3763 N N . PRO B 1 190 ? 4.754 14.648 15.773 1 89.31 190 PRO B N 1
ATOM 3764 C CA . PRO B 1 190 ? 4.652 14.422 14.328 1 89.31 190 PRO B CA 1
ATOM 3765 C C . PRO B 1 190 ? 3.523 13.461 13.953 1 89.31 190 PRO B C 1
ATOM 3767 O O . PRO B 1 190 ? 3.248 12.516 14.695 1 89.31 190 PRO B O 1
ATOM 3770 N N . LEU B 1 191 ? 2.949 13.766 12.82 1 91.88 191 LEU B N 1
ATOM 3771 C CA . LEU B 1 191 ? 1.814 12.945 12.406 1 91.88 191 LEU B CA 1
ATOM 3772 C C . LEU B 1 191 ? 2.08 12.297 11.055 1 91.88 191 LEU B C 1
ATOM 3774 O O . LEU B 1 191 ? 2.633 12.93 10.148 1 91.88 191 LEU B O 1
ATOM 3778 N N . VAL B 1 192 ? 1.787 11.047 11 1 93.88 192 VAL B N 1
ATOM 3779 C CA . VAL B 1 192 ? 1.665 10.344 9.727 1 93.88 192 VAL B CA 1
ATOM 3780 C C . VAL B 1 192 ? 0.21 10.367 9.258 1 93.88 192 VAL B C 1
ATOM 3782 O O . VAL B 1 192 ? -0.632 9.648 9.805 1 93.88 192 VAL B O 1
ATOM 3785 N N . VAL B 1 193 ? -0.071 11.156 8.25 1 90.5 193 VAL B N 1
ATOM 3786 C CA . VAL B 1 193 ? -1.458 11.312 7.824 1 90.5 193 VAL B CA 1
ATOM 3787 C C . VAL B 1 193 ? -1.684 10.562 6.516 1 90.5 193 VAL B C 1
ATOM 3789 O O . VAL B 1 193 ? -0.738 10.312 5.766 1 90.5 193 VAL B O 1
ATOM 3792 N N . MET B 1 194 ? -2.934 10.156 6.316 1 91.06 194 MET B N 1
ATOM 3793 C CA . MET B 1 194 ? -3.275 9.57 5.023 1 91.06 194 MET B CA 1
ATOM 3794 C C . MET B 1 194 ? -3.318 10.641 3.936 1 91.06 194 MET B C 1
ATOM 3796 O O . MET B 1 194 ? -3.676 11.789 4.199 1 91.06 194 MET B O 1
ATOM 3800 N N . ARG B 1 195 ? -2.957 10.234 2.773 1 86.19 195 ARG B N 1
ATOM 3801 C CA . ARG B 1 195 ? -3.037 11.141 1.63 1 86.19 195 ARG B CA 1
ATOM 3802 C C . ARG B 1 195 ? -4.484 11.516 1.336 1 86.19 195 ARG B C 1
ATOM 3804 O O . ARG B 1 195 ? -5.414 10.828 1.757 1 86.19 195 ARG B O 1
ATOM 3811 N N . SER B 1 196 ? -4.535 12.609 0.609 1 80.81 196 SER B N 1
ATOM 3812 C CA . SER B 1 196 ? -5.859 13.008 0.144 1 80.81 196 SER B CA 1
ATOM 3813 C C . SER B 1 196 ? -6.516 11.898 -0.672 1 80.81 196 SER B C 1
ATOM 3815 O O . SER B 1 196 ? -5.852 11.219 -1.454 1 80.81 196 SER B O 1
ATOM 3817 N N . GLY B 1 197 ? -7.781 11.648 -0.443 1 81.25 197 GLY B N 1
ATOM 3818 C CA . GLY B 1 197 ? -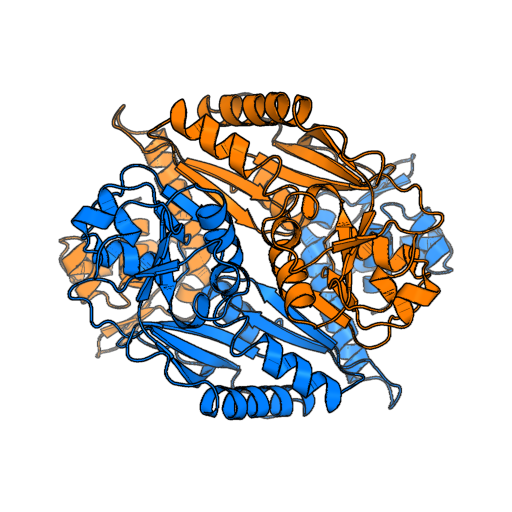8.508 10.57 -1.104 1 81.25 197 GLY B CA 1
ATOM 3819 C C . GLY B 1 197 ? -8.914 9.461 -0.156 1 81.25 197 GLY B C 1
ATOM 3820 O O . GLY B 1 197 ? -9.766 8.633 -0.491 1 81.25 197 GLY B O 1
ATOM 3821 N N . TYR B 1 198 ? -8.273 9.469 0.918 1 88.25 198 TYR B N 1
ATOM 3822 C CA . TYR B 1 198 ? -8.656 8.547 1.979 1 88.25 198 TYR B CA 1
ATOM 3823 C C . TYR B 1 198 ? -9.617 9.211 2.957 1 88.25 198 TYR B C 1
ATOM 3825 O O . TYR B 1 198 ? -9.484 10.398 3.258 1 88.25 198 TYR B O 1
ATOM 3833 N N . VAL B 1 199 ? -10.5 8.492 3.492 1 89.88 199 VAL B N 1
ATOM 3834 C CA . VAL B 1 199 ? -11.5 9.023 4.41 1 89.88 199 VAL B CA 1
ATOM 3835 C C . VAL B 1 199 ? -10.812 9.547 5.672 1 89.88 199 VAL B C 1
ATOM 3837 O O . VAL B 1 199 ? -11.25 10.539 6.258 1 89.88 199 VAL B O 1
ATOM 3840 N N . MET B 1 200 ? -9.734 8.898 6.059 1 92.31 200 MET B N 1
ATOM 3841 C CA . MET B 1 200 ? -9.07 9.305 7.293 1 92.31 200 MET B CA 1
ATOM 3842 C C . MET B 1 200 ? -8.32 10.625 7.105 1 92.31 200 MET B C 1
ATOM 3844 O O . MET B 1 200 ? -8.023 11.312 8.078 1 92.31 200 MET B O 1
ATOM 3848 N N . HIS B 1 201 ? -7.973 10.906 5.879 1 87.19 201 HIS B N 1
ATOM 3849 C CA . HIS B 1 201 ? -7.457 12.234 5.598 1 87.19 201 HIS B CA 1
ATOM 3850 C C . HIS B 1 201 ? -8.477 13.312 5.961 1 87.19 201 HIS B C 1
ATOM 3852 O O . HIS B 1 201 ? -8.156 14.266 6.672 1 87.19 201 HIS B O 1
ATOM 3858 N N . ARG B 1 202 ? -9.703 13.141 5.512 1 82.12 202 ARG B N 1
ATOM 3859 C CA . ARG B 1 202 ? -10.781 14.086 5.781 1 82.12 202 ARG B CA 1
ATOM 3860 C C . ARG B 1 202 ? -11.094 14.141 7.273 1 82.12 202 ARG B C 1
ATOM 3862 O O . ARG B 1 202 ? -11.312 15.227 7.824 1 82.12 202 ARG B O 1
ATOM 3869 N N . PHE B 1 203 ? -11.094 13.039 7.828 1 91.56 203 PHE B N 1
ATOM 3870 C CA . PHE B 1 203 ? -11.398 12.984 9.25 1 91.56 203 PHE B CA 1
ATOM 3871 C C . PHE B 1 203 ? -10.391 13.797 10.055 1 91.56 203 PHE B C 1
ATOM 3873 O O . PHE B 1 203 ? -10.766 14.609 10.898 1 91.56 203 PHE B O 1
ATOM 3880 N N . VAL B 1 204 ? -9.094 13.562 9.828 1 88.94 204 VAL B N 1
ATOM 3881 C CA . VAL B 1 204 ? -8.039 14.219 10.586 1 88.94 204 VAL B CA 1
ATOM 3882 C C . VAL B 1 204 ? -8.078 15.727 10.336 1 88.94 204 VAL B C 1
ATOM 3884 O O . VAL B 1 204 ? -7.875 16.516 11.258 1 88.94 204 VAL B O 1
ATOM 3887 N N . HIS B 1 205 ? -8.367 16.062 9.133 1 80.94 205 HIS B N 1
ATOM 3888 C CA . HIS B 1 205 ? -8.484 17.484 8.82 1 80.94 205 HIS B CA 1
ATOM 3889 C C . HIS B 1 205 ? -9.617 18.125 9.602 1 80.94 205 HIS B C 1
ATOM 3891 O O . HIS B 1 205 ? -9.484 19.25 10.078 1 80.94 205 HIS B O 1
ATOM 3897 N N . ARG B 1 206 ? -10.719 17.469 9.703 1 81.25 206 ARG B N 1
ATOM 3898 C CA . ARG B 1 206 ? -11.852 17.969 10.484 1 81.25 206 ARG B CA 1
ATOM 3899 C C . ARG B 1 206 ? -11.508 18.016 11.969 1 81.25 206 ARG B C 1
ATOM 3901 O O . ARG B 1 206 ? -11.828 19 12.648 1 81.25 206 ARG B O 1
ATOM 3908 N N . LEU B 1 207 ? -10.867 16.969 12.398 1 87.19 207 LEU B N 1
ATOM 3909 C CA . LEU B 1 207 ? -10.5 16.844 13.805 1 87.19 207 LEU B CA 1
ATOM 3910 C C . LEU B 1 207 ? -9.602 18 14.227 1 87.19 207 LEU B C 1
ATOM 3912 O O . LEU B 1 207 ? -9.773 18.547 15.32 1 87.19 207 LEU B O 1
ATOM 3916 N N . LEU B 1 208 ? -8.719 18.375 13.336 1 83.06 208 LEU B N 1
ATOM 3917 C CA . LEU B 1 208 ? -7.727 19.391 13.68 1 83.06 208 LEU B CA 1
ATOM 3918 C C . LEU B 1 208 ? -8.234 20.797 13.336 1 83.06 208 LEU B C 1
ATOM 3920 O O . LEU B 1 208 ? -7.527 21.781 13.562 1 83.06 208 LEU B O 1
ATOM 3924 N N . ARG B 1 209 ? -9.438 20.922 12.898 1 75.31 209 ARG B N 1
ATOM 3925 C CA . ARG B 1 209 ? -10.094 22.203 12.594 1 75.31 209 ARG B CA 1
ATOM 3926 C C . ARG B 1 209 ? -9.219 23.062 11.695 1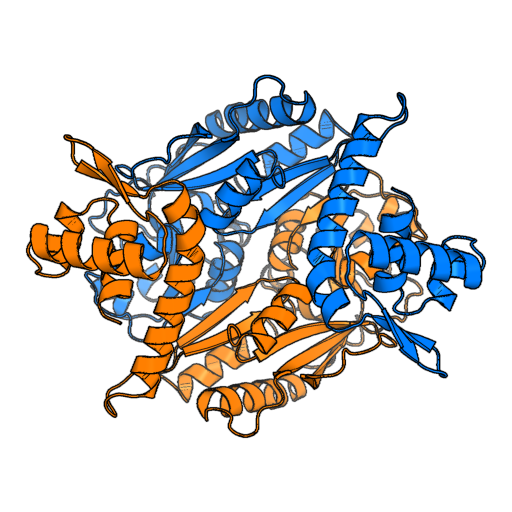 75.31 209 ARG B C 1
ATOM 3928 O O . ARG B 1 209 ? -9.039 24.25 11.953 1 75.31 209 ARG B O 1
ATOM 3935 N N . GLY B 1 210 ? -8.656 22.391 10.789 1 67.12 210 GLY B N 1
ATOM 3936 C CA . GLY B 1 210 ? -7.879 23.109 9.797 1 67.12 210 GLY B CA 1
ATOM 3937 C C . GLY B 1 210 ? -6.477 23.453 10.258 1 67.12 210 GLY B C 1
ATOM 3938 O O . GLY B 1 210 ? -5.676 24 9.5 1 67.12 210 GLY B O 1
ATOM 3939 N N . ARG B 1 211 ? -6.211 23.188 11.539 1 74.06 211 ARG B N 1
ATOM 3940 C CA . ARG B 1 211 ? -4.848 23.406 12.008 1 74.06 211 ARG B CA 1
ATOM 3941 C C . ARG B 1 211 ? -3.875 22.438 11.359 1 74.06 211 ARG B C 1
ATOM 3943 O O . ARG B 1 211 ? -4.219 21.281 11.109 1 74.06 211 ARG B O 1
ATOM 3950 N N . ALA B 1 212 ? -2.885 23.062 10.789 1 62.59 212 ALA B N 1
ATOM 3951 C CA . ALA B 1 212 ? -1.903 22.203 10.141 1 62.59 212 ALA B CA 1
ATOM 3952 C C . ALA B 1 212 ? -0.963 21.562 11.156 1 62.59 212 ALA B C 1
ATOM 3954 O O . ALA B 1 212 ? -0.385 22.266 11.992 1 62.59 212 ALA B O 1
ATOM 3955 N N . PRO B 1 213 ? -1.241 20.297 11.234 1 60.28 213 PRO B N 1
ATOM 3956 C CA . PRO B 1 213 ? -0.182 19.719 12.07 1 60.28 213 PRO B CA 1
ATOM 3957 C C . PRO B 1 213 ? 1.216 20.141 11.617 1 60.28 213 PRO B C 1
ATOM 3959 O O . PRO B 1 213 ? 1.405 20.516 10.461 1 60.28 213 PRO B O 1
ATOM 3962 N N . SER B 1 214 ? 2.025 20.547 12.648 1 55.47 214 SER B N 1
ATOM 3963 C CA . SER B 1 214 ? 3.396 20.734 12.188 1 55.47 214 SER B CA 1
ATOM 3964 C C . SER B 1 214 ? 3.711 19.797 11.023 1 55.47 214 SER B C 1
ATOM 3966 O O . SER B 1 214 ? 2.848 19.031 10.578 1 55.47 214 SER B O 1
ATOM 3968 N N . PHE B 1 215 ? 4.957 18.891 10.977 1 55.72 215 PHE B N 1
ATOM 3969 C CA . PHE B 1 215 ? 5.539 18.125 9.875 1 55.72 215 PHE B CA 1
ATOM 3970 C C . PHE B 1 215 ? 4.836 16.797 9.703 1 55.72 215 PHE B C 1
ATOM 3972 O O . PHE B 1 215 ? 4.566 16.094 10.688 1 55.72 215 PHE B O 1
ATOM 3979 N N . SER B 1 216 ? 4.059 16.688 8.461 1 67.12 216 SER B N 1
ATOM 3980 C CA . SER B 1 216 ? 3.258 15.477 8.297 1 67.12 216 SER B CA 1
ATOM 3981 C C . SER B 1 216 ? 3.787 14.609 7.156 1 67.12 216 SER B C 1
ATOM 3983 O O . SER B 1 216 ? 4.477 15.109 6.262 1 67.12 216 SER B O 1
ATOM 3985 N N . TYR B 1 217 ? 4.137 13.305 7.367 1 77.19 217 TYR B N 1
ATOM 3986 C CA . TYR B 1 217 ? 4.203 12.273 6.336 1 77.19 217 TYR B CA 1
ATOM 3987 C C . TYR B 1 217 ? 2.811 11.922 5.828 1 77.19 217 TYR B C 1
ATOM 3989 O O . TYR B 1 217 ? 1.838 11.961 6.586 1 77.19 217 TYR B O 1
ATOM 3997 N N . SER B 1 218 ? 2.738 11.922 4.535 1 80.38 218 SER B N 1
ATOM 3998 C CA . SER B 1 218 ? 1.498 11.352 4.023 1 80.38 218 SER B CA 1
ATOM 3999 C C . SER B 1 218 ? 1.758 10.047 3.279 1 80.38 218 SER B C 1
ATOM 4001 O O . SER B 1 218 ? 2.797 9.891 2.633 1 80.38 218 SER B O 1
ATOM 4003 N N . THR B 1 219 ? 0.881 9.094 3.545 1 81.88 219 THR B N 1
ATOM 4004 C CA . THR B 1 219 ? 1.104 7.77 2.977 1 81.88 219 THR B CA 1
ATOM 4005 C C . THR B 1 219 ? -0.214 7.145 2.527 1 81.88 219 THR B C 1
ATOM 4007 O O . THR B 1 219 ? -1.286 7.695 2.781 1 81.88 219 THR B O 1
ATOM 4010 N N . ASP B 1 220 ? 0.021 6.004 1.847 1 85.94 220 ASP B N 1
ATOM 4011 C CA . ASP B 1 220 ? -1.129 5.238 1.371 1 85.94 220 ASP B CA 1
ATOM 4012 C C . ASP B 1 220 ? -1.45 4.086 2.318 1 85.94 220 ASP B C 1
ATOM 4014 O O . ASP B 1 220 ? -0.632 3.184 2.506 1 85.94 220 ASP B O 1
ATOM 4018 N N . GLY B 1 221 ? -2.584 4.176 2.959 1 85.81 221 GLY B N 1
ATOM 4019 C CA . GLY B 1 221 ? -3.137 2.998 3.611 1 85.81 221 GLY B CA 1
ATOM 4020 C C . GLY B 1 221 ? -2.602 2.787 5.016 1 85.81 221 GLY B C 1
ATOM 4021 O O . GLY B 1 221 ? -1.633 3.436 5.418 1 85.81 221 GLY B O 1
ATOM 4022 N N . ALA B 1 222 ? -3.223 1.918 5.715 1 94.06 222 ALA B N 1
ATOM 4023 C CA . ALA B 1 222 ? -2.953 1.678 7.129 1 94.06 222 ALA B CA 1
ATOM 4024 C C . ALA B 1 222 ? -1.636 0.933 7.32 1 94.06 222 ALA B C 1
ATOM 4026 O O . ALA B 1 222 ? -0.912 1.176 8.289 1 94.06 222 ALA B O 1
ATOM 4027 N N . GLU B 1 223 ? -1.264 0.077 6.32 1 94.94 223 GLU B N 1
ATOM 4028 C CA . GLU B 1 223 ? -0.066 -0.742 6.48 1 94.94 223 GLU B CA 1
ATOM 4029 C C . GLU B 1 223 ? 1.191 0.122 6.52 1 94.94 223 GLU B C 1
ATOM 4031 O O . GLU B 1 223 ? 2.045 -0.054 7.395 1 94.94 223 GLU B O 1
ATOM 4036 N N . MET B 1 224 ? 1.243 1.025 5.613 1 94.25 224 MET B N 1
ATOM 4037 C CA . MET B 1 224 ? 2.387 1.932 5.59 1 94.25 224 MET B CA 1
ATOM 4038 C C . MET B 1 224 ? 2.365 2.869 6.793 1 94.25 224 MET B C 1
ATOM 4040 O O . MET B 1 224 ? 3.398 3.111 7.414 1 94.25 224 MET B O 1
ATOM 4044 N N . GLY B 1 225 ? 1.225 3.391 7.121 1 95.5 225 GLY B N 1
ATOM 4045 C CA . GLY B 1 225 ? 1.103 4.262 8.281 1 95.5 225 GLY B CA 1
ATOM 4046 C C . GLY B 1 225 ? 1.562 3.609 9.57 1 95.5 225 GLY B C 1
ATOM 4047 O O . GLY B 1 225 ? 2.342 4.195 10.32 1 95.5 225 GLY B O 1
ATOM 4048 N N . LYS B 1 226 ? 1.102 2.387 9.789 1 97.69 226 LYS B N 1
ATOM 4049 C CA . LYS B 1 226 ? 1.473 1.664 11.008 1 97.69 226 LYS B CA 1
ATOM 4050 C C . LYS B 1 226 ? 2.973 1.388 11.047 1 97.69 226 LYS B C 1
ATOM 4052 O O . LYS B 1 226 ? 3.6 1.484 12.102 1 97.69 226 LYS B O 1
ATOM 4057 N N . LEU B 1 227 ? 3.531 1.063 9.898 1 97.25 227 LEU B N 1
ATOM 4058 C CA . LEU B 1 227 ? 4.965 0.805 9.82 1 97.25 227 LEU B CA 1
ATOM 4059 C C . LEU B 1 227 ? 5.762 2.059 10.172 1 97.25 227 LEU B C 1
ATOM 4061 O O . LEU B 1 227 ? 6.734 1.991 10.93 1 97.25 227 LEU B O 1
ATOM 4065 N N . MET B 1 228 ? 5.324 3.164 9.617 1 96.06 228 MET B N 1
ATOM 4066 C CA . MET B 1 228 ? 6 4.43 9.891 1 96.06 228 MET B CA 1
ATOM 4067 C C . MET B 1 228 ? 5.918 4.785 11.367 1 96.06 228 MET B C 1
ATOM 4069 O O . MET B 1 228 ? 6.891 5.266 11.953 1 96.06 228 MET B O 1
ATOM 4073 N N . VAL B 1 229 ? 4.797 4.527 11.992 1 97.19 229 VAL B N 1
ATOM 4074 C CA . VAL B 1 229 ? 4.637 4.77 13.422 1 97.19 229 VAL B CA 1
ATOM 4075 C C . VAL B 1 229 ? 5.57 3.854 14.211 1 97.19 229 VAL B C 1
ATOM 4077 O O . VAL B 1 229 ? 6.281 4.305 15.109 1 97.19 229 VAL B O 1
ATOM 4080 N N . ALA B 1 230 ? 5.582 2.584 13.844 1 98.25 230 ALA B N 1
ATOM 4081 C CA . ALA B 1 230 ? 6.426 1.607 14.531 1 98.25 230 ALA B CA 1
ATOM 4082 C C . ALA B 1 230 ? 7.895 2.008 14.469 1 98.25 230 ALA B C 1
ATOM 4084 O O . ALA B 1 230 ? 8.664 1.728 15.391 1 98.25 230 ALA B O 1
ATOM 4085 N N . GLU B 1 231 ? 8.227 2.678 13.414 1 96.88 231 GLU B N 1
ATOM 4086 C CA . GLU B 1 231 ? 9.617 3.053 13.203 1 96.88 231 GLU B CA 1
ATOM 4087 C C . GLU B 1 231 ? 9.898 4.457 13.734 1 96.88 231 GLU B C 1
ATOM 4089 O O . GLU B 1 231 ? 10.977 5.008 13.508 1 96.88 231 GLU B O 1
ATOM 4094 N N . GLY B 1 232 ? 8.938 5.09 14.289 1 94.94 232 GLY B N 1
ATOM 4095 C CA . GLY B 1 232 ? 9.18 6.262 15.117 1 94.94 232 GLY B CA 1
ATOM 4096 C C . GLY B 1 232 ? 8.953 7.57 14.375 1 94.94 232 GLY B C 1
ATOM 4097 O O . GLY B 1 232 ? 9.492 8.609 14.758 1 94.94 232 GLY B O 1
ATOM 4098 N N . LEU B 1 233 ? 8.141 7.535 13.281 1 93.69 233 LEU B N 1
ATOM 4099 C CA . LEU B 1 233 ? 7.949 8.766 12.523 1 93.69 233 LEU B CA 1
ATOM 4100 C C . LEU B 1 233 ? 6.836 9.609 13.125 1 93.69 233 LEU B C 1
ATOM 4102 O O . LEU B 1 233 ? 6.605 10.742 12.688 1 93.69 233 LEU B O 1
ATOM 4106 N N . GLY B 1 234 ? 6.16 9.094 14.117 1 93.94 234 GLY B N 1
ATOM 4107 C CA . GLY B 1 234 ? 5.105 9.859 14.758 1 93.94 234 GLY B CA 1
ATOM 4108 C C . GLY B 1 234 ? 3.869 9.031 15.062 1 93.94 234 GLY B C 1
ATOM 4109 O O . GLY B 1 234 ? 3.963 7.82 15.281 1 93.94 234 GLY B O 1
ATOM 4110 N N . ALA B 1 235 ? 2.73 9.727 15.188 1 96 235 ALA B N 1
ATOM 4111 C CA . ALA B 1 235 ? 1.438 9.094 15.43 1 96 235 ALA B CA 1
ATOM 4112 C C . ALA B 1 235 ? 0.555 9.148 14.188 1 96 235 ALA B C 1
ATOM 4114 O O . ALA B 1 235 ? 0.787 9.961 13.289 1 96 235 ALA B O 1
ATOM 4115 N N . THR B 1 236 ? -0.331 8.258 14.109 1 96.12 236 THR B N 1
ATOM 4116 C CA . THR B 1 236 ? -1.328 8.289 13.047 1 96.12 236 THR B CA 1
ATOM 4117 C C . THR B 1 236 ? -2.723 8.016 13.602 1 96.12 236 THR B C 1
ATOM 4119 O O . THR B 1 236 ? -2.867 7.609 14.758 1 96.12 236 THR B O 1
ATOM 4122 N N . VAL B 1 237 ? -3.766 8.422 12.891 1 96 237 VAL B N 1
ATOM 4123 C CA . VAL B 1 237 ? -5.16 8.18 13.242 1 96 237 VAL B CA 1
ATOM 4124 C C . VAL B 1 237 ? -5.793 7.23 12.219 1 96 237 VAL B C 1
ATOM 4126 O O . VAL B 1 237 ? -5.793 7.512 11.023 1 96 237 VAL B O 1
ATOM 4129 N N . LEU B 1 238 ? -6.23 6.09 12.711 1 97.19 238 LEU B N 1
ATOM 4130 C CA . LEU B 1 238 ? -6.805 5.039 11.883 1 97.19 238 LEU B CA 1
ATOM 4131 C C . LEU B 1 238 ? -8.055 4.449 12.531 1 97.19 238 LEU B C 1
ATOM 4133 O O . LEU B 1 238 ? -8.258 4.613 13.742 1 97.19 238 LEU B O 1
ATOM 4137 N N . PRO B 1 239 ? -8.922 3.826 11.711 1 96.94 239 PRO B N 1
ATOM 4138 C CA . PRO B 1 239 ? -9.969 3.043 12.359 1 96.94 239 PRO B CA 1
ATOM 4139 C C . PRO B 1 239 ? -9.414 1.96 13.281 1 96.94 239 PRO B C 1
ATOM 4141 O O . PRO B 1 239 ? -8.398 1.335 12.969 1 96.94 239 PRO B O 1
ATOM 4144 N N . ASP B 1 240 ? -10.055 1.689 14.398 1 97 240 ASP B N 1
ATOM 4145 C CA . ASP B 1 240 ? -9.586 0.711 15.375 1 97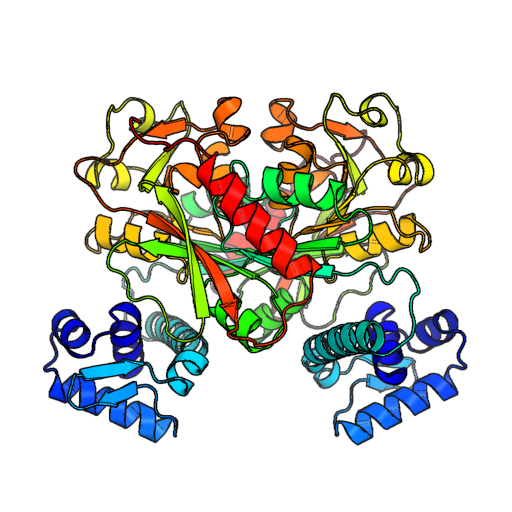 240 ASP B CA 1
ATOM 4146 C C . ASP B 1 240 ? -9.422 -0.667 14.734 1 97 240 ASP B C 1
ATOM 4148 O O . ASP B 1 240 ? -8.453 -1.374 15.016 1 97 240 ASP B O 1
ATOM 4152 N N . PHE B 1 241 ? -10.32 -0.986 13.758 1 96.94 241 PHE B N 1
ATOM 4153 C CA . PHE B 1 241 ? -10.273 -2.312 13.156 1 96.94 241 PHE B CA 1
ATOM 4154 C C . PHE B 1 241 ? -9.086 -2.428 12.203 1 96.94 241 PHE B C 1
ATOM 4156 O O . PHE B 1 241 ? -8.828 -3.5 11.648 1 96.94 241 PHE B O 1
ATOM 4163 N N . SER B 1 242 ? -8.328 -1.345 11.984 1 96.75 242 SER B N 1
ATOM 4164 C CA . SER B 1 242 ? -7.113 -1.417 11.188 1 96.75 242 SER B CA 1
ATOM 4165 C C . SER B 1 242 ? -5.879 -1.559 12.07 1 96.75 242 SER B C 1
ATOM 4167 O O . SER B 1 242 ? -4.777 -1.79 11.57 1 96.75 242 SER B O 1
ATOM 4169 N N . VAL B 1 243 ? -6.012 -1.395 13.359 1 97.81 243 VAL B N 1
ATOM 4170 C CA . VAL B 1 243 ? -4.844 -1.369 14.234 1 97.81 243 VAL B CA 1
ATOM 4171 C C . VAL B 1 243 ? -4.934 -2.504 15.25 1 97.81 243 VAL B C 1
ATOM 4173 O O . VAL B 1 243 ? -3.961 -3.234 15.461 1 97.81 243 VAL B O 1
ATOM 4176 N N . VAL B 1 244 ? -6.098 -2.66 15.852 1 96.12 244 VAL B N 1
ATOM 4177 C CA . VAL B 1 244 ? -6.285 -3.66 16.891 1 96.12 244 VAL B CA 1
ATOM 4178 C C . VAL B 1 244 ? -6.137 -5.059 16.312 1 96.12 244 VAL B C 1
ATOM 4180 O O . VAL B 1 244 ? -6.742 -5.375 15.281 1 96.12 244 VAL B O 1
ATOM 4183 N N . GLY B 1 245 ? -5.301 -5.809 16.891 1 95.81 245 GLY B N 1
ATOM 4184 C CA . GLY B 1 245 ? -5.086 -7.172 16.422 1 95.81 245 GLY B CA 1
ATOM 4185 C C . GLY B 1 245 ? -3.975 -7.285 15.398 1 95.81 245 GLY B C 1
ATOM 4186 O O . GLY B 1 245 ? -3.543 -8.391 15.062 1 95.81 245 GLY B O 1
ATOM 4187 N N . ASP B 1 246 ? -3.52 -6.18 14.844 1 97.44 246 ASP B N 1
ATOM 4188 C CA . ASP B 1 246 ? -2.389 -6.184 13.922 1 97.44 246 ASP B CA 1
ATOM 4189 C C . ASP B 1 246 ? -1.149 -6.797 14.578 1 97.44 246 ASP B C 1
ATOM 4191 O O . ASP B 1 246 ? -0.899 -6.586 15.766 1 97.44 246 ASP B O 1
ATOM 4195 N N . PRO B 1 247 ? -0.362 -7.52 13.852 1 98.06 247 PRO B N 1
ATOM 4196 C CA . PRO B 1 247 ? 0.816 -8.148 14.453 1 98.06 247 PRO B CA 1
ATOM 4197 C C . PRO B 1 247 ? 1.768 -7.129 15.086 1 98.06 247 PRO B C 1
ATOM 4199 O O . PRO B 1 247 ? 2.438 -7.438 16.078 1 98.06 247 PRO B O 1
ATOM 4202 N N . LEU B 1 248 ? 1.855 -5.945 14.508 1 98.38 248 LEU B N 1
ATOM 4203 C CA . LEU B 1 248 ? 2.689 -4.914 15.109 1 98.38 248 LEU B CA 1
ATOM 4204 C C . LEU B 1 248 ? 2.156 -4.512 16.484 1 98.38 248 LEU B C 1
ATOM 4206 O O . LEU B 1 248 ? 2.934 -4.223 17.391 1 98.38 248 LEU B O 1
ATOM 4210 N N . GLU B 1 249 ? 0.835 -4.473 16.594 1 98.25 249 GLU B N 1
ATOM 4211 C CA . GLU B 1 249 ? 0.222 -4.16 17.891 1 98.25 249 GLU B CA 1
ATOM 4212 C C . GLU B 1 249 ? 0.356 -5.328 18.859 1 98.25 249 GLU B C 1
ATOM 4214 O O . GLU B 1 249 ? 0.768 -5.145 20 1 98.25 249 GLU B O 1
ATOM 4219 N N . ARG B 1 250 ? 0.068 -6.5 18.375 1 97.88 250 ARG B N 1
ATOM 4220 C CA . ARG B 1 250 ? 0.13 -7.703 19.203 1 97.88 250 ARG B CA 1
ATOM 4221 C C . ARG B 1 250 ? 1.534 -7.914 19.75 1 97.88 250 ARG B C 1
ATOM 4223 O O . ARG B 1 250 ? 1.698 -8.445 20.859 1 97.88 250 ARG B O 1
ATOM 4230 N N . ARG B 1 251 ? 2.504 -7.426 19.047 1 97.44 251 ARG B N 1
ATOM 4231 C CA . ARG B 1 251 ? 3.889 -7.695 19.422 1 97.44 251 ARG B CA 1
ATOM 4232 C C . ARG B 1 251 ? 4.535 -6.469 20.047 1 97.44 251 ARG B C 1
ATOM 4234 O O . ARG B 1 251 ? 5.754 -6.434 20.25 1 97.44 251 ARG B O 1
ATOM 4241 N N . GLY B 1 252 ? 3.801 -5.457 20.219 1 97.56 252 GLY B N 1
ATOM 4242 C CA . GLY B 1 252 ? 4.207 -4.34 21.062 1 97.56 252 GLY B CA 1
ATOM 4243 C C . GLY B 1 252 ? 4.992 -3.281 20.297 1 97.56 252 GLY B C 1
ATOM 4244 O O . GLY B 1 252 ? 5.699 -2.477 20.906 1 97.56 252 GLY B O 1
ATOM 4245 N N . ALA B 1 253 ? 4.949 -3.301 18.984 1 98.31 253 ALA B N 1
ATOM 4246 C CA . ALA B 1 253 ? 5.633 -2.273 18.203 1 98.31 253 ALA B CA 1
ATOM 4247 C C . ALA B 1 253 ? 4.816 -0.985 18.156 1 98.31 253 ALA B C 1
ATOM 4249 O O . ALA B 1 253 ? 5.371 0.105 18.016 1 98.31 253 ALA B O 1
ATOM 4250 N N . ILE B 1 254 ? 3.48 -1.123 18.219 1 98.62 254 ILE B N 1
ATOM 4251 C CA . ILE B 1 254 ? 2.564 0.011 18.25 1 98.62 254 ILE B CA 1
ATOM 4252 C C . ILE B 1 254 ? 1.465 -0.252 19.281 1 98.62 254 ILE B C 1
ATOM 4254 O O . ILE B 1 254 ? 1.293 -1.384 19.75 1 98.62 254 ILE B O 1
ATOM 4258 N N . THR B 1 255 ? 0.818 0.757 19.703 1 98.38 255 THR B N 1
ATOM 4259 C CA . THR B 1 255 ? -0.337 0.668 20.578 1 98.38 255 THR B CA 1
ATOM 4260 C C . THR B 1 255 ? -1.391 1.706 20.203 1 98.38 255 THR B C 1
ATOM 4262 O O . THR B 1 255 ? -1.168 2.527 19.312 1 98.38 255 THR B O 1
ATOM 4265 N N . VAL B 1 256 ? -2.562 1.589 20.828 1 97.75 256 VAL B N 1
ATOM 4266 C CA . VAL B 1 256 ? -3.691 2.43 20.438 1 97.75 256 VAL B CA 1
ATOM 4267 C C . VAL B 1 256 ? -4.184 3.221 21.641 1 97.75 256 VAL B C 1
ATOM 4269 O O . VAL B 1 256 ? -4.082 2.752 22.781 1 97.75 256 VAL B O 1
ATOM 4272 N N . ARG B 1 257 ? -4.594 4.445 21.422 1 97.88 257 ARG B N 1
ATOM 4273 C CA . ARG B 1 257 ? -5.32 5.266 22.391 1 97.88 257 ARG B CA 1
ATOM 4274 C C . ARG B 1 257 ? -6.582 5.855 21.766 1 97.88 257 ARG B C 1
ATOM 4276 O O . ARG B 1 257 ? -6.578 6.238 20.594 1 97.88 257 ARG B O 1
ATOM 4283 N N . PRO B 1 258 ? -7.641 5.898 22.5 1 97 258 PRO B N 1
ATOM 4284 C CA . PRO B 1 258 ? -8.844 6.543 21.969 1 97 258 PRO B CA 1
ATOM 4285 C C . PRO B 1 258 ? -8.672 8.047 21.781 1 97 258 PRO B C 1
ATOM 4287 O O . PRO B 1 258 ? -7.805 8.656 22.406 1 97 258 PRO B O 1
ATOM 4290 N N . LEU B 1 259 ? -9.398 8.578 20.828 1 95.94 259 LEU B N 1
ATOM 4291 C CA . LEU B 1 259 ? -9.5 10.023 20.672 1 95.94 259 LEU B CA 1
ATOM 4292 C C . LEU B 1 259 ? -10.469 10.609 21.688 1 95.94 259 LEU B C 1
ATOM 4294 O O . LEU B 1 259 ? -11.586 10.109 21.859 1 95.94 259 LEU B O 1
ATOM 4298 N N . ALA B 1 260 ? -10.031 11.672 22.312 1 94.56 260 ALA B N 1
ATOM 4299 C CA . ALA B 1 260 ? -10.875 12.305 23.328 1 94.56 260 ALA B CA 1
ATOM 4300 C C . ALA B 1 260 ? -12.039 13.055 22.672 1 94.56 260 ALA B C 1
ATOM 4302 O O . ALA B 1 260 ? -11.836 13.836 21.75 1 94.56 260 ALA B O 1
ATOM 4303 N N . GLY B 1 261 ? -13.203 12.797 23.234 1 86.38 261 GLY B N 1
ATOM 4304 C CA . GLY B 1 261 ? -14.375 13.578 22.891 1 86.38 261 GLY B CA 1
ATOM 4305 C C . GLY B 1 261 ? -14.852 13.336 21.469 1 86.38 261 GLY B C 1
ATOM 4306 O O . GLY B 1 261 ? -15.508 14.195 20.875 1 86.38 261 GLY B O 1
ATOM 4307 N N . ASP B 1 262 ? -14.391 12.352 20.766 1 81.5 262 ASP B N 1
ATOM 4308 C CA . ASP B 1 262 ? -14.805 12.078 19.391 1 81.5 262 ASP B CA 1
ATOM 4309 C C . ASP B 1 262 ? -15.664 10.82 19.312 1 81.5 262 ASP B C 1
ATOM 4311 O O . ASP B 1 262 ? -15.258 9.758 19.797 1 81.5 262 ASP B O 1
ATOM 4315 N N . ALA B 1 263 ? -16.844 11.008 18.781 1 84.06 263 ALA B N 1
ATOM 4316 C CA . ALA B 1 263 ? -17.781 9.891 18.688 1 84.06 263 ALA B CA 1
ATOM 4317 C C . ALA B 1 263 ? -18.031 9.5 17.234 1 84.06 263 ALA B C 1
ATOM 4319 O O . ALA B 1 263 ? -19.047 8.859 16.938 1 84.06 263 ALA B O 1
ATOM 4320 N N . THR B 1 264 ? -17.125 9.867 16.391 1 92.31 264 THR B N 1
ATOM 4321 C CA . THR B 1 264 ? -17.328 9.578 14.977 1 92.31 264 THR B CA 1
ATOM 4322 C C . THR B 1 264 ? -17.234 8.078 14.711 1 92.31 264 THR B C 1
ATOM 4324 O O . THR B 1 264 ? -16.359 7.402 15.258 1 92.31 264 THR B O 1
ATOM 4327 N N . ASP B 1 265 ? -18.219 7.57 13.953 1 95.06 265 ASP B N 1
ATOM 4328 C CA . ASP B 1 265 ? -18.156 6.188 13.492 1 95.06 265 ASP B CA 1
ATOM 4329 C C . ASP B 1 265 ? -17.484 6.09 12.125 1 95.06 265 ASP B C 1
ATOM 4331 O O . ASP B 1 265 ? -17.766 6.891 11.234 1 95.06 265 ASP B O 1
ATOM 4335 N N . VAL B 1 266 ? -16.594 5.172 12.047 1 96.06 266 VAL B N 1
ATOM 4336 C CA . VAL B 1 266 ? -16 4.824 10.758 1 96.06 266 VAL B CA 1
ATOM 4337 C C . VAL B 1 266 ? -16.594 3.502 10.266 1 96.06 266 VAL B C 1
ATOM 4339 O O . VAL B 1 266 ? -16.484 2.48 10.945 1 96.06 266 VAL B O 1
ATOM 4342 N N . LEU B 1 267 ? -17.172 3.547 9.07 1 95.88 267 LEU B N 1
ATOM 4343 C CA . LEU B 1 267 ? -17.812 2.371 8.508 1 95.88 267 LEU B CA 1
ATOM 4344 C C . LEU B 1 267 ? -16.922 1.713 7.453 1 95.88 267 LEU B C 1
ATOM 4346 O O . LEU B 1 267 ? -16.297 2.4 6.652 1 95.88 267 LEU B O 1
ATOM 4350 N N . LEU B 1 268 ? -16.812 0.414 7.566 1 97.19 268 LEU B N 1
ATOM 4351 C CA . LEU B 1 268 ? -16.266 -0.388 6.477 1 97.19 268 LEU B CA 1
ATOM 4352 C C . LEU B 1 268 ? -17.391 -1.018 5.648 1 97.19 268 LEU B C 1
ATOM 4354 O O . LEU B 1 268 ? -18.266 -1.695 6.195 1 97.19 268 LEU B O 1
ATOM 4358 N N . VAL B 1 269 ? -17.297 -0.788 4.359 1 97 269 VAL B N 1
ATOM 4359 C CA . VAL B 1 269 ? -18.359 -1.328 3.512 1 97 269 VAL B CA 1
ATOM 4360 C C . VAL B 1 269 ? -17.734 -2.102 2.346 1 97 269 VAL B C 1
ATOM 4362 O O . VAL B 1 269 ? -16.609 -1.83 1.94 1 97 269 VAL B O 1
ATOM 4365 N N . LEU B 1 270 ? -18.453 -3.07 1.906 1 97.62 270 LEU B N 1
ATOM 4366 C CA . LEU B 1 270 ? -18.156 -3.834 0.699 1 97.62 270 LEU B CA 1
ATOM 4367 C C . LEU B 1 270 ? -19.062 -3.406 -0.451 1 97.62 270 LEU B C 1
ATOM 4369 O O . LEU B 1 270 ? -20.281 -3.34 -0.293 1 97.62 270 LEU B O 1
ATOM 4373 N N . GLN B 1 271 ? -18.406 -3.105 -1.573 1 96.69 271 GLN B N 1
ATOM 4374 C CA . GLN B 1 271 ? -19.172 -2.588 -2.697 1 96.69 271 GLN B CA 1
ATOM 4375 C C . GLN B 1 271 ? -18.953 -3.436 -3.947 1 96.69 271 GLN B C 1
ATOM 4377 O O . GLN B 1 271 ? -17.875 -3.986 -4.152 1 96.69 271 GLN B O 1
ATOM 4382 N N . ARG B 1 272 ? -19.938 -3.539 -4.742 1 93.25 272 ARG B N 1
ATOM 4383 C CA . ARG B 1 272 ? -19.859 -4.145 -6.07 1 93.25 272 ARG B CA 1
ATOM 4384 C C . ARG B 1 272 ? -20.766 -3.414 -7.055 1 93.25 272 ARG B C 1
ATOM 4386 O O . ARG B 1 272 ? -21.688 -2.703 -6.648 1 93.25 272 ARG B O 1
ATOM 4393 N N . ARG B 1 273 ? -20.422 -3.562 -8.289 1 85.12 273 ARG B N 1
ATOM 4394 C CA . ARG B 1 273 ? -21.281 -2.973 -9.312 1 85.12 273 ARG B CA 1
ATOM 4395 C C . ARG B 1 273 ? -22.656 -3.633 -9.328 1 85.12 273 ARG B C 1
ATOM 4397 O O . ARG B 1 273 ? -22.781 -4.812 -8.992 1 85.12 273 ARG B O 1
ATOM 4404 N N . HIS B 1 274 ? -23.609 -2.766 -9.766 1 82.31 274 HIS B N 1
ATOM 4405 C CA . HIS B 1 274 ? -24.938 -3.332 -9.961 1 82.31 274 HIS B CA 1
ATOM 4406 C C . HIS B 1 274 ? -24.969 -4.207 -11.211 1 82.31 274 HIS B C 1
ATOM 4408 O O . HIS B 1 274 ? -24.719 -3.73 -12.32 1 82.31 274 HIS B O 1
ATOM 4414 N N . SER B 1 275 ? -24.672 -5.402 -10.969 1 67.19 275 SER B N 1
ATOM 4415 C CA . SER B 1 275 ? -24.766 -6.266 -12.141 1 67.19 275 SER B CA 1
ATOM 4416 C C . SER B 1 275 ? -25.734 -7.418 -11.898 1 67.19 275 SER B C 1
ATOM 4418 O O . SER B 1 275 ? -25.969 -7.82 -10.758 1 67.19 275 SER B O 1
ATOM 4420 N N . GLY B 1 276 ? -26.469 -7.707 -12.938 1 59.28 276 GLY B N 1
ATOM 4421 C CA . GLY B 1 276 ? -27.391 -8.828 -12.867 1 59.28 276 GLY B CA 1
ATOM 4422 C C . GLY B 1 276 ? -26.688 -10.156 -12.641 1 59.28 276 GLY B C 1
ATOM 4423 O O . GLY B 1 276 ? -27.094 -10.938 -11.773 1 59.28 276 GLY B O 1
ATOM 4424 N N . SER B 1 277 ? -25.625 -10.469 -13.406 1 68.12 277 SER B N 1
ATOM 4425 C CA . SER B 1 277 ? -24.969 -11.758 -13.234 1 68.12 277 SER B CA 1
ATOM 4426 C C . SER B 1 277 ? -23.594 -11.602 -12.609 1 68.12 277 SER B C 1
ATOM 4428 O O . SER B 1 277 ? -22.766 -10.836 -13.109 1 68.12 277 SER B O 1
ATOM 4430 N N . VAL B 1 278 ? -23.453 -12.172 -11.391 1 76.38 278 VAL B N 1
ATOM 4431 C CA . VAL B 1 278 ? -22.188 -12.172 -10.656 1 76.38 278 VAL B CA 1
ATOM 4432 C C . VAL B 1 278 ? -21.594 -13.578 -10.664 1 76.38 278 VAL B C 1
ATOM 4434 O O . VAL B 1 278 ? -22.281 -14.555 -10.359 1 76.38 278 VAL B O 1
ATOM 4437 N N . PRO B 1 279 ? -20.297 -13.648 -11.094 1 76.81 279 PRO B N 1
ATOM 4438 C CA . PRO B 1 279 ? -19.656 -14.961 -11.008 1 76.81 279 PRO B CA 1
ATOM 4439 C C . PRO B 1 279 ? -19.75 -15.578 -9.609 1 76.81 279 PRO B C 1
ATOM 4441 O O . PRO B 1 279 ? -19.719 -14.852 -8.609 1 76.81 279 PRO B O 1
ATOM 4444 N N . ARG B 1 280 ? -19.906 -16.812 -9.562 1 82.81 280 ARG B N 1
ATOM 4445 C CA . ARG B 1 280 ? -20.094 -17.547 -8.32 1 82.81 280 ARG B CA 1
ATOM 4446 C C . ARG B 1 280 ? -18.984 -17.234 -7.32 1 82.81 280 ARG B C 1
ATOM 4448 O O . ARG B 1 280 ? -19.25 -17.031 -6.133 1 82.81 280 ARG B O 1
ATOM 4455 N N . ALA B 1 281 ? -17.703 -17.234 -7.789 1 86.5 281 ALA B N 1
ATOM 4456 C CA . ALA B 1 281 ? -16.578 -16.984 -6.914 1 86.5 281 ALA B CA 1
ATOM 4457 C C . ALA B 1 281 ? -16.688 -15.617 -6.238 1 86.5 281 ALA B C 1
ATOM 4459 O O . ALA B 1 281 ? -16.375 -15.469 -5.055 1 86.5 281 ALA B O 1
ATOM 4460 N N . VAL B 1 282 ? -17.156 -14.656 -6.953 1 90.75 282 VAL B N 1
ATOM 4461 C CA . VAL B 1 282 ? -17.328 -13.305 -6.426 1 90.75 282 VAL B CA 1
ATOM 4462 C C . VAL B 1 282 ? -18.453 -13.289 -5.391 1 90.75 282 VAL B C 1
ATOM 4464 O O . VAL B 1 282 ? -18.312 -12.695 -4.32 1 90.75 282 VAL B O 1
ATOM 4467 N N . ARG B 1 283 ? -19.531 -13.93 -5.715 1 90.75 283 ARG B N 1
ATOM 4468 C CA . ARG B 1 283 ? -20.656 -14.039 -4.797 1 90.75 283 ARG B CA 1
ATOM 4469 C C . ARG B 1 283 ? -20.25 -14.742 -3.506 1 90.75 283 ARG B C 1
ATOM 4471 O O . ARG B 1 283 ? -20.609 -14.305 -2.414 1 90.75 283 ARG B O 1
ATOM 4478 N N . ASP B 1 284 ? -19.547 -15.812 -3.676 1 93.38 284 ASP B N 1
ATOM 4479 C CA . ASP B 1 284 ? -19.125 -16.578 -2.51 1 93.38 284 ASP B CA 1
ATOM 4480 C C . ASP B 1 284 ? -18.172 -15.766 -1.628 1 93.38 284 ASP B C 1
ATOM 4482 O O . ASP B 1 284 ? -18.281 -15.797 -0.4 1 93.38 284 ASP B O 1
ATOM 4486 N N . LEU B 1 285 ? -17.25 -15.039 -2.246 1 95.44 285 LEU B N 1
ATOM 4487 C CA . LEU B 1 285 ? -16.344 -14.195 -1.474 1 95.44 285 LEU B CA 1
ATOM 4488 C C . LEU B 1 285 ? -17.109 -13.086 -0.763 1 95.44 285 LEU B C 1
ATOM 4490 O O . LEU B 1 285 ? -16.828 -12.781 0.4 1 95.44 285 LEU B O 1
ATOM 4494 N N . HIS B 1 286 ? -18.062 -12.516 -1.459 1 96.44 286 HIS B N 1
ATOM 4495 C CA . HIS B 1 286 ? -18.938 -11.508 -0.859 1 96.44 286 HIS B CA 1
ATOM 4496 C C . HIS B 1 286 ? -19.641 -12.055 0.38 1 96.44 286 HIS B C 1
ATOM 4498 O O . HIS B 1 286 ? -19.625 -11.414 1.436 1 96.44 286 HIS B O 1
ATOM 4504 N N . GLU B 1 287 ? -20.203 -13.195 0.26 1 96.94 287 GLU B N 1
ATOM 4505 C CA . GLU B 1 287 ? -20.938 -13.805 1.364 1 96.94 287 GLU B CA 1
ATOM 4506 C C . GLU B 1 287 ? -20.016 -14.125 2.533 1 96.94 287 GLU B C 1
ATOM 4508 O O . GLU B 1 287 ? -20.406 -13.992 3.695 1 96.94 287 GLU B O 1
ATOM 4513 N N . LEU B 1 288 ? -18.875 -14.531 2.213 1 97.38 288 LEU B N 1
ATOM 4514 C CA . LEU B 1 288 ? -17.906 -14.836 3.26 1 97.38 288 LEU B CA 1
ATOM 4515 C C . LEU B 1 288 ? -17.516 -13.578 4.02 1 97.38 288 LEU B C 1
ATOM 4517 O O . LEU B 1 288 ? -17.344 -13.609 5.238 1 97.38 288 LEU B O 1
ATOM 4521 N N . PHE B 1 289 ? -17.328 -12.453 3.26 1 98.25 289 PHE B N 1
ATOM 4522 C CA . PHE B 1 289 ? -17.031 -11.188 3.92 1 98.25 289 PHE B CA 1
ATOM 4523 C C . PHE B 1 289 ? -18.141 -10.82 4.891 1 98.25 289 PHE B C 1
ATOM 4525 O O . PHE B 1 289 ? -17.875 -10.422 6.027 1 98.25 289 PHE B O 1
ATOM 4532 N N . VAL B 1 290 ? -19.344 -10.969 4.445 1 97.88 290 VAL B N 1
ATOM 4533 C CA . VAL B 1 290 ? -20.5 -10.617 5.258 1 97.88 290 VAL B CA 1
ATOM 4534 C C . VAL B 1 290 ? -20.547 -11.508 6.496 1 97.88 290 VAL B C 1
ATOM 4536 O O . VAL B 1 290 ? -20.719 -11.023 7.613 1 97.88 290 VAL B O 1
ATOM 4539 N N . ARG B 1 291 ? -20.328 -12.727 6.297 1 97.38 291 ARG B N 1
ATOM 4540 C CA . ARG B 1 291 ? -20.375 -13.688 7.398 1 97.38 291 ARG B CA 1
ATOM 4541 C C . ARG B 1 291 ? -19.281 -13.414 8.414 1 97.38 291 ARG B C 1
ATOM 4543 O O . ARG B 1 291 ? -19.531 -13.367 9.617 1 97.38 291 ARG B O 1
ATOM 4550 N N . ASN B 1 292 ? -18.047 -13.227 7.941 1 97.38 292 ASN B N 1
ATOM 4551 C CA . ASN B 1 292 ? -16.906 -13.031 8.828 1 97.38 292 ASN B CA 1
ATOM 4552 C C . ASN B 1 292 ? -16.969 -11.688 9.547 1 97.38 292 ASN B C 1
ATOM 4554 O O . ASN B 1 292 ? -16.484 -11.555 10.664 1 97.38 292 ASN B O 1
ATOM 4558 N N . ALA B 1 293 ? -17.531 -10.68 8.844 1 97.25 293 ALA B N 1
ATOM 4559 C CA . ALA B 1 293 ? -17.734 -9.398 9.508 1 97.25 293 ALA B CA 1
ATOM 4560 C C . ALA B 1 293 ? -18.625 -9.547 10.734 1 97.25 293 ALA B C 1
ATOM 4562 O O . ALA B 1 293 ? -18.406 -8.883 11.75 1 97.25 293 ALA B O 1
ATOM 4563 N N . GLY B 1 294 ? -19.641 -10.359 10.664 1 92.19 294 GLY B N 1
ATOM 4564 C CA . GLY B 1 294 ? -20.531 -10.625 11.781 1 92.19 294 GLY B CA 1
ATOM 4565 C C . GLY B 1 294 ? -19.828 -11.281 12.953 1 92.19 294 GLY B C 1
ATOM 4566 O O . GLY B 1 294 ? -20.281 -11.156 14.094 1 92.19 294 GLY B O 1
ATOM 4567 N N . ARG B 1 295 ? -18.703 -11.922 12.664 1 86.38 295 ARG B N 1
ATOM 4568 C CA . ARG B 1 295 ? -17.969 -12.641 13.703 1 86.38 295 ARG B CA 1
ATOM 4569 C C . ARG B 1 295 ? -16.891 -11.758 14.32 1 86.38 295 ARG B C 1
ATOM 4571 O O . ARG B 1 295 ? -16.312 -12.109 15.344 1 86.38 295 ARG B O 1
ATOM 4578 N N . THR B 1 296 ? -16.594 -10.727 13.57 1 82.69 296 THR B N 1
ATOM 4579 C CA . THR B 1 296 ? -15.539 -9.836 14.047 1 82.69 296 THR B CA 1
ATOM 4580 C C . THR B 1 296 ? -16.047 -8.969 15.195 1 82.69 296 THR B C 1
ATOM 4582 O O . THR B 1 296 ? -17.062 -8.289 15.062 1 82.69 296 THR B O 1
ATOM 4585 N N . ALA B 1 297 ? -15.688 -9.211 16.469 1 64.38 297 ALA B N 1
ATOM 4586 C CA . ALA B 1 297 ? -16.141 -8.547 17.688 1 64.38 297 ALA B CA 1
ATOM 4587 C C . ALA B 1 297 ? -16.062 -7.027 17.547 1 64.38 297 ALA B C 1
ATOM 4589 O O . ALA B 1 297 ? -15.133 -6.504 16.938 1 64.38 297 ALA B O 1
ATOM 4590 N N . PRO B 1 298 ? -17.156 -6.445 17.875 1 60.62 298 PRO B N 1
ATOM 4591 C CA . PRO B 1 298 ? -17.094 -4.984 17.938 1 60.62 298 PRO B CA 1
ATOM 4592 C C . PRO B 1 298 ? -15.93 -4.48 18.781 1 60.62 298 PRO B C 1
ATOM 4594 O O . PRO B 1 298 ? -15.586 -5.094 19.797 1 60.62 298 PRO B O 1
ATOM 4597 N N . LEU B 1 299 ? -14.852 -3.871 18.094 1 58.47 299 LEU B N 1
ATOM 4598 C CA . LEU B 1 299 ? -13.75 -3.336 18.891 1 58.47 299 LEU B CA 1
ATOM 4599 C C . LEU B 1 299 ? -14.242 -2.248 19.844 1 58.47 299 LEU B C 1
ATOM 4601 O O . LEU B 1 299 ? -14.297 -1.073 19.469 1 58.47 299 LEU B O 1
ATOM 4605 N N . ARG B 1 300 ? -15.438 -2.291 20.406 1 47.84 300 ARG B N 1
ATOM 4606 C CA . ARG B 1 300 ? -16.031 -1.256 21.25 1 47.84 300 ARG B CA 1
ATOM 4607 C C . ARG B 1 300 ? -14.992 -0.671 22.203 1 47.84 300 ARG B C 1
ATOM 4609 O O . ARG B 1 300 ? -14.789 0.545 22.25 1 47.84 300 ARG B O 1
ATOM 4616 N N . ASP B 1 301 ? -14.789 -1.188 23.438 1 45.72 301 ASP B N 1
ATOM 4617 C CA . ASP B 1 301 ? -14.383 -0.571 24.703 1 45.72 301 ASP B CA 1
ATOM 4618 C C . ASP B 1 301 ? -12.883 -0.268 24.719 1 45.72 301 ASP B C 1
ATOM 4620 O O . ASP B 1 301 ? -12.086 -1.083 25.172 1 45.72 301 ASP B O 1
ATOM 4624 N N . VAL B 1 302 ? -12.391 0.007 23.641 1 37.5 302 VAL B N 1
ATOM 4625 C CA . VAL B 1 302 ? -11.07 0.534 23.953 1 37.5 302 VAL B CA 1
ATOM 4626 C C . VAL B 1 302 ? -11.188 1.993 24.391 1 37.5 302 VAL B C 1
ATOM 4628 O O . VAL B 1 302 ? -11.969 2.756 23.828 1 37.5 302 VAL B O 1
#

Solvent-accessible surface area (backbone atoms only — not comparable to full-atom values): 31852 Å² total; per-residue (Å²): 112,68,47,48,51,48,47,48,36,24,63,75,59,58,23,50,61,57,21,9,60,72,67,71,38,53,47,68,57,47,49,49,42,47,48,49,48,19,59,74,67,70,42,57,42,55,39,76,52,98,91,44,47,36,74,17,75,60,19,58,67,39,39,62,54,47,50,47,44,38,51,45,43,49,46,39,49,58,61,67,52,84,89,68,83,61,58,47,70,44,32,35,26,25,45,46,61,31,46,66,70,40,51,50,58,36,54,54,53,44,34,74,78,33,58,56,40,30,44,34,43,38,73,42,44,51,69,56,34,52,49,25,30,75,71,61,70,20,63,33,29,39,41,68,42,48,71,86,57,83,74,72,84,73,45,47,73,42,82,45,49,68,33,35,60,22,34,37,27,24,66,84,37,78,67,56,75,40,83,48,41,37,62,68,63,53,50,74,43,40,31,39,40,46,34,87,65,37,60,55,24,56,48,50,44,60,66,42,69,70,54,69,62,71,45,45,41,27,28,59,38,46,63,52,43,52,51,41,16,50,72,65,61,26,33,32,66,43,48,37,54,56,44,62,80,27,67,52,36,73,70,59,40,29,41,78,30,32,42,49,96,62,84,61,42,36,32,34,29,41,31,29,54,78,58,92,81,68,58,62,71,54,52,52,49,51,51,41,45,53,54,46,30,73,67,46,71,74,76,65,93,105,112,69,48,49,51,50,47,48,38,24,62,75,58,58,24,49,61,56,22,10,60,72,68,73,39,53,48,68,57,46,50,48,41,48,47,49,48,18,60,74,68,71,42,56,42,55,38,75,51,98,90,45,46,35,74,17,76,60,18,58,68,39,40,62,56,47,51,47,44,37,49,43,43,49,46,41,51,56,61,65,54,76,91,62,84,57,61,45,70,43,32,34,28,25,45,47,62,32,46,65,70,41,48,49,58,36,53,54,55,44,34,75,77,34,58,58,44,31,46,35,45,39,72,43,44,52,68,56,33,53,50,25,29,75,72,61,71,19,61,33,29,40,42,68,43,50,72,86,59,83,73,72,84,74,46,48,73,42,82,44,49,69,36,35,58,22,36,38,28,23,66,84,38,78,68,57,76,40,82,47,42,39,61,68,64,52,48,73,44,42,31,38,39,47,34,89,65,38,61,54,26,54,48,51,43,59,66,42,69,71,54,71,58,65,49,39,40,26,28,59,38,46,64,51,42,52,51,41,17,50,73,65,62,28,31,31,67,42,48,37,54,55,45,61,78,28,68,51,36,73,70,59,41,27,40,76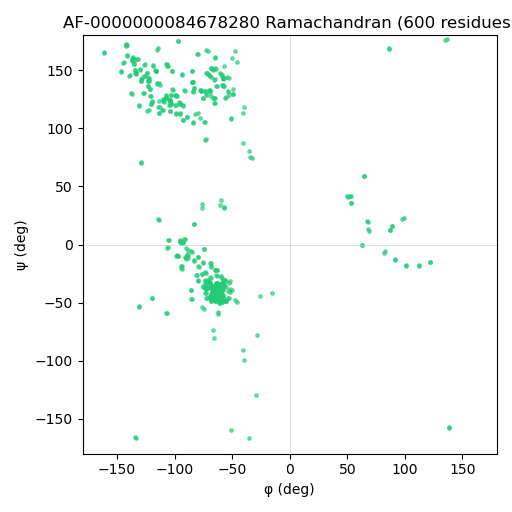,30,34,42,49,95,61,84,61,40,36,32,34,30,42,30,29,55,77,58,92,82,69,59,64,69,54,50,52,48,51,51,41,45,52,54,46,30,73,67,44,71,74,77,63,92,105

InterPro domains:
  IPR000847 LysR, HTH, N-terminal domain [PF00126] (2-60)
  IPR000847 LysR, HTH, N-terminal domain [PR00039] (16-27)
  IPR000847 LysR, HTH, N-terminal domain [PR00039] (27-37)
  IPR000847 LysR, HTH, N-terminal domain [PR00039] (37-48)
  IPR000847 LysR, HTH, N-terminal domain [PS50931] (1-56)
  IPR005119 LysR, substrate-binding [PF03466] (86-291)
  IPR036388 Winged helix-like DNA-binding domain superfamily [G3DSA:1.10.10.10] (1-84)
  IPR036390 Winged helix DNA-binding domain superfamily [SSF46785] (2-106)

pLDDT: mean 80.14, std 17.82, range [33.06, 98.62]

Radius of gyration: 24.13 Å; Cα contacts (8 Å, |Δi|>4): 1119; chains: 2; bounding box: 60×62×67 Å